Protein AF-0000000082982083 (afdb_homodimer)

Sequence (754 aa):
MWAALLRRGGRGAGGLRGLASGGPSWSQVVSEAEKIVGYPTSFMSLRCLLSDELSNIAMQVRKLVGTKHPLLDTARGFVYDSRNNLQMRGLVILLVSKAAGPSTAELSFQHNMVSGIYSSQRSLAEITELIHTAFLVHRGIVNIGELKSCDGPLKDMQFGNKMAVLSGDFLLANACTSLAQLQNTKVVELISSAIGDLVQGIYYENSKSSEENCLTDDISISRWKEQVFLSHSALLAKSCQAAMELAKHSAEIQDVAFQYGKHMSMSHKLHSDLQPFVKESSSDTMAFSLNSAPAVLHQEFLGREAWIKQIREAQGKGNIMDYKKLREAIKAGKGVTSAIDLCRCHGNRALAALERFPPSEARAALANIVCAMTRFSMWAALLRRGGRGAGGLRGLASGGPSWSQVVSEAEKIVGYPTSFMSLRCLLSDELSNIAMQVRKLVGTKHPLLDTARGFVYDSRNNLQMRGLVILLVSKAAGPSTAELSFQHNMVSGIYSSQRSLAEITELIHTAFLVHRGIVNIGELKSCDGPLKDMQFGNKMAVLSGDFLLANACTSLAQLQNTKVVELISSAIGDLVQGIYYENSKSSEENCLTDDISISRWKEQVFLSHSALLAKSCQAAMELAKHSAEIQDVAFQYGKHMSMSHKLHSDLQPFVKESSSDTMAFSLNSAPAVLHQEFLGREAWIKQIREAQGKGNIMDYKKLREAIKAGKGVTSAIDLCRCHGNRALAALERFPPSEARAALANIVCAMTRFS

Nearest PDB structures (foldseek):
  4gp1-assembly1_A  TM=7.587E-01  e=5.514E-09  Pyrobaculum calidifontis JCM 11548
  4gp2-assembly1_A  TM=7.473E-01  e=5.996E-09  Pyrobaculum calidifontis JCM 11548
  3n3d-assembly1_A  TM=7.830E-01  e=2.107E-08  Levilactobacillus brevis ATCC 367
  3rmg-assembly1_A  TM=7.532E-01  e=5.758E-08  Bacteroides thetaiotaomicron
  7mxz-assembly1_AAA  TM=6.792E-01  e=1.713E-06  Synechocystis sp. PCC 6803 substr. Kazusa

Structure (mmCIF, N/CA/C/O backbone):
data_AF-0000000082982083-model_v1
#
loop_
_entity.id
_entity.type
_entity.pdbx_description
1 polymer 'Decaprenyl diphosphate synthase subunit 2'
#
loop_
_atom_site.group_PDB
_atom_site.id
_atom_site.type_symbol
_atom_site.label_atom_id
_atom_site.label_alt_id
_atom_site.label_comp_id
_atom_site.label_asym_id
_atom_site.label_entity_id
_atom_site.label_seq_id
_atom_site.pdbx_PDB_ins_code
_atom_site.Cartn_x
_atom_site.Cartn_y
_atom_site.Cartn_z
_atom_site.occupancy
_atom_site.B_iso_or_equiv
_atom_site.auth_seq_id
_atom_site.auth_comp_id
_atom_site.auth_asym_id
_atom_site.auth_atom_id
_atom_site.pdbx_PDB_model_num
ATOM 1 N N . MET A 1 1 ? -3.598 -84.25 36.625 1 19.81 1 MET A N 1
ATOM 2 C CA . MET A 1 1 ? -4.305 -84.875 35.531 1 19.81 1 MET A CA 1
ATOM 3 C C . MET A 1 1 ? -4.617 -83.875 34.438 1 19.81 1 MET A C 1
ATOM 5 O O . MET A 1 1 ? -5.227 -84.25 33.406 1 19.81 1 MET A O 1
ATOM 9 N N . TRP A 1 2 ? -4.848 -82.625 34.656 1 19.78 2 TRP A N 1
ATOM 10 C CA . TRP A 1 2 ? -5.859 -81.812 33.969 1 19.78 2 TRP A CA 1
ATOM 11 C C . TRP A 1 2 ? -5.5 -81.625 32.5 1 19.78 2 TRP A C 1
ATOM 13 O O . TRP A 1 2 ? -4.363 -81.25 32.156 1 19.78 2 TRP A O 1
ATOM 23 N N . ALA A 1 3 ? -6.445 -81.688 31.562 1 18.84 3 ALA A N 1
ATOM 24 C CA . ALA A 1 3 ? -6.766 -82.188 30.219 1 18.84 3 ALA A CA 1
ATOM 25 C C . ALA A 1 3 ? -6.312 -81.188 29.172 1 18.84 3 ALA A C 1
ATOM 27 O O . ALA A 1 3 ? -5.52 -81.5 28.281 1 18.84 3 ALA A O 1
ATOM 28 N N . ALA A 1 4 ? -7.328 -80.562 28.359 1 18.53 4 ALA A N 1
ATOM 29 C CA . ALA A 1 4 ? -7.863 -80.75 27.016 1 18.53 4 ALA A CA 1
ATOM 30 C C . ALA A 1 4 ? -7.496 -79.625 26.094 1 18.53 4 ALA A C 1
ATOM 32 O O . ALA A 1 4 ? -7.598 -79.688 24.875 1 18.53 4 ALA A O 1
ATOM 33 N N . LEU A 1 5 ? -7.629 -78.375 26.516 1 20.02 5 LEU A N 1
ATOM 34 C CA . LEU A 1 5 ? -8.352 -77.438 25.656 1 20.02 5 LEU A CA 1
ATOM 35 C C . LEU A 1 5 ? -7.551 -77.125 24.406 1 20.02 5 LEU A C 1
ATOM 37 O O . LEU A 1 5 ? -6.48 -76.5 24.484 1 20.02 5 LEU A O 1
ATOM 41 N N . LEU A 1 6 ? -7.719 -77.688 23.25 1 18.92 6 LEU A N 1
ATOM 42 C CA . LEU A 1 6 ? -7.043 -78.062 22 1 18.92 6 LEU A CA 1
ATOM 43 C C . LEU A 1 6 ? -7.023 -76.875 21.047 1 18.92 6 LEU A C 1
ATOM 45 O O . LEU A 1 6 ? -6.098 -76.75 20.234 1 18.92 6 LEU A O 1
ATOM 49 N N . ARG A 1 7 ? -8.102 -76 20.859 1 20.84 7 ARG A N 1
ATOM 50 C CA . ARG A 1 7 ? -8.594 -75.938 19.484 1 20.84 7 ARG A CA 1
ATOM 51 C C . ARG A 1 7 ? -7.621 -75.125 18.609 1 20.84 7 ARG A C 1
ATOM 53 O O . ARG A 1 7 ? -6.898 -74.25 19.109 1 20.84 7 ARG A O 1
ATOM 60 N N . ARG A 1 8 ? -7.684 -75.125 17.109 1 19.69 8 ARG A N 1
ATOM 61 C CA . ARG A 1 8 ? -7.012 -75.25 15.828 1 19.69 8 ARG A CA 1
ATOM 62 C C . ARG A 1 8 ? -6.902 -73.875 15.141 1 19.69 8 ARG A C 1
ATOM 64 O O . ARG A 1 8 ? -6.027 -73.625 14.305 1 19.69 8 ARG A O 1
ATOM 71 N N . GLY A 1 9 ? -7.891 -72.875 15.281 1 21.94 9 GLY A N 1
ATOM 72 C CA . GLY A 1 9 ? -8.438 -72.438 14 1 21.94 9 GLY A CA 1
ATOM 73 C C . GLY A 1 9 ? -7.406 -71.75 13.109 1 21.94 9 GLY A C 1
ATOM 74 O O . GLY A 1 9 ? -6.301 -71.438 13.555 1 21.94 9 GLY A O 1
ATOM 75 N N . GLY A 1 10 ? -7.922 -71.062 11.859 1 22.81 10 GLY A N 1
ATOM 76 C CA . GLY A 1 10 ? -7.68 -70.812 10.445 1 22.81 10 GLY A CA 1
ATOM 77 C C . GLY A 1 10 ? -6.707 -69.688 10.195 1 22.81 10 GLY A C 1
ATOM 78 O O . GLY A 1 10 ? -6.48 -68.812 11.07 1 22.81 10 GLY A O 1
ATOM 79 N N . ARG A 1 11 ? -5.855 -69.75 9.148 1 26.2 11 ARG A N 1
ATOM 80 C CA . ARG A 1 11 ? -4.703 -69.188 8.453 1 26.2 11 ARG A CA 1
ATOM 81 C C . ARG A 1 11 ? -5.043 -67.875 7.816 1 26.2 11 ARG A C 1
ATOM 83 O O . ARG A 1 11 ? -5.609 -67.812 6.723 1 26.2 11 ARG A O 1
ATOM 90 N N . GLY A 1 12 ? -5.809 -66.938 8.438 1 24.05 12 GLY A N 1
ATOM 91 C CA . GLY A 1 12 ? -6.238 -65.812 7.668 1 24.05 12 GLY A CA 1
ATOM 92 C C . GLY A 1 12 ? -5.094 -65.062 6.961 1 24.05 12 GLY A C 1
ATOM 93 O O . GLY A 1 12 ? -4.02 -64.875 7.539 1 24.05 12 GLY A O 1
ATOM 94 N N . ALA A 1 13 ? -5.109 -65.062 5.613 1 24.8 13 ALA A N 1
ATOM 95 C CA . ALA A 1 13 ? -4.23 -64.562 4.555 1 24.8 13 ALA A CA 1
ATOM 96 C C . ALA A 1 13 ? -3.953 -63.062 4.738 1 24.8 13 ALA A C 1
ATOM 98 O O . ALA A 1 13 ? -4.879 -62.281 4.895 1 24.8 13 ALA A O 1
ATOM 99 N N . GLY A 1 14 ? -2.936 -62.656 5.344 1 26.06 14 GLY A N 1
ATOM 100 C CA . GLY A 1 14 ? -2.373 -61.344 5.516 1 26.06 14 GLY A CA 1
ATOM 101 C C . GLY A 1 14 ? -2.301 -60.562 4.219 1 26.06 14 GLY A C 1
ATOM 102 O O . GLY A 1 14 ? -1.597 -60.938 3.287 1 26.06 14 GLY A O 1
ATOM 103 N N . GLY A 1 15 ? -3.477 -60.094 3.666 1 27.38 15 GLY A N 1
ATOM 104 C CA . GLY A 1 15 ? -3.551 -59.312 2.443 1 27.38 15 GLY A CA 1
ATOM 105 C C . GLY A 1 15 ? -2.434 -58.281 2.318 1 27.38 15 GLY A C 1
ATOM 106 O O . GLY A 1 15 ? -1.931 -57.781 3.324 1 27.38 15 GLY A O 1
ATOM 107 N N . LEU A 1 16 ? -1.677 -58.375 1.208 1 27.53 16 LEU A N 1
ATOM 108 C CA . LEU A 1 16 ? -0.619 -57.531 0.654 1 27.53 16 LEU A CA 1
ATOM 109 C C . LEU A 1 16 ? -1.046 -56.062 0.615 1 27.53 16 LEU A C 1
ATOM 111 O O . LEU A 1 16 ? -2.025 -55.719 -0.049 1 27.53 16 LEU A O 1
ATOM 115 N N . ARG A 1 17 ? -1.062 -55.406 1.733 1 32.12 17 ARG A N 1
ATOM 116 C CA . ARG A 1 17 ? -1.176 -53.938 1.676 1 32.12 17 ARG A CA 1
ATOM 117 C C . ARG A 1 17 ? -0.291 -53.375 0.574 1 32.12 17 ARG A C 1
ATOM 119 O O . ARG A 1 17 ? 0.917 -53.625 0.549 1 32.12 17 ARG A O 1
ATOM 126 N N . GLY A 1 18 ? -0.774 -53.281 -0.661 1 31.47 18 GLY A N 1
ATOM 127 C CA . GLY A 1 18 ? -0.156 -52.594 -1.774 1 31.47 18 GLY A CA 1
ATOM 128 C C . GLY A 1 18 ? 0.67 -51.375 -1.343 1 31.47 18 GLY A C 1
ATOM 129 O O . GLY A 1 18 ? 0.323 -50.688 -0.377 1 31.47 18 GLY A O 1
ATOM 130 N N . LEU A 1 19 ? 2.01 -51.469 -1.483 1 31.28 19 LEU A N 1
ATOM 131 C CA . LEU A 1 19 ? 3.004 -50.375 -1.391 1 31.28 19 LEU A CA 1
ATOM 132 C C . LEU A 1 19 ? 2.467 -49.094 -1.986 1 31.28 19 LEU A C 1
ATOM 134 O O . LEU A 1 19 ? 2.26 -49 -3.199 1 31.28 19 LEU A O 1
ATOM 138 N N . ALA A 1 20 ? 1.507 -48.469 -1.464 1 39.41 20 ALA A N 1
ATOM 139 C CA . ALA A 1 20 ? 1.202 -47.125 -1.979 1 39.41 20 ALA A CA 1
ATOM 140 C C . ALA A 1 20 ? 2.475 -46.406 -2.391 1 39.41 20 ALA A C 1
ATOM 142 O O . ALA A 1 20 ? 3.316 -46.094 -1.548 1 39.41 20 ALA A O 1
ATOM 143 N N . SER A 1 21 ? 3.332 -46.656 -3.434 1 43.44 21 SER A N 1
ATOM 144 C CA . SER A 1 21 ? 4.492 -46.062 -4.09 1 43.44 21 SER A CA 1
ATOM 145 C C . SER A 1 21 ? 4.547 -44.562 -3.852 1 43.44 21 SER A C 1
ATOM 147 O O . SER A 1 21 ? 4.973 -43.812 -4.727 1 43.44 21 SER A O 1
ATOM 149 N N . GLY A 1 22 ? 3.787 -43.781 -3.182 1 52.31 22 GLY A N 1
ATOM 150 C CA . GLY A 1 22 ? 3.354 -42.375 -3.125 1 52.31 22 GLY A CA 1
ATOM 151 C C . GLY A 1 22 ? 4.449 -41.438 -2.684 1 52.31 22 GLY A C 1
ATOM 152 O O . GLY A 1 22 ? 5.172 -41.719 -1.726 1 52.31 22 GLY A O 1
ATOM 153 N N . GLY A 1 23 ? 5.176 -40.656 -3.615 1 64.62 23 GLY A N 1
ATOM 154 C CA . GLY A 1 23 ? 6.129 -39.594 -3.254 1 64.62 23 GLY A CA 1
ATOM 155 C C . GLY A 1 23 ? 5.719 -38.812 -2.025 1 64.62 23 GLY A C 1
ATOM 156 O O . GLY A 1 23 ? 4.605 -38.969 -1.521 1 64.62 23 GLY A O 1
ATOM 157 N N . PRO A 1 24 ? 6.691 -38.25 -1.365 1 74.75 24 PRO A N 1
ATOM 158 C CA . PRO A 1 24 ? 6.41 -37.438 -0.168 1 74.75 24 PRO A CA 1
ATOM 159 C C . PRO A 1 24 ? 5.305 -36.438 -0.388 1 74.75 24 PRO A C 1
ATOM 161 O O . PRO A 1 24 ? 5.133 -35.938 -1.503 1 74.75 24 PRO A O 1
ATOM 164 N N . SER A 1 25 ? 4.523 -36.344 0.607 1 79.38 25 SER A N 1
ATOM 165 C CA . SER A 1 25 ? 3.457 -35.344 0.595 1 79.38 25 SER A CA 1
ATOM 166 C C . SER A 1 25 ? 4.023 -33.938 0.523 1 79.38 25 SER A C 1
ATOM 168 O O . SER A 1 25 ? 5.203 -33.719 0.802 1 79.38 25 SER A O 1
ATOM 170 N N . TRP A 1 26 ? 3.164 -33 0.099 1 78.62 26 TRP A N 1
ATOM 171 C CA . TRP A 1 26 ? 3.535 -31.578 0.033 1 78.62 26 TRP A CA 1
ATOM 172 C C . TRP A 1 26 ? 4.07 -31.094 1.377 1 78.62 26 TRP A C 1
ATOM 174 O O . TRP A 1 26 ? 5.117 -30.453 1.438 1 78.62 26 TRP A O 1
ATOM 184 N N . SER A 1 27 ? 3.379 -31.484 2.457 1 78.12 27 SER A N 1
ATOM 185 C CA . SER A 1 27 ? 3.775 -31.062 3.793 1 78.12 27 SER A CA 1
ATOM 186 C C . SER A 1 27 ? 5.156 -31.594 4.16 1 78.12 27 SER A C 1
ATOM 188 O O . SER A 1 27 ? 5.957 -30.891 4.773 1 78.12 27 SER A O 1
ATOM 190 N N . GLN A 1 28 ? 5.402 -32.844 3.754 1 82.75 28 GLN A N 1
ATOM 191 C CA . GLN A 1 28 ? 6.699 -33.438 4.043 1 82.75 28 GLN A CA 1
ATOM 192 C C . GLN A 1 28 ? 7.816 -32.781 3.258 1 82.75 28 GLN A C 1
ATOM 194 O O . GLN A 1 28 ? 8.883 -32.469 3.807 1 82.75 28 GLN A O 1
ATOM 199 N N . VAL A 1 29 ? 7.477 -32.5 2.043 1 86.19 29 VAL A N 1
ATOM 200 C CA . VAL A 1 29 ? 8.469 -31.891 1.165 1 86.19 29 VAL A CA 1
ATOM 201 C C . VAL A 1 29 ? 8.82 -30.484 1.665 1 86.19 29 VAL A C 1
ATOM 203 O O . VAL A 1 29 ? 9.992 -30.094 1.699 1 86.19 29 VAL A O 1
ATOM 206 N N . VAL A 1 30 ? 7.895 -29.734 2.131 1 83.81 30 VAL A N 1
ATOM 207 C CA . VAL A 1 30 ? 8.102 -28.375 2.607 1 83.81 30 VAL A CA 1
ATOM 208 C C . VAL A 1 30 ? 8.852 -28.406 3.936 1 83.81 30 VAL A C 1
ATOM 210 O O . VAL A 1 30 ? 9.781 -27.609 4.148 1 83.81 30 VAL A O 1
ATOM 213 N N . SER A 1 31 ? 8.469 -29.297 4.781 1 82.38 31 SER A N 1
ATOM 214 C CA . SER A 1 31 ? 9.133 -29.422 6.074 1 82.38 31 SER A CA 1
ATOM 215 C C . SER A 1 31 ? 10.609 -29.75 5.906 1 82.38 31 SER A C 1
ATOM 217 O O . SER A 1 31 ? 11.461 -29.172 6.586 1 82.38 31 SER A O 1
ATOM 219 N N . GLU A 1 32 ? 10.883 -30.688 5.008 1 85.62 32 GLU A N 1
ATOM 220 C CA . GLU A 1 32 ? 12.266 -31.047 4.734 1 85.62 32 GLU A CA 1
ATOM 221 C C . GLU A 1 32 ? 13.047 -29.875 4.152 1 85.62 32 GLU A C 1
ATOM 223 O O . GLU A 1 32 ? 14.211 -29.656 4.5 1 85.62 32 GLU A O 1
ATOM 228 N N . ALA A 1 33 ? 12.422 -29.172 3.26 1 87.94 33 ALA A N 1
ATOM 229 C CA . ALA A 1 33 ? 13.047 -28.016 2.645 1 87.94 33 ALA A CA 1
ATOM 230 C C . ALA A 1 33 ? 13.383 -26.953 3.693 1 87.94 33 ALA A C 1
ATOM 232 O O . ALA A 1 33 ? 14.445 -26.328 3.641 1 87.94 33 ALA A O 1
ATOM 233 N N . GLU A 1 34 ? 12.523 -26.766 4.633 1 85.06 34 GLU A N 1
ATOM 234 C CA . GLU A 1 34 ? 12.727 -25.781 5.699 1 85.06 34 GLU A CA 1
ATOM 235 C C . GLU A 1 34 ? 13.953 -26.141 6.543 1 85.06 34 GLU A C 1
ATOM 237 O O . GLU A 1 34 ? 14.695 -25.25 6.957 1 85.06 34 GLU A O 1
ATOM 242 N N . LYS A 1 35 ? 14.188 -27.359 6.793 1 84.81 35 LYS A N 1
ATOM 243 C CA . LYS A 1 35 ? 15.336 -27.812 7.574 1 84.81 35 LYS A CA 1
ATOM 244 C C . LYS A 1 35 ? 16.641 -27.5 6.859 1 84.81 35 LYS A C 1
ATOM 246 O O . LYS A 1 35 ? 17.641 -27.172 7.5 1 84.81 35 LYS A O 1
ATOM 251 N N . ILE A 1 36 ? 16.578 -27.594 5.645 1 89.5 36 ILE A N 1
ATOM 252 C CA . ILE A 1 36 ? 17.781 -27.422 4.836 1 89.5 36 ILE A CA 1
ATOM 253 C C . ILE A 1 36 ? 18.266 -25.984 4.945 1 89.5 36 ILE A C 1
ATOM 255 O O . ILE A 1 36 ? 19.484 -25.719 4.961 1 89.5 36 ILE A O 1
ATOM 259 N N . VAL A 1 37 ? 17.406 -24.984 5.066 1 89.31 37 VAL A N 1
ATOM 260 C CA . VAL A 1 37 ? 17.797 -23.578 5.016 1 89.31 37 VAL A CA 1
ATOM 261 C C . VAL A 1 37 ? 17.703 -22.969 6.414 1 89.31 37 VAL A C 1
ATOM 263 O O . VAL A 1 37 ? 18.078 -21.812 6.617 1 89.31 37 VAL A O 1
ATOM 266 N N . GLY A 1 38 ? 17.359 -23.672 7.449 1 76.06 38 GLY A N 1
ATOM 267 C CA . GLY A 1 38 ? 17.172 -23.141 8.789 1 76.06 38 GLY A CA 1
ATOM 268 C C . GLY A 1 38 ? 16.078 -22.109 8.883 1 76.06 38 GLY A C 1
ATOM 269 O O . GLY A 1 38 ? 16.188 -21.141 9.648 1 76.06 38 GLY A O 1
ATOM 270 N N . TYR A 1 39 ? 15.25 -22.109 8.008 1 61.38 39 TYR A N 1
ATOM 271 C CA . TYR A 1 39 ? 14.164 -21.141 7.895 1 61.38 39 TYR A CA 1
ATOM 272 C C . TYR A 1 39 ? 13 -21.516 8.805 1 61.38 39 TYR A C 1
ATOM 274 O O . TYR A 1 39 ? 12.352 -22.547 8.594 1 61.38 39 TYR A O 1
ATOM 282 N N . PRO A 1 40 ? 13.109 -21.109 10.117 1 53.16 40 PRO A N 1
ATOM 283 C CA . PRO A 1 40 ? 11.852 -21.406 10.789 1 53.16 40 PRO A CA 1
ATOM 284 C C . PRO A 1 40 ? 10.648 -20.766 10.109 1 53.16 40 PRO A C 1
ATOM 286 O O . PRO A 1 40 ? 10.688 -19.562 9.797 1 53.16 40 PRO A O 1
ATOM 289 N N . THR A 1 41 ? 10.016 -21.484 9.281 1 48.62 41 THR A N 1
ATOM 290 C CA . THR A 1 41 ? 8.875 -20.906 8.594 1 48.62 41 THR A CA 1
ATOM 291 C C . THR A 1 41 ? 8.078 -20 9.531 1 48.62 41 THR A C 1
ATOM 293 O O . THR A 1 41 ? 7.141 -19.328 9.102 1 48.62 41 THR A O 1
ATOM 296 N N . SER A 1 42 ? 8.156 -20.344 10.891 1 40.62 42 SER A N 1
ATOM 297 C CA . SER A 1 42 ? 7.219 -19.594 11.711 1 40.62 42 SER A CA 1
ATOM 298 C C . SER A 1 42 ? 7.414 -18.078 11.539 1 40.62 42 SER A C 1
ATOM 300 O O . SER A 1 42 ? 8.5 -17.625 11.188 1 40.62 42 SER A O 1
ATOM 302 N N . PHE A 1 43 ? 6.375 -17.422 11.266 1 42.81 43 PHE A N 1
ATOM 303 C CA . PHE A 1 43 ? 6.137 -15.992 11.266 1 42.81 43 PHE A CA 1
ATOM 304 C C . PHE A 1 43 ? 7.148 -15.273 12.156 1 42.81 43 PHE A C 1
ATOM 306 O O . PHE A 1 43 ? 7.082 -14.055 12.32 1 42.81 43 PHE A O 1
ATOM 313 N N . MET A 1 44 ? 7.934 -16.062 12.898 1 40.62 44 MET A N 1
ATOM 314 C CA . MET A 1 44 ? 8.766 -15.32 13.836 1 40.62 44 MET A CA 1
ATOM 315 C C . MET A 1 44 ? 9.508 -14.195 13.133 1 40.62 44 MET A C 1
ATOM 317 O O . MET A 1 44 ? 9.75 -13.141 13.719 1 40.62 44 MET A O 1
ATOM 321 N N . SER A 1 45 ? 10.016 -14.516 12.031 1 43.12 45 SER A N 1
ATOM 322 C CA . SER A 1 45 ? 10.867 -13.445 11.523 1 43.12 45 SER A CA 1
ATOM 323 C C . SER A 1 45 ? 10.039 -12.219 11.125 1 43.12 45 SER A C 1
ATOM 325 O O . SER A 1 45 ? 10.578 -11.117 11.008 1 43.12 45 SER A O 1
ATOM 327 N N . LEU A 1 46 ? 8.805 -12.508 10.648 1 46.06 46 LEU A N 1
ATOM 328 C CA . LEU A 1 46 ? 8.023 -11.305 10.391 1 46.06 46 LEU A CA 1
ATOM 329 C C . LEU A 1 46 ? 7.621 -10.633 11.703 1 46.06 46 LEU A C 1
ATOM 331 O O . LEU A 1 46 ? 6.922 -9.617 11.688 1 46.06 46 LEU A O 1
ATOM 335 N N . ARG A 1 47 ? 7.711 -11.43 12.828 1 45.47 47 ARG A N 1
ATOM 336 C CA . ARG A 1 47 ? 7.391 -10.891 14.148 1 45.47 47 ARG A CA 1
ATOM 337 C C . ARG A 1 47 ? 8.086 -9.555 14.383 1 45.47 47 ARG A C 1
ATOM 339 O O . ARG A 1 47 ? 7.527 -8.664 15.023 1 45.47 47 ARG A O 1
ATOM 346 N N . CYS A 1 48 ? 9.312 -9.625 14.047 1 41.22 48 CYS A N 1
ATOM 347 C CA . CYS A 1 48 ? 10.109 -8.43 14.312 1 41.22 48 CYS A CA 1
ATOM 348 C C . CYS A 1 48 ? 9.461 -7.199 13.695 1 41.22 48 CYS A C 1
ATOM 350 O O . CYS A 1 48 ? 9.633 -6.086 14.195 1 41.22 48 CYS A O 1
ATOM 352 N N . LEU A 1 49 ? 9.023 -7.445 12.516 1 43.91 49 LEU A N 1
ATOM 353 C CA . LEU A 1 49 ? 8.484 -6.289 11.812 1 43.91 49 LEU A CA 1
ATOM 354 C C . LEU A 1 49 ? 7.223 -5.773 12.5 1 43.91 49 LEU A C 1
ATOM 356 O O . LEU A 1 49 ? 6.785 -4.652 12.242 1 43.91 49 LEU A O 1
ATOM 360 N N . LEU A 1 50 ? 6.457 -6.715 13.203 1 46.78 50 LEU A N 1
ATOM 361 C CA . LEU A 1 50 ? 5.23 -6.367 13.906 1 46.78 50 LEU A CA 1
ATOM 362 C C . LEU A 1 50 ? 5.539 -5.848 15.305 1 46.78 50 LEU A C 1
ATOM 364 O O . LEU A 1 50 ? 4.695 -5.93 16.203 1 46.78 50 LEU A O 1
ATOM 368 N N . SER A 1 51 ? 6.559 -5.312 15.453 1 46.81 51 SER A N 1
ATOM 369 C CA . SER A 1 51 ? 6.863 -4.688 16.734 1 46.81 51 SER A CA 1
ATOM 370 C C . SER A 1 51 ? 5.613 -4.082 17.359 1 46.81 51 SER A C 1
ATOM 372 O O . SER A 1 51 ? 4.508 -4.25 16.844 1 46.81 51 SER A O 1
ATOM 374 N N . ASP A 1 52 ? 5.703 -3.105 18.203 1 52.78 52 ASP A N 1
ATOM 375 C CA . ASP A 1 52 ? 4.672 -2.434 18.984 1 52.78 52 ASP A CA 1
ATOM 376 C C . ASP A 1 52 ? 3.494 -2.025 18.094 1 52.78 52 ASP A C 1
ATOM 378 O O . ASP A 1 52 ? 2.342 -2.061 18.531 1 52.78 52 ASP A O 1
ATOM 382 N N . GLU A 1 53 ? 3.789 -1.851 16.984 1 52.75 53 GLU A N 1
ATOM 383 C CA . GLU A 1 53 ? 2.744 -1.392 16.078 1 52.75 53 GLU A CA 1
ATOM 384 C C . GLU A 1 53 ? 1.825 -2.539 15.664 1 52.75 53 GLU A C 1
ATOM 386 O O . GLU A 1 53 ? 0.612 -2.357 15.547 1 52.75 53 GLU A O 1
ATOM 391 N N . LEU A 1 54 ? 2.307 -3.699 15.555 1 53.19 54 LEU A N 1
ATOM 392 C CA . LEU A 1 54 ? 1.498 -4.867 15.219 1 53.19 54 LEU A CA 1
ATOM 393 C C . LEU A 1 54 ? 0.612 -5.266 16.406 1 53.19 54 LEU A C 1
ATOM 395 O O . LEU A 1 54 ? -0.494 -5.773 16.203 1 53.19 54 LEU A O 1
ATOM 399 N N . SER A 1 55 ? 1.274 -4.945 17.484 1 57.12 55 SER A N 1
ATOM 400 C CA . SER A 1 55 ? 0.423 -5.234 18.625 1 57.12 55 SER A CA 1
ATOM 401 C C . SER A 1 55 ? -0.904 -4.488 18.531 1 57.12 55 SER A C 1
ATOM 403 O O . SER A 1 55 ? -1.953 -5.035 18.891 1 57.12 55 SER A O 1
ATOM 405 N N . ASN A 1 56 ? -0.759 -3.402 18.047 1 62.19 56 ASN A N 1
ATOM 406 C CA . ASN A 1 56 ? -1.979 -2.613 17.906 1 62.19 56 ASN A CA 1
ATOM 407 C C . ASN A 1 56 ? -2.893 -3.188 16.828 1 62.19 56 ASN A C 1
ATOM 409 O O . ASN A 1 56 ? -4.109 -3.266 17.016 1 62.19 56 ASN A O 1
ATOM 413 N N . ILE A 1 57 ? -2.316 -3.701 15.805 1 62.78 57 ILE A N 1
ATOM 414 C CA . ILE A 1 57 ? -3.117 -4.305 14.742 1 62.78 57 ILE A CA 1
ATOM 415 C C . ILE A 1 57 ? -3.732 -5.609 15.242 1 62.78 57 ILE A C 1
ATOM 417 O O . ILE A 1 57 ? -4.91 -5.883 15 1 62.78 57 ILE A O 1
ATOM 421 N N . ALA A 1 58 ? -2.871 -6.289 16.031 1 62.19 58 ALA A N 1
ATOM 422 C CA . ALA A 1 58 ? -3.373 -7.547 16.578 1 62.19 58 ALA A CA 1
ATOM 423 C C . ALA A 1 58 ? -4.586 -7.309 17.469 1 62.19 58 ALA A C 1
ATOM 425 O O . ALA A 1 58 ? -5.559 -8.062 17.422 1 62.19 58 ALA A O 1
ATOM 426 N N . MET A 1 59 ? -4.496 -6.242 18.188 1 66.12 59 MET A N 1
ATOM 427 C CA . MET A 1 59 ? -5.598 -5.914 19.078 1 66.12 59 MET A CA 1
ATOM 428 C C . MET A 1 59 ? -6.859 -5.57 18.297 1 66.12 59 MET A C 1
ATOM 430 O O . MET A 1 59 ? -7.961 -5.965 18.688 1 66.12 59 MET A O 1
ATOM 434 N N . GLN A 1 60 ? -6.684 -5.004 17.266 1 69 60 GLN A N 1
ATOM 435 C CA . GLN A 1 60 ? -7.84 -4.598 16.469 1 69 60 GLN A CA 1
ATOM 436 C C . GLN A 1 60 ? -8.422 -5.781 15.703 1 69 60 GLN A C 1
ATOM 438 O O . GLN A 1 60 ? -9.633 -5.859 15.492 1 69 60 GLN A O 1
ATOM 443 N N . VAL A 1 61 ? -7.535 -6.645 15.328 1 73.06 61 VAL A N 1
ATOM 444 C CA . VAL A 1 61 ? -7.996 -7.824 14.602 1 73.06 61 VAL A CA 1
ATOM 445 C C . VAL A 1 61 ? -8.852 -8.695 15.523 1 73.06 61 VAL A C 1
ATOM 447 O O . VAL A 1 61 ? -9.719 -9.438 15.055 1 73.06 61 VAL A O 1
ATOM 450 N N . ARG A 1 62 ? -8.703 -8.5 16.797 1 72.31 62 ARG A N 1
ATOM 451 C CA . ARG A 1 62 ? -9.492 -9.25 17.766 1 72.31 62 ARG A CA 1
ATOM 452 C C . ARG A 1 62 ? -10.977 -8.906 17.641 1 72.31 62 ARG A C 1
ATOM 454 O O . ARG A 1 62 ? -11.836 -9.75 17.906 1 72.31 62 ARG A O 1
ATOM 461 N N . LYS A 1 63 ? -11.219 -7.754 17.234 1 73.75 63 LYS A N 1
ATOM 462 C CA . LYS A 1 63 ? -12.602 -7.312 17.078 1 73.75 63 LYS A CA 1
ATOM 463 C C . LYS A 1 63 ? -13.312 -8.086 15.969 1 73.75 63 LYS A C 1
ATOM 465 O O . LYS A 1 63 ? -14.539 -8.094 15.898 1 73.75 63 LYS A O 1
ATOM 470 N N . LEU A 1 64 ? -12.508 -8.711 15.172 1 76.12 64 LEU A N 1
ATOM 471 C CA . LEU A 1 64 ? -13.078 -9.43 14.039 1 76.12 64 LEU A CA 1
ATOM 472 C C . LEU A 1 64 ? -13.328 -10.891 14.391 1 76.12 64 LEU A C 1
ATOM 474 O O . LEU A 1 64 ? -13.883 -11.641 13.586 1 76.12 64 LEU A O 1
ATOM 478 N N . VAL A 1 65 ? -12.93 -11.18 15.633 1 77.94 65 VAL A N 1
ATOM 479 C CA . VAL A 1 65 ? -13.172 -12.555 16.062 1 77.94 65 VAL A CA 1
ATOM 480 C C . VAL A 1 65 ? -14.664 -12.852 16.031 1 77.94 65 VAL A C 1
ATOM 482 O O . VAL A 1 65 ? -15.477 -12.062 16.516 1 77.94 65 VAL A O 1
ATOM 485 N N . GLY A 1 66 ? -15.094 -13.977 15.398 1 75.94 66 GLY A N 1
ATOM 486 C CA . GLY A 1 66 ? -16.5 -14.336 15.25 1 75.94 66 GLY A CA 1
ATOM 487 C C . GLY A 1 66 ? -17.047 -14 13.875 1 75.94 66 GLY A C 1
ATOM 488 O O . GLY A 1 66 ? -18.188 -14.359 13.562 1 75.94 66 GLY A O 1
ATOM 489 N N . THR A 1 67 ? -16.203 -13.156 13.18 1 83.88 67 THR A N 1
ATOM 490 C CA . THR A 1 67 ? -16.609 -12.883 11.812 1 83.88 67 THR A CA 1
ATOM 491 C C . THR A 1 67 ? -15.844 -13.766 10.828 1 83.88 67 THR A C 1
ATOM 493 O O . THR A 1 67 ? -14.906 -14.461 11.211 1 83.88 67 THR A O 1
ATOM 496 N N . LYS A 1 68 ? -16.25 -13.742 9.602 1 82.19 68 LYS A N 1
ATOM 497 C CA . LYS A 1 68 ? -15.57 -14.492 8.555 1 82.19 68 LYS A CA 1
ATOM 498 C C . LYS A 1 68 ? -14.734 -13.57 7.668 1 82.19 68 LYS A C 1
ATOM 500 O O . LYS A 1 68 ? -14.531 -13.852 6.484 1 82.19 68 LYS A O 1
ATOM 505 N N . HIS A 1 69 ? -14.414 -12.414 8.281 1 84.88 69 HIS A N 1
ATOM 506 C CA . HIS A 1 69 ? -13.602 -11.5 7.48 1 84.88 69 HIS A CA 1
ATOM 507 C C . HIS A 1 69 ? -12.258 -12.133 7.125 1 84.88 69 HIS A C 1
ATOM 509 O O . HIS A 1 69 ? -11.57 -12.672 8 1 84.88 69 HIS A O 1
ATOM 515 N N . PRO A 1 70 ? -11.742 -12.008 5.949 1 81.19 70 PRO A N 1
ATOM 516 C CA . PRO A 1 70 ? -10.531 -12.68 5.477 1 81.19 70 PRO A CA 1
ATOM 517 C C . PRO A 1 70 ? -9.281 -12.234 6.234 1 81.19 70 PRO A C 1
ATOM 519 O O . PRO A 1 70 ? -8.312 -12.992 6.328 1 81.19 70 PRO A O 1
ATOM 522 N N . LEU A 1 71 ? -9.281 -10.992 6.723 1 82.38 71 LEU A N 1
ATOM 523 C CA . LEU A 1 71 ? -8.141 -10.5 7.492 1 82.38 71 LEU A CA 1
ATOM 524 C C . LEU A 1 71 ? -7.84 -11.422 8.664 1 82.38 71 LEU A C 1
ATOM 526 O O . LEU A 1 71 ? -6.676 -11.625 9.023 1 82.38 71 LEU A O 1
ATOM 530 N N . LEU A 1 72 ? -8.859 -11.984 9.242 1 77.31 72 LEU A N 1
ATOM 531 C CA . LEU A 1 72 ? -8.68 -12.875 10.375 1 77.31 72 LEU A CA 1
ATOM 532 C C . LEU A 1 72 ? -7.938 -14.141 9.961 1 77.31 72 LEU A C 1
ATOM 534 O O . LEU A 1 72 ? -7.055 -14.609 10.68 1 77.31 72 LEU A O 1
ATOM 538 N N . ASP A 1 73 ? -8.305 -14.641 8.828 1 77.38 73 ASP A N 1
ATOM 539 C CA . ASP A 1 73 ? -7.637 -15.844 8.328 1 77.38 73 ASP A CA 1
ATOM 540 C C . ASP A 1 73 ? -6.16 -15.578 8.047 1 77.38 73 ASP A C 1
ATOM 542 O O . ASP A 1 73 ? -5.305 -16.406 8.367 1 77.38 73 ASP A O 1
ATOM 546 N N . THR A 1 74 ? -5.945 -14.469 7.48 1 76.5 74 THR A N 1
ATOM 547 C CA . THR A 1 74 ? -4.562 -14.102 7.207 1 76.5 74 THR A CA 1
ATOM 548 C C . THR A 1 74 ? -3.777 -13.93 8.508 1 76.5 74 THR A C 1
ATOM 550 O O . THR A 1 74 ? -2.646 -14.406 8.617 1 76.5 74 THR A O 1
ATOM 553 N N . ALA A 1 75 ? -4.363 -13.273 9.484 1 74.44 75 ALA A N 1
ATOM 554 C CA . ALA A 1 75 ? -3.715 -13.055 10.773 1 74.44 75 ALA A CA 1
ATOM 555 C C . ALA A 1 75 ? -3.451 -14.375 11.492 1 74.44 75 ALA A C 1
ATOM 557 O O . ALA A 1 75 ? -2.391 -14.562 12.094 1 74.44 75 ALA A O 1
ATOM 558 N N . ARG A 1 76 ? -4.461 -15.234 11.445 1 69.88 76 ARG A N 1
ATOM 559 C CA . ARG A 1 76 ? -4.312 -16.562 12.055 1 69.88 76 ARG A CA 1
ATOM 560 C C . ARG A 1 76 ? -3.154 -17.312 11.422 1 69.88 76 ARG A C 1
ATOM 562 O O . ARG A 1 76 ? -2.402 -18 12.117 1 69.88 76 ARG A O 1
ATOM 569 N N . GLY A 1 77 ? -3.061 -17.25 10.141 1 67.12 77 GLY A N 1
ATOM 570 C CA . GLY A 1 77 ? -1.947 -17.875 9.453 1 67.12 77 GLY A CA 1
ATOM 571 C C . GLY A 1 77 ? -0.594 -17.375 9.922 1 67.12 77 GLY A C 1
ATOM 572 O O . GLY A 1 77 ? 0.379 -18.141 9.945 1 67.12 77 GLY A O 1
ATOM 573 N N . PHE A 1 78 ? -0.613 -16.141 10.367 1 63.38 78 PHE A N 1
ATOM 574 C CA . PHE A 1 78 ? 0.628 -15.539 10.844 1 63.38 78 PHE A CA 1
ATOM 575 C C . PHE A 1 78 ? 0.928 -15.992 12.273 1 63.38 78 PHE A C 1
ATOM 577 O O . PHE A 1 78 ? 2.09 -16.172 12.641 1 63.38 78 PHE A O 1
ATOM 584 N N . VAL A 1 79 ? -0.115 -15.93 13.141 1 58.78 79 VAL A N 1
ATOM 585 C CA . VAL A 1 79 ? 0.076 -16.219 14.562 1 58.78 79 VAL A CA 1
ATOM 586 C C . VAL A 1 79 ? 0.198 -17.719 14.766 1 58.78 79 VAL A C 1
ATOM 588 O O . VAL A 1 79 ? 0.989 -18.188 15.594 1 58.78 79 VAL A O 1
ATOM 591 N N . TYR A 1 80 ? -0.76 -18.328 14.297 1 49.56 80 TYR A N 1
ATOM 592 C CA . TYR A 1 80 ? -0.729 -19.766 14.578 1 49.56 80 TYR A CA 1
ATOM 593 C C . TYR A 1 80 ? 0.277 -20.469 13.68 1 49.56 80 TYR A C 1
ATOM 595 O O . TYR A 1 80 ? 0.736 -19.906 12.688 1 49.56 80 TYR A O 1
ATOM 603 N N . ASP A 1 81 ? 0.22 -21.812 13.531 1 44.44 81 ASP A N 1
ATOM 604 C CA . ASP A 1 81 ? 1.056 -22.938 13.125 1 44.44 81 ASP A CA 1
ATOM 605 C C . ASP A 1 81 ? 1.626 -22.719 11.727 1 44.44 81 ASP A C 1
ATOM 607 O O . ASP A 1 81 ? 1.012 -22.047 10.898 1 44.44 81 ASP A O 1
ATOM 611 N N . SER A 1 82 ? 3.039 -22.859 11.5 1 44.34 82 SER A N 1
ATOM 612 C CA . SER A 1 82 ? 4.129 -23.172 10.578 1 44.34 82 SER A CA 1
ATOM 613 C C . SER A 1 82 ? 3.605 -23.766 9.281 1 44.34 82 SER A C 1
ATOM 615 O O . SER A 1 82 ? 4.34 -23.875 8.297 1 44.34 82 SER A O 1
ATOM 617 N N . ARG A 1 83 ? 2.621 -24.438 9.445 1 44.94 83 ARG A N 1
ATOM 618 C CA . ARG A 1 83 ? 2.615 -25.438 8.391 1 44.94 83 ARG A CA 1
ATOM 619 C C . ARG A 1 83 ? 2.176 -24.844 7.062 1 44.94 83 ARG A C 1
ATOM 621 O O . ARG A 1 83 ? 2.209 -25.5 6.027 1 44.94 83 ARG A O 1
ATOM 628 N N . ASN A 1 84 ? 1.33 -23.781 7.215 1 49.97 84 ASN A N 1
ATOM 629 C CA . ASN A 1 84 ? 0.624 -23.641 5.945 1 49.97 84 ASN A CA 1
ATOM 630 C C . ASN A 1 84 ? 1.419 -22.781 4.957 1 49.97 84 ASN A C 1
ATOM 632 O O . ASN A 1 84 ? 2.49 -22.281 5.293 1 49.97 84 ASN A O 1
ATOM 636 N N . ASN A 1 85 ? 0.827 -22.469 3.768 1 54.66 85 ASN A N 1
ATOM 637 C CA . ASN A 1 85 ? 1.033 -22.016 2.396 1 54.66 85 ASN A CA 1
ATOM 638 C C . ASN A 1 85 ? 1.575 -20.594 2.354 1 54.66 85 ASN A C 1
ATOM 640 O O . ASN A 1 85 ? 2.238 -20.203 1.389 1 54.66 85 ASN A O 1
ATOM 644 N N . LEU A 1 86 ? 1.668 -19.875 3.619 1 56.78 86 LEU A N 1
ATOM 645 C CA . LEU A 1 86 ? 1.851 -18.438 3.48 1 56.78 86 LEU A CA 1
ATOM 646 C C . LEU A 1 86 ? 3.332 -18.078 3.385 1 56.78 86 LEU A C 1
ATOM 648 O O . LEU A 1 86 ? 3.688 -17.016 2.893 1 56.78 86 LEU A O 1
ATOM 652 N N . GLN A 1 87 ? 4.195 -19.047 3.568 1 73.56 87 GLN A N 1
ATOM 653 C CA . GLN A 1 87 ? 5.582 -18.609 3.549 1 73.56 87 GLN A CA 1
ATOM 654 C C . GLN A 1 87 ? 6.406 -19.406 2.543 1 73.56 87 GLN A C 1
ATOM 656 O O . GLN A 1 87 ? 7.621 -19.547 2.693 1 73.56 87 GLN A O 1
ATOM 661 N N . MET A 1 88 ? 5.844 -19.859 1.624 1 83.56 88 MET A N 1
ATOM 662 C CA . MET A 1 88 ? 6.48 -20.703 0.616 1 83.56 88 MET A CA 1
ATOM 663 C C . MET A 1 88 ? 7.441 -19.875 -0.244 1 83.56 88 MET A C 1
ATOM 665 O O . MET A 1 88 ? 8.5 -20.375 -0.633 1 83.56 88 MET A O 1
ATOM 669 N N . ARG A 1 89 ? 7.129 -18.688 -0.497 1 91.88 89 ARG A N 1
ATOM 670 C CA . ARG A 1 89 ? 7.953 -17.859 -1.374 1 91.88 89 ARG A CA 1
ATOM 671 C C . ARG A 1 89 ? 9.328 -17.625 -0.76 1 91.88 89 ARG A C 1
ATOM 673 O O . ARG A 1 89 ? 10.352 -17.766 -1.434 1 91.88 89 ARG A O 1
ATOM 680 N N . GLY A 1 90 ? 9.297 -17.281 0.549 1 90.94 90 GLY A N 1
ATOM 681 C CA . GLY A 1 90 ? 10.57 -17.109 1.233 1 90.94 90 GLY A CA 1
ATOM 682 C C . GLY A 1 90 ? 11.414 -18.359 1.229 1 90.94 90 GLY A C 1
ATOM 683 O O . GLY A 1 90 ? 12.633 -18.297 1.027 1 90.94 90 GLY A O 1
ATOM 684 N N . LEU A 1 91 ? 10.789 -19.453 1.434 1 91.19 91 LEU A N 1
ATOM 685 C CA . LEU A 1 91 ? 11.492 -20.734 1.433 1 91.19 91 LEU A CA 1
ATOM 686 C C . LEU A 1 91 ? 12.141 -20.984 0.08 1 91.19 91 LEU A C 1
ATOM 688 O O . LEU A 1 91 ? 13.305 -21.391 0.016 1 91.19 91 LEU A O 1
ATOM 692 N N . VAL A 1 92 ? 11.438 -20.719 -0.96 1 95.25 92 VAL A N 1
ATOM 693 C CA . VAL A 1 92 ? 11.945 -20.953 -2.307 1 95.25 92 VAL A CA 1
ATOM 694 C C . VAL A 1 92 ? 13.148 -20.047 -2.564 1 95.25 92 VAL A C 1
ATOM 696 O O . VAL A 1 92 ? 14.164 -20.5 -3.104 1 95.25 92 VAL A O 1
ATOM 699 N N . ILE A 1 93 ? 13.062 -18.812 -2.143 1 96.38 93 ILE A N 1
ATOM 700 C CA . ILE A 1 93 ? 14.148 -17.859 -2.33 1 96.38 93 ILE A CA 1
ATOM 701 C C . ILE A 1 93 ? 15.398 -18.344 -1.599 1 96.38 93 ILE A C 1
ATOM 703 O O . ILE A 1 93 ? 16.5 -18.312 -2.148 1 96.38 93 ILE A O 1
ATOM 707 N N . LEU A 1 94 ? 15.195 -18.859 -0.399 1 95.31 94 LEU A N 1
ATOM 708 C CA . LEU A 1 94 ? 16.328 -19.344 0.38 1 95.31 94 LEU A CA 1
ATOM 709 C C . LEU A 1 94 ? 16.922 -20.594 -0.261 1 95.31 94 LEU A C 1
ATOM 711 O O . LEU A 1 94 ? 18.156 -20.734 -0.332 1 95.31 94 LEU A O 1
ATOM 715 N N . LEU A 1 95 ? 16.125 -21.469 -0.716 1 96.56 95 LEU A N 1
ATOM 716 C CA . LEU A 1 95 ? 16.594 -22.703 -1.333 1 96.56 95 LEU A CA 1
ATOM 717 C C . LEU A 1 95 ? 17.359 -22.406 -2.619 1 96.56 95 LEU A C 1
ATOM 719 O O . LEU A 1 95 ? 18.422 -23 -2.873 1 96.56 95 LEU A O 1
ATOM 723 N N . VAL A 1 96 ? 16.828 -21.484 -3.422 1 98.12 96 VAL A N 1
ATOM 724 C CA . VAL A 1 96 ? 17.5 -21.109 -4.66 1 98.12 96 VAL A CA 1
ATOM 725 C C . VAL A 1 96 ? 18.844 -20.469 -4.336 1 98.12 96 VAL A C 1
ATOM 727 O O . VAL A 1 96 ? 19.844 -20.703 -5.023 1 98.12 96 VAL A O 1
ATOM 730 N N . SER A 1 97 ? 18.859 -19.609 -3.309 1 96.81 97 SER A N 1
ATOM 731 C CA . SER A 1 97 ? 20.109 -18.984 -2.859 1 96.81 97 SER A CA 1
ATOM 732 C C . SER A 1 97 ? 21.125 -20.031 -2.443 1 96.81 97 SER A C 1
ATOM 734 O O . SER A 1 97 ? 22.297 -19.953 -2.836 1 96.81 97 SER A O 1
ATOM 736 N N . LYS A 1 98 ? 20.703 -20.984 -1.675 1 96.19 98 LYS A N 1
ATOM 737 C CA . LYS A 1 98 ? 21.594 -22.031 -1.197 1 96.19 98 LYS A CA 1
ATOM 738 C C . LYS A 1 98 ? 22.062 -22.922 -2.348 1 96.19 98 LYS A C 1
ATOM 740 O O . LYS A 1 98 ? 23.234 -23.312 -2.4 1 96.19 98 LYS A O 1
ATOM 745 N N . ALA A 1 99 ? 21.203 -23.234 -3.27 1 97.81 99 ALA A N 1
ATOM 746 C CA . ALA A 1 99 ? 21.531 -24.078 -4.414 1 97.81 99 ALA A CA 1
ATOM 747 C C . ALA A 1 99 ? 22.578 -23.391 -5.305 1 97.81 99 ALA A C 1
ATOM 749 O O . ALA A 1 99 ? 23.469 -24.047 -5.84 1 97.81 99 ALA A O 1
ATOM 750 N N . ALA A 1 100 ? 22.422 -22.094 -5.48 1 96.75 100 ALA A N 1
ATOM 751 C CA . ALA A 1 100 ? 23.359 -21.344 -6.32 1 96.75 100 ALA A CA 1
ATOM 752 C C . ALA A 1 100 ? 24.703 -21.188 -5.645 1 96.75 100 ALA A C 1
ATOM 754 O O . ALA A 1 100 ? 25.75 -21.125 -6.312 1 96.75 100 ALA A O 1
ATOM 755 N N . GLY A 1 101 ? 24.688 -21.109 -4.32 1 93.12 101 GLY A N 1
ATOM 756 C CA . GLY A 1 101 ? 25.938 -20.891 -3.602 1 93.12 101 GLY A CA 1
ATOM 757 C C . GLY A 1 101 ? 26.562 -19.547 -3.889 1 93.12 101 GLY A C 1
ATOM 758 O O . GLY A 1 101 ? 25.938 -18.672 -4.512 1 93.12 101 GLY A O 1
ATOM 759 N N . PRO A 1 102 ? 27.766 -19.328 -3.309 1 90.19 102 PRO A N 1
ATOM 760 C CA . PRO A 1 102 ? 28.453 -18.062 -3.568 1 90.19 102 PRO A CA 1
ATOM 761 C C . PRO A 1 102 ? 28.906 -17.938 -5.02 1 90.19 102 PRO A C 1
ATOM 763 O O . PRO A 1 102 ? 29.125 -18.938 -5.699 1 90.19 102 PRO A O 1
ATOM 766 N N . SER A 1 103 ? 28.906 -16.688 -5.379 1 85.69 103 SER A N 1
ATOM 767 C CA . SER A 1 103 ? 29.406 -16.438 -6.727 1 85.69 103 SER A CA 1
ATOM 768 C C . SER A 1 103 ? 30.922 -16.562 -6.785 1 85.69 103 SER A C 1
ATOM 770 O O . SER A 1 103 ? 31.609 -16.406 -5.773 1 85.69 103 SER A O 1
ATOM 772 N N . THR A 1 104 ? 31.453 -17.016 -7.914 1 74.12 104 THR A N 1
ATOM 773 C CA . THR A 1 104 ? 32.906 -17.125 -8.109 1 74.12 104 THR A CA 1
ATOM 774 C C . THR A 1 104 ? 33.562 -15.75 -8.094 1 74.12 104 THR A C 1
ATOM 776 O O . THR A 1 104 ? 34.75 -15.633 -7.848 1 74.12 104 THR A O 1
ATOM 779 N N . ALA A 1 105 ? 32.781 -14.773 -8.414 1 60.41 105 ALA A N 1
ATOM 780 C CA . ALA A 1 105 ? 33.344 -13.438 -8.477 1 60.41 105 ALA A CA 1
ATOM 781 C C . ALA A 1 105 ? 33.719 -12.93 -7.082 1 60.41 105 ALA A C 1
ATOM 783 O O . ALA A 1 105 ? 34.594 -12.086 -6.938 1 60.41 105 ALA A O 1
ATOM 784 N N . GLU A 1 106 ? 33.125 -13.219 -6.121 1 59.38 106 GLU A N 1
ATOM 785 C CA . GLU A 1 106 ? 33.344 -12.609 -4.812 1 59.38 106 GLU A CA 1
ATOM 786 C C . GLU A 1 106 ? 33.875 -13.625 -3.803 1 59.38 106 GLU A C 1
ATOM 788 O O . GLU A 1 106 ? 33.094 -14.148 -2.986 1 59.38 106 GLU A O 1
ATOM 793 N N . LEU A 1 107 ? 34.906 -14.203 -4.047 1 53.19 107 LEU A N 1
ATOM 794 C CA . LEU A 1 107 ? 35.531 -15.078 -3.049 1 53.19 107 LEU A CA 1
ATOM 795 C C . LEU A 1 107 ? 35.594 -14.383 -1.695 1 53.19 107 LEU A C 1
ATOM 797 O O . LEU A 1 107 ? 35.625 -15.039 -0.653 1 53.19 107 LEU A O 1
ATOM 801 N N . SER A 1 108 ? 35.812 -13.148 -1.639 1 48.22 108 SER A N 1
ATOM 802 C CA . SER A 1 108 ? 36.219 -12.453 -0.418 1 48.22 108 SER A CA 1
ATOM 803 C C . SER A 1 108 ? 35.031 -12.273 0.526 1 48.22 108 SER A C 1
ATOM 805 O O . SER A 1 108 ? 35.188 -11.93 1.695 1 48.22 108 SER A O 1
ATOM 807 N N . PHE A 1 109 ? 33.812 -12.32 0.059 1 51.28 109 PHE A N 1
ATOM 808 C CA . PHE A 1 109 ? 32.75 -11.797 0.915 1 51.28 109 PHE A CA 1
ATOM 809 C C . PHE A 1 109 ? 32.031 -12.93 1.615 1 51.28 109 PHE A C 1
ATOM 811 O O . PHE A 1 109 ? 30.828 -12.805 1.915 1 51.28 109 PHE A O 1
ATOM 818 N N . GLN A 1 110 ? 32.688 -14.117 1.807 1 56.34 110 GLN A N 1
ATOM 819 C CA . GLN A 1 110 ? 32.094 -15.297 2.426 1 56.34 110 GLN A CA 1
ATOM 820 C C . GLN A 1 110 ? 31.672 -15.008 3.867 1 56.34 110 GLN A C 1
ATOM 822 O O . GLN A 1 110 ? 30.922 -15.773 4.469 1 56.34 110 GLN A O 1
ATOM 827 N N . HIS A 1 111 ? 32.094 -13.875 4.461 1 59.09 111 HIS A N 1
ATOM 828 C CA . HIS A 1 111 ? 31.953 -13.688 5.902 1 59.09 111 HIS A CA 1
ATOM 829 C C . HIS A 1 111 ? 30.516 -13.414 6.301 1 59.09 111 HIS A C 1
ATOM 831 O O . HIS A 1 111 ? 30.141 -13.555 7.469 1 59.09 111 HIS A O 1
ATOM 837 N N . ASN A 1 112 ? 29.547 -13.328 5.332 1 75.5 112 ASN A N 1
ATOM 838 C CA . ASN A 1 112 ? 28.234 -12.938 5.844 1 75.5 112 ASN A CA 1
ATOM 839 C C . ASN A 1 112 ? 27.156 -13.945 5.445 1 75.5 112 ASN A C 1
ATOM 841 O O . ASN A 1 112 ? 26.016 -13.555 5.176 1 75.5 112 ASN A O 1
ATOM 845 N N . MET A 1 113 ? 27.719 -15.367 5.492 1 84.25 113 MET A N 1
ATOM 846 C CA . MET A 1 113 ? 26.734 -16.375 5.109 1 84.25 113 MET A CA 1
ATOM 847 C C . MET A 1 113 ? 26.406 -17.281 6.285 1 84.25 113 MET A C 1
ATOM 849 O O . MET A 1 113 ? 27.281 -17.641 7.066 1 84.25 113 MET A O 1
ATOM 853 N N . VAL A 1 114 ? 25.172 -17.562 6.52 1 83.44 114 VAL A N 1
ATOM 854 C CA . VAL A 1 114 ? 24.672 -18.578 7.449 1 83.44 114 VAL A CA 1
ATOM 855 C C . VAL A 1 114 ? 24.016 -19.719 6.676 1 83.44 114 VAL A C 1
ATOM 857 O O . VAL A 1 114 ? 23.094 -19.5 5.902 1 83.44 114 VAL A O 1
ATOM 860 N N . SER A 1 115 ? 24.562 -20.906 6.801 1 85.94 115 SER A N 1
ATOM 861 C CA . SER A 1 115 ? 24.062 -22.094 6.121 1 85.94 115 SER A CA 1
ATOM 862 C C . SER A 1 115 ? 24.078 -21.922 4.609 1 85.94 115 SER A C 1
ATOM 864 O O . SER A 1 115 ? 23.125 -22.297 3.924 1 85.94 115 SER A O 1
ATOM 866 N N . GLY A 1 116 ? 25.047 -21.188 4.137 1 90.5 116 GLY A N 1
ATOM 867 C CA . GLY A 1 116 ? 25.25 -21.062 2.705 1 90.5 116 GLY A CA 1
ATOM 868 C C . GLY A 1 116 ? 24.391 -19.984 2.068 1 90.5 116 GLY A C 1
ATOM 869 O O . GLY A 1 116 ? 24.281 -19.906 0.842 1 90.5 116 GLY A O 1
ATOM 870 N N . ILE A 1 117 ? 23.766 -19.141 2.877 1 93.88 117 ILE A N 1
ATOM 871 C CA . ILE A 1 117 ? 22.875 -18.094 2.383 1 93.88 117 ILE A CA 1
ATOM 872 C C . ILE A 1 117 ? 23.297 -16.734 2.955 1 93.88 117 ILE A C 1
ATOM 874 O O . ILE A 1 117 ? 23.531 -16.609 4.16 1 93.88 117 ILE A O 1
ATOM 878 N N . TYR A 1 118 ? 23.391 -15.773 2.113 1 92.81 118 TYR A N 1
ATOM 879 C CA . TYR A 1 118 ? 23.766 -14.438 2.561 1 92.81 118 TYR A CA 1
ATOM 880 C C . TYR A 1 118 ? 22.656 -13.797 3.379 1 92.81 118 TYR A C 1
ATOM 882 O O . TYR A 1 118 ? 21.469 -14.062 3.139 1 92.81 118 TYR A O 1
ATOM 890 N N . SER A 1 119 ? 23.062 -12.953 4.309 1 91.56 119 SER A N 1
ATOM 891 C CA . SER A 1 119 ? 22.078 -12.25 5.125 1 91.56 119 SER A CA 1
ATOM 892 C C . SER A 1 119 ? 21.141 -11.406 4.262 1 91.56 119 SER A C 1
ATOM 894 O O . SER A 1 119 ? 19.953 -11.289 4.555 1 91.56 119 SER A O 1
ATOM 896 N N . SER A 1 120 ? 21.672 -10.805 3.203 1 93.25 120 SER A N 1
ATOM 897 C CA . SER A 1 120 ? 20.859 -9.992 2.305 1 93.25 120 SER A CA 1
ATOM 898 C C . SER A 1 120 ? 19.828 -10.844 1.581 1 93.25 120 SER A C 1
ATOM 900 O O . SER A 1 120 ? 18.703 -10.383 1.32 1 93.25 120 SER A O 1
ATOM 902 N N . GLN A 1 121 ? 20.188 -12.047 1.295 1 94.56 121 GLN A N 1
ATOM 903 C CA . GLN A 1 121 ? 19.234 -12.961 0.666 1 94.56 121 GLN A CA 1
ATOM 904 C C . GLN A 1 121 ? 18.141 -13.367 1.642 1 94.56 121 GLN A C 1
ATOM 906 O O . GLN A 1 121 ? 16.984 -13.5 1.256 1 94.56 121 GLN A O 1
ATOM 911 N N . ARG A 1 122 ? 18.469 -13.578 2.854 1 91.75 122 ARG A N 1
ATOM 912 C CA . ARG A 1 122 ? 17.484 -13.867 3.883 1 91.75 122 ARG A CA 1
ATOM 913 C C . ARG A 1 122 ? 16.516 -12.695 4.07 1 91.75 122 ARG A C 1
ATOM 915 O O . ARG A 1 122 ? 15.312 -12.891 4.188 1 91.75 122 ARG A O 1
ATOM 922 N N . SER A 1 123 ? 17.078 -11.516 4.098 1 90.25 123 SER A N 1
ATOM 923 C CA . SER A 1 123 ? 16.25 -10.32 4.188 1 90.25 123 SER A CA 1
ATOM 924 C C . SER A 1 123 ? 15.281 -10.227 3.012 1 90.25 123 SER A C 1
ATOM 926 O O . SER A 1 123 ? 14.109 -9.875 3.186 1 90.25 123 SER A O 1
ATOM 928 N N . LEU A 1 124 ? 15.773 -10.57 1.865 1 93.88 124 LEU A N 1
ATOM 929 C CA . LEU A 1 124 ? 14.938 -10.523 0.674 1 93.88 124 LEU A CA 1
ATOM 930 C C . LEU A 1 124 ? 13.781 -11.516 0.786 1 93.88 124 LEU A C 1
ATOM 932 O O . LEU A 1 124 ? 12.656 -11.219 0.387 1 93.88 124 LEU A O 1
ATOM 936 N N . ALA A 1 125 ? 14.078 -12.672 1.302 1 92.5 125 ALA A N 1
ATOM 937 C CA . ALA A 1 125 ? 13.031 -13.672 1.512 1 92.5 125 ALA A CA 1
ATOM 938 C C . ALA A 1 125 ? 11.922 -13.117 2.404 1 92.5 125 ALA A C 1
ATOM 940 O O . ALA A 1 125 ? 10.734 -13.273 2.098 1 92.5 125 ALA A O 1
ATOM 941 N N . GLU A 1 126 ? 12.312 -12.453 3.418 1 88.25 126 GLU A N 1
ATOM 942 C CA . GLU A 1 126 ? 11.352 -11.836 4.332 1 88.25 126 GLU A CA 1
ATOM 943 C C . GLU A 1 126 ? 10.57 -10.727 3.641 1 88.25 126 GLU A C 1
ATOM 945 O O . GLU A 1 126 ? 9.352 -10.617 3.805 1 88.25 126 GLU A O 1
ATOM 950 N N . ILE A 1 127 ? 11.273 -9.914 2.949 1 90.06 127 ILE A N 1
ATOM 951 C CA . ILE A 1 127 ? 10.664 -8.805 2.221 1 90.06 127 ILE A CA 1
ATOM 952 C C . ILE A 1 127 ? 9.602 -9.344 1.262 1 90.06 127 ILE A C 1
ATOM 954 O O . ILE A 1 127 ? 8.5 -8.805 1.189 1 90.06 127 ILE A O 1
ATOM 958 N N . THR A 1 128 ? 9.914 -10.383 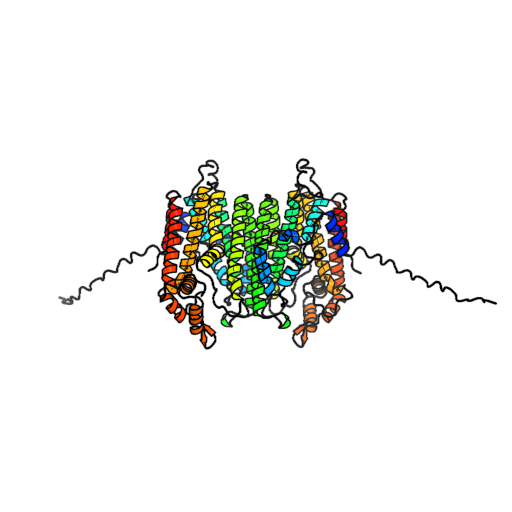0.571 1 93 128 THR A N 1
ATOM 959 C CA . THR A 1 128 ? 9 -10.977 -0.397 1 93 128 THR A CA 1
ATOM 960 C C . THR A 1 128 ? 7.734 -11.477 0.292 1 93 128 THR A C 1
ATOM 962 O O . THR A 1 128 ? 6.625 -11.25 -0.201 1 93 128 THR A O 1
ATOM 965 N N . GLU A 1 129 ? 7.871 -12.094 1.402 1 89.56 129 GLU A N 1
ATOM 966 C CA . GLU A 1 129 ? 6.711 -12.562 2.154 1 89.56 129 GLU A CA 1
ATOM 967 C C . GLU A 1 129 ? 5.863 -11.391 2.641 1 89.56 129 GLU A C 1
ATOM 969 O O . GLU A 1 129 ? 4.633 -11.461 2.643 1 89.56 129 GLU A O 1
ATOM 974 N N . LEU A 1 130 ? 6.539 -10.352 3.09 1 87.06 130 LEU A N 1
ATOM 975 C CA . LEU A 1 130 ? 5.812 -9.164 3.537 1 87.06 130 LEU A CA 1
ATOM 976 C C . LEU A 1 130 ? 4.961 -8.594 2.41 1 87.06 130 LEU A C 1
ATOM 978 O O . LEU A 1 130 ? 3.785 -8.273 2.615 1 87.06 130 LEU A O 1
ATOM 982 N N . ILE A 1 131 ? 5.582 -8.461 1.261 1 90.44 131 ILE A N 1
ATOM 983 C CA . ILE A 1 131 ? 4.875 -7.906 0.109 1 90.44 131 ILE A CA 1
ATOM 984 C C . ILE A 1 131 ? 3.693 -8.805 -0.249 1 90.44 131 ILE A C 1
ATOM 986 O O . ILE A 1 131 ? 2.578 -8.32 -0.45 1 90.44 131 ILE A O 1
ATOM 990 N N . HIS A 1 132 ? 3.955 -10.062 -0.324 1 91.44 132 HIS A N 1
ATOM 991 C CA . HIS A 1 132 ? 2.891 -11.008 -0.644 1 91.44 132 HIS A CA 1
ATOM 992 C C . HIS A 1 132 ? 1.733 -10.883 0.343 1 91.44 132 HIS A C 1
ATOM 994 O O . HIS A 1 132 ? 0.569 -10.844 -0.062 1 91.44 132 HIS A O 1
ATOM 1000 N N . THR A 1 133 ? 2.057 -10.883 1.591 1 87.56 133 THR A N 1
ATOM 1001 C CA . THR A 1 133 ? 1.04 -10.805 2.635 1 87.56 133 THR A CA 1
ATOM 1002 C C . THR A 1 133 ? 0.265 -9.492 2.543 1 87.56 133 THR A C 1
ATOM 1004 O O . THR A 1 133 ? -0.949 -9.469 2.758 1 87.56 133 THR A O 1
ATOM 1007 N N . ALA A 1 134 ? 1.013 -8.422 2.312 1 89.12 134 ALA A N 1
ATOM 1008 C CA . ALA A 1 134 ? 0.351 -7.133 2.164 1 89.12 134 ALA A CA 1
ATOM 1009 C C . ALA A 1 134 ? -0.734 -7.191 1.093 1 89.12 134 ALA A C 1
ATOM 1011 O O . ALA A 1 134 ? -1.854 -6.719 1.308 1 89.12 134 ALA A O 1
ATOM 1012 N N . PHE A 1 135 ? -0.432 -7.797 -0.011 1 91.31 135 PHE A N 1
ATOM 1013 C CA . PHE A 1 135 ? -1.376 -7.84 -1.12 1 91.31 135 PHE A CA 1
ATOM 1014 C C . PHE A 1 135 ? -2.479 -8.859 -0.855 1 91.31 135 PHE A C 1
ATOM 1016 O O . PHE A 1 135 ? -3.602 -8.703 -1.336 1 91.31 135 PHE A O 1
ATOM 1023 N N . LEU A 1 136 ? -2.156 -9.922 -0.055 1 87.81 136 LEU A N 1
ATOM 1024 C CA . LEU A 1 136 ? -3.203 -10.844 0.382 1 87.81 136 LEU A CA 1
ATOM 1025 C C . LEU A 1 136 ? -4.25 -10.109 1.218 1 87.81 136 LEU A C 1
ATOM 1027 O O . LEU A 1 136 ? -5.453 -10.305 1.02 1 87.81 136 LEU A O 1
ATOM 1031 N N . VAL A 1 137 ? -3.787 -9.297 2.102 1 87.81 137 VAL A N 1
ATOM 1032 C CA . VAL A 1 137 ? -4.676 -8.555 2.992 1 87.81 137 VAL A CA 1
ATOM 1033 C C . VAL A 1 137 ? -5.484 -7.539 2.188 1 87.81 137 VAL A C 1
ATOM 1035 O O . VAL A 1 137 ? -6.691 -7.398 2.389 1 87.81 137 VAL A O 1
ATOM 1038 N N . HIS A 1 138 ? -4.859 -6.855 1.296 1 90 138 HIS A N 1
ATOM 1039 C CA . HIS A 1 138 ? -5.52 -5.859 0.457 1 90 138 HIS A CA 1
ATOM 1040 C C . HIS A 1 138 ? -6.551 -6.508 -0.461 1 90 138 HIS A C 1
ATOM 1042 O O . HIS A 1 138 ? -7.625 -5.945 -0.687 1 90 138 HIS A O 1
ATOM 1048 N N . ARG A 1 139 ? -6.273 -7.637 -0.941 1 86.62 139 ARG A N 1
ATOM 1049 C CA . ARG A 1 139 ? -7.207 -8.367 -1.793 1 86.62 139 ARG A CA 1
ATOM 1050 C C . ARG A 1 139 ? -8.375 -8.906 -0.982 1 86.62 139 ARG A C 1
ATOM 1052 O O . ARG A 1 139 ? -9.438 -9.219 -1.538 1 86.62 139 ARG A O 1
ATOM 1059 N N . GLY A 1 140 ? -8.227 -9.031 0.258 1 84.31 140 GLY A N 1
ATOM 1060 C CA . GLY A 1 140 ? -9.219 -9.641 1.126 1 84.31 140 GLY A CA 1
ATOM 1061 C C . GLY A 1 140 ? -10.312 -8.68 1.547 1 84.31 140 GLY A C 1
ATOM 1062 O O . GLY A 1 140 ? -11.156 -9.016 2.387 1 84.31 140 GLY A O 1
ATOM 1063 N N . ILE A 1 141 ? -10.305 -7.508 0.973 1 83 141 ILE A N 1
ATOM 1064 C CA . ILE A 1 141 ? -11.391 -6.586 1.263 1 83 141 ILE A CA 1
ATOM 1065 C C . ILE A 1 141 ? -12.703 -7.148 0.718 1 83 141 ILE A C 1
ATOM 1067 O O . ILE A 1 141 ? -12.773 -7.562 -0.441 1 83 141 ILE A O 1
ATOM 1071 N N . VAL A 1 142 ? -13.789 -7.176 1.56 1 75.94 142 VAL A N 1
ATOM 1072 C CA . VAL A 1 142 ? -15.023 -7.879 1.229 1 75.94 142 VAL A CA 1
ATOM 1073 C C . VAL A 1 142 ? -16.016 -6.906 0.602 1 75.94 142 VAL A C 1
ATOM 1075 O O . VAL A 1 142 ? -16.016 -5.715 0.917 1 75.94 142 VAL A O 1
ATOM 1078 N N . ASN A 1 143 ? -16.797 -7.523 -0.316 1 75.12 143 ASN A N 1
ATOM 1079 C CA . ASN A 1 143 ? -17.938 -6.793 -0.849 1 75.12 143 ASN A CA 1
ATOM 1080 C C . ASN A 1 143 ? -19.109 -6.785 0.133 1 75.12 143 ASN A C 1
ATOM 1082 O O . ASN A 1 143 ? -19.844 -7.77 0.237 1 75.12 143 ASN A O 1
ATOM 1086 N N . ILE A 1 144 ? -19.344 -5.727 0.704 1 74.31 144 ILE A N 1
ATOM 1087 C CA . ILE A 1 144 ? -20.297 -5.609 1.808 1 74.31 144 ILE A CA 1
ATOM 1088 C C . ILE A 1 144 ? -21.719 -5.852 1.3 1 74.31 144 ILE A C 1
ATOM 1090 O O . ILE A 1 144 ? -22.562 -6.383 2.027 1 74.31 144 ILE A O 1
ATOM 1094 N N . GLY A 1 145 ? -21.953 -5.469 0.061 1 73.69 145 GLY A N 1
ATOM 1095 C CA . GLY A 1 145 ? -23.281 -5.656 -0.515 1 73.69 145 GLY A CA 1
ATOM 1096 C C . GLY A 1 145 ? -23.641 -7.113 -0.706 1 73.69 145 GLY A C 1
ATOM 1097 O O . GLY A 1 145 ? -24.812 -7.445 -0.896 1 73.69 145 GLY A O 1
ATOM 1098 N N . GLU A 1 146 ? -22.672 -8.031 -0.604 1 73.06 146 GLU A N 1
ATOM 1099 C CA . GLU A 1 146 ? -22.922 -9.453 -0.862 1 73.06 146 GLU A CA 1
ATOM 1100 C C . GLU A 1 146 ? -22.812 -10.273 0.421 1 73.06 146 GLU A C 1
ATOM 1102 O O . GLU A 1 146 ? -22.828 -11.5 0.381 1 73.06 146 GLU A O 1
ATOM 1107 N N . LEU A 1 147 ? -22.781 -9.508 1.519 1 76.62 147 LEU A N 1
ATOM 1108 C CA . LEU A 1 147 ? -22.594 -10.195 2.787 1 76.62 147 LEU A CA 1
ATOM 1109 C C . LEU A 1 147 ? -23.859 -10.945 3.199 1 76.62 147 LEU A C 1
ATOM 1111 O O . LEU A 1 147 ? -24.969 -10.445 3 1 76.62 147 LEU A O 1
ATOM 1115 N N . LYS A 1 148 ? -23.578 -12.125 3.715 1 77.81 148 LYS A N 1
ATOM 1116 C CA . LYS A 1 148 ? -24.625 -12.906 4.371 1 77.81 148 LYS A CA 1
ATOM 1117 C C . LYS A 1 148 ? -24.562 -12.75 5.887 1 77.81 148 LYS A C 1
ATOM 1119 O O . LYS A 1 148 ? -23.531 -12.359 6.434 1 77.81 148 LYS A O 1
ATOM 1124 N N . SER A 1 149 ? -25.672 -13.039 6.477 1 79.88 149 SER A N 1
ATOM 1125 C CA . SER A 1 149 ? -25.75 -12.891 7.926 1 79.88 149 SER A CA 1
ATOM 1126 C C . SER A 1 149 ? -24.703 -13.742 8.633 1 79.88 149 SER A C 1
ATOM 1128 O O . SER A 1 149 ? -24.172 -13.344 9.672 1 79.88 149 SER A O 1
ATOM 1130 N N . CYS A 1 150 ? -24.312 -14.836 8.016 1 81.62 150 CYS A N 1
ATOM 1131 C CA . CYS A 1 150 ? -23.375 -15.758 8.641 1 81.62 150 CYS A CA 1
ATOM 1132 C C . CYS A 1 150 ? -21.953 -15.227 8.562 1 81.62 150 CYS A C 1
ATOM 1134 O O . CYS A 1 150 ? -21.062 -15.742 9.227 1 81.62 150 CYS A O 1
ATOM 1136 N N . ASP A 1 151 ? -21.812 -14.242 7.828 1 85.06 151 ASP A N 1
ATOM 1137 C CA . ASP A 1 151 ? -20.484 -13.672 7.672 1 85.06 151 ASP A CA 1
ATOM 1138 C C . ASP A 1 151 ? -20.094 -12.82 8.875 1 85.06 151 ASP A C 1
ATOM 1140 O O . ASP A 1 151 ? -18.938 -12.805 9.305 1 85.06 151 ASP A O 1
ATOM 1144 N N . GLY A 1 152 ? -21.078 -12.062 9.445 1 84.69 152 GLY A N 1
ATOM 1145 C CA . GLY A 1 152 ? -20.844 -11.211 10.594 1 84.69 152 GLY A CA 1
ATOM 1146 C C . GLY A 1 152 ? -21.578 -9.883 10.508 1 84.69 152 GLY A C 1
ATOM 1147 O O . GLY A 1 152 ? -22.141 -9.539 9.461 1 84.69 152 GLY A O 1
ATOM 1148 N N . PRO A 1 153 ? -21.594 -9.25 11.625 1 84.69 153 PRO A N 1
ATOM 1149 C CA . PRO A 1 153 ? -22.25 -7.941 11.625 1 84.69 153 PRO A CA 1
ATOM 1150 C C . PRO A 1 153 ? -21.625 -6.961 10.641 1 84.69 153 PRO A C 1
ATOM 1152 O O . PRO A 1 153 ? -20.406 -6.934 10.477 1 84.69 153 PRO A O 1
ATOM 1155 N N . LEU A 1 154 ? -22.547 -6.25 9.992 1 83.75 154 LEU A N 1
ATOM 1156 C CA . LEU A 1 154 ? -22.141 -5.309 8.953 1 83.75 154 LEU A CA 1
ATOM 1157 C C . LEU A 1 154 ? -21.062 -4.355 9.461 1 83.75 154 LEU A C 1
ATOM 1159 O O . LEU A 1 154 ? -20.078 -4.109 8.773 1 83.75 154 LEU A O 1
ATOM 1163 N N . LYS A 1 155 ? -21.281 -3.855 10.648 1 81.44 155 LYS A N 1
ATOM 1164 C CA . LYS A 1 155 ? -20.344 -2.896 11.227 1 81.44 155 LYS A CA 1
ATOM 1165 C C . LYS A 1 155 ? -18.953 -3.512 11.375 1 81.44 155 LYS A C 1
ATOM 1167 O O . LYS A 1 155 ? -17.938 -2.861 11.094 1 81.44 155 LYS A O 1
ATOM 1172 N N . ASP A 1 156 ? -18.891 -4.738 11.805 1 81.81 156 ASP A N 1
ATOM 1173 C CA . ASP A 1 156 ? -17.625 -5.426 12.008 1 81.81 156 ASP A CA 1
ATOM 1174 C C . ASP A 1 156 ? -16.938 -5.73 10.672 1 81.81 156 ASP A C 1
ATOM 1176 O O . ASP A 1 156 ? -15.719 -5.609 10.547 1 81.81 156 ASP A O 1
ATOM 1180 N N . MET A 1 157 ? -17.719 -6.07 9.703 1 84.06 157 MET A N 1
ATOM 1181 C CA . MET A 1 157 ? -17.172 -6.391 8.391 1 84.06 157 MET A CA 1
ATOM 1182 C C . MET A 1 157 ? -16.594 -5.148 7.719 1 84.06 157 MET A C 1
ATOM 1184 O O . MET A 1 157 ? -15.547 -5.215 7.074 1 84.06 157 MET A O 1
ATOM 1188 N N . GLN A 1 158 ? -17.266 -4.055 7.941 1 83.56 158 GLN A N 1
ATOM 1189 C CA . GLN A 1 158 ? -16.766 -2.787 7.414 1 83.56 158 GLN A CA 1
ATOM 1190 C C . GLN A 1 158 ? -15.469 -2.375 8.109 1 83.56 158 GLN A C 1
ATOM 1192 O O . GLN A 1 158 ? -14.539 -1.899 7.457 1 83.56 158 GLN A O 1
ATOM 1197 N N . PHE A 1 159 ? -15.477 -2.51 9.383 1 81.62 159 PHE A N 1
ATOM 1198 C CA . PHE A 1 159 ? -14.266 -2.236 10.156 1 81.62 159 PHE A CA 1
ATOM 1199 C C . PHE A 1 159 ? -13.117 -3.119 9.688 1 81.62 159 PHE A C 1
ATOM 1201 O O . PHE A 1 159 ? -11.984 -2.65 9.555 1 81.62 159 PHE A O 1
ATOM 1208 N N . GLY A 1 160 ? -13.414 -4.348 9.461 1 83.88 160 GLY A N 1
ATOM 1209 C CA . GLY A 1 160 ? -12.414 -5.27 8.953 1 83.88 160 GLY A CA 1
ATOM 1210 C C . GLY A 1 160 ? -11.789 -4.805 7.648 1 83.88 160 GLY A C 1
ATOM 1211 O O . GLY A 1 160 ? -10.586 -4.945 7.449 1 83.88 160 GLY A O 1
ATOM 1212 N N . ASN A 1 161 ? -12.602 -4.273 6.727 1 86.38 161 ASN A N 1
ATOM 1213 C CA . ASN A 1 161 ? -12.086 -3.744 5.469 1 86.38 161 ASN A CA 1
ATOM 1214 C C . ASN A 1 161 ? -11.094 -2.611 5.703 1 86.38 161 ASN A C 1
ATOM 1216 O O . ASN A 1 161 ? -10.023 -2.578 5.09 1 86.38 161 ASN A O 1
ATOM 1220 N N . LYS A 1 162 ? -11.406 -1.704 6.57 1 83.81 162 LYS A N 1
ATOM 1221 C CA . LYS A 1 162 ? -10.516 -0.594 6.879 1 83.81 162 LYS A CA 1
ATOM 1222 C C . LYS A 1 162 ? -9.211 -1.096 7.492 1 83.81 162 LYS A C 1
ATOM 1224 O O . LYS A 1 162 ? -8.125 -0.633 7.129 1 83.81 162 LYS A O 1
ATOM 1229 N N . MET A 1 163 ? -9.344 -2.051 8.375 1 82.25 163 MET A N 1
ATOM 1230 C CA . MET A 1 163 ? -8.156 -2.607 9.016 1 82.25 163 MET A CA 1
ATOM 1231 C C . MET A 1 163 ? -7.297 -3.367 8.016 1 82.25 163 MET A C 1
ATOM 1233 O O . MET A 1 163 ? -6.07 -3.369 8.117 1 82.25 163 MET A O 1
ATOM 1237 N N . ALA A 1 164 ? -7.941 -4.043 7.094 1 87.56 164 ALA A N 1
ATOM 1238 C CA . ALA A 1 164 ? -7.188 -4.746 6.059 1 87.56 164 ALA A CA 1
ATOM 1239 C C . ALA A 1 164 ? -6.332 -3.777 5.25 1 87.56 164 ALA A C 1
ATOM 1241 O O . ALA A 1 164 ? -5.152 -4.039 5.004 1 87.56 164 ALA A O 1
ATOM 1242 N N . VAL A 1 165 ? -6.914 -2.691 4.867 1 88.5 165 VAL A N 1
ATOM 1243 C CA . VAL A 1 165 ? -6.191 -1.691 4.086 1 88.5 165 VAL A CA 1
ATOM 1244 C C . VAL A 1 165 ? -5.02 -1.152 4.898 1 88.5 165 VAL A C 1
ATOM 1246 O O . VAL A 1 165 ? -3.887 -1.111 4.414 1 88.5 165 VAL A O 1
ATOM 1249 N N . LEU A 1 166 ? -5.203 -0.821 6.172 1 83.56 166 LEU A N 1
ATOM 1250 C CA . LEU A 1 166 ? -4.164 -0.266 7.031 1 83.56 166 LEU A CA 1
ATOM 1251 C C . LEU A 1 166 ? -3.053 -1.284 7.266 1 83.56 166 LEU A C 1
ATOM 1253 O O . LEU A 1 166 ? -1.869 -0.938 7.227 1 83.56 166 LEU A O 1
ATOM 1257 N N . SER A 1 167 ? -3.457 -2.441 7.504 1 83.69 167 SER A N 1
ATOM 1258 C CA . SER A 1 167 ? -2.48 -3.5 7.738 1 83.69 167 SER A CA 1
ATOM 1259 C C . SER A 1 167 ? -1.611 -3.732 6.508 1 83.69 167 SER A C 1
ATOM 1261 O O . SER A 1 167 ? -0.394 -3.887 6.621 1 83.69 167 SER A O 1
ATOM 1263 N N . GLY A 1 168 ? -2.207 -3.832 5.383 1 88.62 168 GLY A N 1
ATOM 1264 C CA . GLY A 1 168 ? -1.447 -3.973 4.152 1 88.62 168 GLY A CA 1
ATOM 1265 C C . GLY A 1 168 ? -0.469 -2.836 3.922 1 88.62 168 GLY A C 1
ATOM 1266 O O . GLY A 1 168 ? 0.682 -3.066 3.547 1 88.62 168 GLY A O 1
ATOM 1267 N N . ASP A 1 169 ? -0.903 -1.648 4.141 1 85.62 169 ASP A N 1
ATOM 1268 C CA . ASP A 1 169 ? -0.04 -0.477 4.016 1 85.62 169 ASP A CA 1
ATOM 1269 C C . ASP A 1 169 ? 1.175 -0.591 4.934 1 85.62 169 ASP A C 1
ATOM 1271 O O . ASP A 1 169 ? 2.293 -0.251 4.539 1 85.62 169 ASP A O 1
ATOM 1275 N N . PHE A 1 170 ? 0.939 -0.976 6.082 1 81.06 170 PHE A N 1
ATOM 1276 C CA . PHE A 1 170 ? 2.01 -1.133 7.059 1 81.06 170 PHE A CA 1
ATOM 1277 C C . PHE A 1 170 ? 3.029 -2.162 6.586 1 81.06 170 PHE A C 1
ATOM 1279 O O . PHE A 1 170 ? 4.238 -1.928 6.656 1 81.06 170 PHE A O 1
ATOM 1286 N N . LEU A 1 171 ? 2.518 -3.244 6.207 1 85.31 171 LEU A N 1
ATOM 1287 C CA . LEU A 1 171 ? 3.395 -4.301 5.715 1 85.31 171 LEU A CA 1
ATOM 1288 C C . LEU A 1 171 ? 4.199 -3.828 4.512 1 85.31 171 LEU A C 1
ATOM 1290 O O . LEU A 1 171 ? 5.402 -4.086 4.426 1 85.31 171 LEU A O 1
ATOM 1294 N N . LEU A 1 172 ? 3.57 -3.166 3.604 1 87.25 172 LEU A N 1
ATOM 1295 C CA . LEU A 1 172 ? 4.246 -2.674 2.408 1 87.25 172 LEU A CA 1
ATOM 1296 C C . LEU A 1 172 ? 5.301 -1.633 2.768 1 87.25 172 LEU A C 1
ATOM 1298 O O . LEU A 1 172 ? 6.395 -1.629 2.201 1 87.25 172 LEU A O 1
ATOM 1302 N N . ALA A 1 173 ? 4.996 -0.737 3.68 1 81.56 173 ALA A N 1
ATOM 1303 C CA . ALA A 1 173 ? 5.957 0.266 4.129 1 81.56 173 ALA A CA 1
ATOM 1304 C C . ALA A 1 173 ? 7.203 -0.391 4.719 1 81.56 173 ALA A C 1
ATOM 1306 O O . ALA A 1 173 ? 8.328 0.037 4.445 1 81.56 173 ALA A O 1
ATOM 1307 N N . ASN A 1 174 ? 6.965 -1.393 5.477 1 83.44 174 ASN A N 1
ATOM 1308 C CA . ASN A 1 174 ? 8.086 -2.113 6.074 1 83.44 174 ASN A CA 1
ATOM 1309 C C . ASN A 1 174 ? 8.914 -2.836 5.016 1 83.44 174 ASN A C 1
ATOM 1311 O O . ASN A 1 174 ? 10.141 -2.883 5.109 1 83.44 174 ASN A O 1
ATOM 1315 N N . ALA A 1 175 ? 8.219 -3.443 4.113 1 87.75 175 ALA A N 1
ATOM 1316 C CA . ALA A 1 175 ? 8.93 -4.094 3.018 1 87.75 175 ALA A CA 1
ATOM 1317 C C . ALA A 1 175 ? 9.812 -3.098 2.271 1 87.75 175 ALA A C 1
ATOM 1319 O O . ALA A 1 175 ? 10.969 -3.396 1.959 1 87.75 175 ALA A O 1
ATOM 1320 N N . CYS A 1 176 ? 9.328 -1.958 2.02 1 83.06 176 CYS A N 1
ATOM 1321 C CA . CYS A 1 176 ? 10.07 -0.929 1.303 1 83.06 176 CYS A CA 1
ATOM 1322 C C . CYS A 1 176 ? 11.281 -0.465 2.111 1 83.06 176 CYS A C 1
ATOM 1324 O O . CYS A 1 176 ? 12.359 -0.263 1.559 1 83.06 176 CYS A O 1
ATOM 1326 N N . THR A 1 177 ? 11.078 -0.292 3.404 1 81.56 177 THR A N 1
ATOM 1327 C CA . THR A 1 177 ? 12.18 0.085 4.281 1 81.56 177 THR A CA 1
ATOM 1328 C C . THR A 1 177 ? 13.281 -0.971 4.254 1 81.56 177 THR A C 1
ATOM 1330 O O . THR A 1 177 ? 14.461 -0.643 4.102 1 81.56 177 THR A O 1
ATOM 1333 N N . SER A 1 178 ? 12.867 -2.16 4.375 1 87.31 178 SER A N 1
ATOM 1334 C CA . SER A 1 178 ? 13.82 -3.26 4.367 1 87.31 178 SER A CA 1
ATOM 1335 C C . SER A 1 178 ? 14.516 -3.381 3.012 1 87.31 178 SER A C 1
ATOM 1337 O O . SER A 1 178 ? 15.695 -3.713 2.939 1 87.31 178 SER A O 1
ATOM 1339 N N . LEU A 1 179 ? 13.789 -3.166 1.986 1 88.81 179 LEU A N 1
ATOM 1340 C CA . LEU A 1 179 ? 14.352 -3.211 0.64 1 88.81 179 LEU A CA 1
ATOM 1341 C C . LEU A 1 179 ? 15.445 -2.162 0.471 1 88.81 179 LEU A C 1
ATOM 1343 O O . LEU A 1 179 ? 16.5 -2.449 -0.087 1 88.81 179 LEU A O 1
ATOM 1347 N N . ALA A 1 180 ? 15.211 -1.07 0.939 1 81.88 180 ALA A N 1
ATOM 1348 C CA . ALA A 1 180 ? 16.203 0.001 0.87 1 81.88 180 ALA A CA 1
ATOM 1349 C C . ALA A 1 180 ? 17.469 -0.368 1.642 1 81.88 180 ALA A C 1
ATOM 1351 O O . ALA A 1 180 ? 18.578 -0.016 1.233 1 81.88 180 ALA A O 1
ATOM 1352 N N . GLN A 1 181 ? 17.312 -1.044 2.703 1 84 181 GLN A N 1
ATOM 1353 C CA . GLN A 1 181 ? 18.422 -1.409 3.568 1 84 181 GLN A CA 1
ATOM 1354 C C . GLN A 1 181 ? 19.344 -2.422 2.887 1 84 181 GLN A C 1
ATOM 1356 O O . GLN A 1 181 ? 20.469 -2.641 3.326 1 84 181 GLN A O 1
ATOM 1361 N N . LEU A 1 182 ? 18.828 -3.014 1.874 1 88.56 182 LEU A N 1
ATOM 1362 C CA . LEU A 1 182 ? 19.688 -3.926 1.119 1 88.56 182 LEU A CA 1
ATOM 1363 C C . LEU A 1 182 ? 20.75 -3.158 0.341 1 88.56 182 LEU A C 1
ATOM 1365 O O . LEU A 1 182 ? 21.734 -3.744 -0.114 1 88.56 182 LEU A O 1
ATOM 1369 N N . GLN A 1 183 ? 20.547 -1.941 0.114 1 87.12 183 GLN A N 1
ATOM 1370 C CA . GLN A 1 183 ? 21.484 -1.051 -0.545 1 87.12 183 GLN A CA 1
ATOM 1371 C C . GLN A 1 183 ? 21.922 -1.61 -1.898 1 87.12 183 GLN A C 1
ATOM 1373 O O . GLN A 1 183 ? 23.109 -1.644 -2.211 1 87.12 183 GLN A O 1
ATOM 1378 N N . ASN A 1 184 ? 21.031 -2.115 -2.625 1 89.44 184 ASN A N 1
ATOM 1379 C CA . ASN A 1 184 ? 21.203 -2.6 -3.992 1 89.44 184 ASN A CA 1
ATOM 1380 C C . ASN A 1 184 ? 20.109 -2.068 -4.914 1 89.44 184 ASN A C 1
ATOM 1382 O O . ASN A 1 184 ? 18.969 -2.547 -4.883 1 89.44 184 ASN A O 1
ATOM 1386 N N . THR A 1 185 ? 20.406 -1.133 -5.711 1 84.38 185 THR A N 1
ATOM 1387 C CA . THR A 1 185 ? 19.422 -0.408 -6.52 1 84.38 185 THR A CA 1
ATOM 1388 C C . THR A 1 185 ? 18.781 -1.33 -7.551 1 84.38 185 THR A C 1
ATOM 1390 O O . THR A 1 185 ? 17.609 -1.177 -7.883 1 84.38 185 THR A O 1
ATOM 1393 N N . LYS A 1 186 ? 19.578 -2.197 -8.031 1 90.62 186 LYS A N 1
ATOM 1394 C CA . LYS A 1 186 ? 19.016 -3.131 -9.008 1 90.62 186 LYS A CA 1
ATOM 1395 C C . LYS A 1 186 ? 17.953 -4.023 -8.375 1 90.62 186 LYS A C 1
ATOM 1397 O O . LYS A 1 186 ? 16.906 -4.262 -8.969 1 90.62 186 LYS A O 1
ATOM 1402 N N . VAL A 1 187 ? 18.219 -4.477 -7.172 1 94.38 187 VAL A N 1
ATOM 1403 C CA . VAL A 1 187 ? 17.266 -5.312 -6.453 1 94.38 187 VAL A CA 1
ATOM 1404 C C . VAL A 1 187 ? 16.016 -4.508 -6.137 1 94.38 187 VAL A C 1
ATOM 1406 O O . VAL A 1 187 ? 14.891 -5.004 -6.301 1 94.38 187 VAL A O 1
ATOM 1409 N N . VAL A 1 188 ? 16.156 -3.332 -5.746 1 88.62 188 VAL A N 1
ATOM 1410 C CA . VAL A 1 188 ? 15.008 -2.471 -5.453 1 88.62 188 VAL A CA 1
ATOM 1411 C C . VAL A 1 188 ? 14.172 -2.281 -6.715 1 88.62 188 VAL A C 1
ATOM 1413 O O . VAL A 1 188 ? 12.945 -2.359 -6.668 1 88.62 188 VAL A O 1
ATOM 1416 N N . GLU A 1 189 ? 14.797 -2.105 -7.789 1 86.88 189 GLU A N 1
ATOM 1417 C CA . GLU A 1 189 ? 14.094 -1.934 -9.062 1 86.88 189 GLU A CA 1
ATOM 1418 C C . GLU A 1 189 ? 13.336 -3.197 -9.445 1 86.88 189 GLU A C 1
ATOM 1420 O O . GLU A 1 189 ? 12.172 -3.129 -9.852 1 86.88 189 GLU A O 1
ATOM 1425 N N . LEU A 1 190 ? 13.969 -4.266 -9.281 1 93.69 190 LEU A N 1
ATOM 1426 C CA . LEU A 1 190 ? 13.352 -5.543 -9.617 1 93.69 190 LEU A CA 1
ATOM 1427 C C . LEU A 1 190 ? 12.102 -5.785 -8.773 1 93.69 190 LEU A C 1
ATOM 1429 O O . LEU A 1 190 ? 11.039 -6.113 -9.312 1 93.69 190 LEU A O 1
ATOM 1433 N N . ILE A 1 191 ? 12.25 -5.543 -7.512 1 94.25 191 ILE A N 1
ATOM 1434 C CA . ILE A 1 191 ? 11.148 -5.84 -6.602 1 94.25 191 ILE A CA 1
ATOM 1435 C C . ILE A 1 191 ? 10.039 -4.801 -6.773 1 94.25 191 ILE A C 1
ATOM 1437 O O . ILE A 1 191 ? 8.852 -5.137 -6.723 1 94.25 191 ILE A O 1
ATOM 1441 N N . SER A 1 192 ? 10.398 -3.594 -6.969 1 86.12 192 SER A N 1
ATOM 1442 C CA . SER A 1 192 ? 9.391 -2.572 -7.238 1 86.12 192 SER A CA 1
ATOM 1443 C C . SER A 1 192 ? 8.617 -2.887 -8.516 1 86.12 192 SER A C 1
ATOM 1445 O O . SER A 1 192 ? 7.398 -2.697 -8.57 1 86.12 192 SER A O 1
ATOM 1447 N N . SER A 1 193 ? 9.32 -3.34 -9.492 1 88.62 193 SER A N 1
ATOM 1448 C CA . SER A 1 193 ? 8.664 -3.75 -10.727 1 88.62 193 SER A CA 1
ATOM 1449 C C . SER A 1 193 ? 7.723 -4.926 -10.484 1 88.62 193 SER A C 1
ATOM 1451 O O . SER A 1 193 ? 6.641 -5 -11.078 1 88.62 193 SER A O 1
ATOM 1453 N N . ALA A 1 194 ? 8.148 -5.805 -9.672 1 94.19 194 ALA A N 1
ATOM 1454 C CA . ALA A 1 194 ? 7.297 -6.934 -9.32 1 94.19 194 ALA A CA 1
ATOM 1455 C C . ALA A 1 194 ? 6.008 -6.461 -8.656 1 94.19 194 ALA A C 1
ATOM 1457 O O . ALA A 1 194 ? 4.934 -7.012 -8.906 1 94.19 194 ALA A O 1
ATOM 1458 N N . ILE A 1 195 ? 6.117 -5.508 -7.77 1 89.06 195 ILE A N 1
ATOM 1459 C CA . ILE A 1 195 ? 4.938 -4.938 -7.121 1 89.06 195 ILE A CA 1
ATOM 1460 C C . ILE A 1 195 ? 4.023 -4.316 -8.172 1 89.06 195 ILE A C 1
ATOM 1462 O O . ILE A 1 195 ? 2.805 -4.496 -8.133 1 89.06 195 ILE A O 1
ATOM 1466 N N . GLY A 1 196 ? 4.586 -3.604 -9.141 1 85.62 196 GLY A N 1
ATOM 1467 C CA . GLY A 1 196 ? 3.811 -3.076 -10.25 1 85.62 196 GLY A CA 1
ATOM 1468 C C . GLY A 1 196 ? 3.074 -4.152 -11.031 1 85.62 196 GLY A C 1
ATOM 1469 O O . GLY A 1 196 ? 1.899 -3.988 -11.367 1 85.62 196 GLY A O 1
ATOM 1470 N N . ASP A 1 197 ? 3.721 -5.199 -11.297 1 90.88 197 ASP A N 1
ATOM 1471 C CA . ASP A 1 197 ? 3.105 -6.34 -11.969 1 90.88 197 ASP A CA 1
ATOM 1472 C C . ASP A 1 197 ? 1.938 -6.891 -11.156 1 90.88 197 ASP A C 1
ATOM 1474 O O . ASP A 1 197 ? 0.864 -7.156 -11.703 1 90.88 197 ASP A O 1
ATOM 1478 N N . LEU A 1 198 ? 2.178 -7.047 -9.859 1 92.06 198 LEU A N 1
ATOM 1479 C CA . LEU A 1 198 ? 1.151 -7.566 -8.961 1 92.06 198 LEU A CA 1
ATOM 1480 C C . LEU A 1 198 ? -0.096 -6.691 -9 1 92.06 198 LEU A C 1
ATOM 1482 O O . LEU A 1 198 ? -1.213 -7.195 -9.117 1 92.06 198 LEU A O 1
ATOM 1486 N N . VAL A 1 199 ? 0.072 -5.469 -8.922 1 85.88 199 VAL A N 1
ATOM 1487 C CA . VAL A 1 199 ? -1.045 -4.531 -8.922 1 85.88 199 VAL A CA 1
ATOM 1488 C C . VAL A 1 199 ? -1.811 -4.641 -10.242 1 85.88 199 VAL A C 1
ATOM 1490 O O . VAL A 1 199 ? -3.043 -4.691 -10.25 1 85.88 199 VAL A O 1
ATOM 1493 N N . GLN A 1 200 ? -1.081 -4.727 -11.32 1 84.75 200 GLN A N 1
ATOM 1494 C CA . GLN A 1 200 ? -1.706 -4.859 -12.633 1 84.75 200 GLN A CA 1
ATOM 1495 C C . GLN A 1 200 ? -2.477 -6.172 -12.75 1 84.75 200 GLN A C 1
ATOM 1497 O O . GLN A 1 200 ? -3.58 -6.203 -13.297 1 84.75 200 GLN A O 1
ATOM 1502 N N . GLY A 1 201 ? -1.866 -7.203 -12.297 1 89 201 GLY A N 1
ATOM 1503 C CA . GLY A 1 201 ? -2.539 -8.492 -12.312 1 89 201 GLY A CA 1
ATOM 1504 C C . GLY A 1 201 ? -3.828 -8.5 -11.508 1 89 201 GLY A C 1
ATOM 1505 O O . GLY A 1 201 ? -4.848 -9.016 -11.969 1 89 201 GLY A O 1
ATOM 1506 N N . ILE A 1 202 ? -3.801 -7.902 -10.367 1 86.25 202 ILE A N 1
ATOM 1507 C CA . ILE A 1 202 ? -4.973 -7.824 -9.508 1 86.25 202 ILE A CA 1
ATOM 1508 C C . ILE A 1 202 ? -6.047 -6.965 -10.164 1 86.25 202 ILE A C 1
ATOM 1510 O O . ILE A 1 202 ? -7.238 -7.254 -10.062 1 86.25 202 ILE A O 1
ATOM 1514 N N . TYR A 1 203 ? -5.625 -5.965 -10.781 1 78.44 203 TYR A N 1
ATOM 1515 C CA . TYR A 1 203 ? -6.559 -5.129 -11.523 1 78.44 203 TYR A CA 1
ATOM 1516 C C . TYR A 1 203 ? -7.305 -5.945 -12.57 1 78.44 203 TYR A C 1
ATOM 1518 O O . TYR A 1 203 ? -8.523 -5.832 -12.703 1 78.44 203 TYR A O 1
ATOM 1526 N N . TYR A 1 204 ? -6.617 -6.723 -13.273 1 80.88 204 TYR A N 1
ATOM 1527 C CA . TYR A 1 204 ? -7.234 -7.555 -14.305 1 80.88 204 TYR A CA 1
ATOM 1528 C C . TYR A 1 204 ? -8.227 -8.539 -13.688 1 80.88 204 TYR A C 1
ATOM 1530 O O . TYR A 1 204 ? -9.266 -8.828 -14.281 1 80.88 204 TYR A O 1
ATOM 1538 N N . GLU A 1 205 ? -7.93 -8.953 -12.562 1 80.75 205 GLU A N 1
ATOM 1539 C CA . GLU A 1 205 ? -8.812 -9.891 -11.875 1 80.75 205 GLU A CA 1
ATOM 1540 C C . GLU A 1 205 ? -10.117 -9.219 -11.453 1 80.75 205 GLU A C 1
ATOM 1542 O O . GLU A 1 205 ? -11.156 -9.867 -11.375 1 80.75 205 GLU A O 1
ATOM 1547 N N . ASN A 1 206 ? -10.086 -7.875 -11.211 1 73.81 206 ASN A N 1
ATOM 1548 C CA . ASN A 1 206 ? -11.242 -7.172 -10.664 1 73.81 206 ASN A CA 1
ATOM 1549 C C . ASN A 1 206 ? -12.023 -6.434 -11.75 1 73.81 206 ASN A C 1
ATOM 1551 O O . ASN A 1 206 ? -13.18 -6.07 -11.547 1 73.81 206 ASN A O 1
ATOM 1555 N N . SER A 1 207 ? -11.461 -5.965 -12.734 1 63.38 207 SER A N 1
ATOM 1556 C CA . SER A 1 207 ? -12.094 -5.172 -13.781 1 63.38 207 SER A CA 1
ATOM 1557 C C . SER A 1 207 ? -13.195 -5.961 -14.484 1 63.38 207 SER A C 1
ATOM 1559 O O . SER A 1 207 ? -14.164 -5.383 -14.969 1 63.38 207 SER A O 1
ATOM 1561 N N . LYS A 1 208 ? -13.109 -7.102 -14.523 1 58.31 208 LYS A N 1
ATOM 1562 C CA . LYS A 1 208 ? -14.047 -7.848 -15.352 1 58.31 208 LYS A CA 1
ATOM 1563 C C . LYS A 1 208 ? -15.297 -8.234 -14.57 1 58.31 208 LYS A C 1
ATOM 1565 O O . LYS A 1 208 ? -16.359 -8.477 -15.148 1 58.31 208 LYS A O 1
ATOM 1570 N N . SER A 1 209 ? -15.211 -8.188 -13.242 1 55.53 209 SER A N 1
ATOM 1571 C CA . SER A 1 209 ? -16.359 -8.547 -12.422 1 55.53 209 SER A CA 1
ATOM 1572 C C . SER A 1 209 ? -17.453 -7.484 -12.492 1 55.53 209 SER A C 1
ATOM 1574 O O . SER A 1 209 ? -18.625 -7.77 -12.234 1 55.53 209 SER A O 1
ATOM 1576 N N . SER A 1 210 ? -17.203 -6.191 -12.875 1 50.41 210 SER A N 1
ATOM 1577 C CA . SER A 1 210 ? -18.188 -5.117 -12.805 1 50.41 210 SER A CA 1
ATOM 1578 C C . SER A 1 210 ? -19.172 -5.203 -13.961 1 50.41 210 SER A C 1
ATOM 1580 O O . SER A 1 210 ? -20.188 -4.508 -13.969 1 50.41 210 SER A O 1
ATOM 1582 N N . GLU A 1 211 ? -18.797 -5.871 -14.969 1 48.5 211 GLU A N 1
ATOM 1583 C CA . GLU A 1 211 ? -19.781 -5.906 -16.047 1 48.5 211 GLU A CA 1
ATOM 1584 C C . GLU A 1 211 ? -20.938 -6.84 -15.711 1 48.5 211 GLU A C 1
ATOM 1586 O O . GLU A 1 211 ? -20.734 -7.926 -15.164 1 48.5 211 GLU A O 1
ATOM 1591 N N . GLU A 1 212 ? -22.109 -6.273 -15.188 1 51.19 212 GLU A N 1
ATOM 1592 C CA . GLU A 1 212 ? -23.375 -6.781 -14.664 1 51.19 212 GLU A CA 1
ATOM 1593 C C . GLU A 1 212 ? -23.484 -8.289 -14.859 1 51.19 212 GLU A C 1
ATOM 1595 O O . GLU A 1 212 ? -23.969 -9 -13.969 1 51.19 212 GLU A O 1
ATOM 1600 N N . ASN A 1 213 ? -23.328 -8.773 -16.156 1 52.56 213 ASN A N 1
ATOM 1601 C CA . ASN A 1 213 ? -23.906 -10.07 -16.5 1 52.56 213 ASN A CA 1
ATOM 1602 C C . ASN A 1 213 ? -22.812 -11.125 -16.703 1 52.56 213 ASN A C 1
ATOM 1604 O O . ASN A 1 213 ? -23.094 -12.234 -17.172 1 52.56 213 ASN A O 1
ATOM 1608 N N . CYS A 1 214 ? -21.578 -10.797 -16.266 1 62.22 214 CYS A N 1
ATOM 1609 C CA . CYS A 1 214 ? -20.719 -11.867 -16.75 1 62.22 214 CYS A CA 1
ATOM 1610 C C . CYS A 1 214 ? -20.047 -12.594 -15.586 1 62.22 214 CYS A C 1
A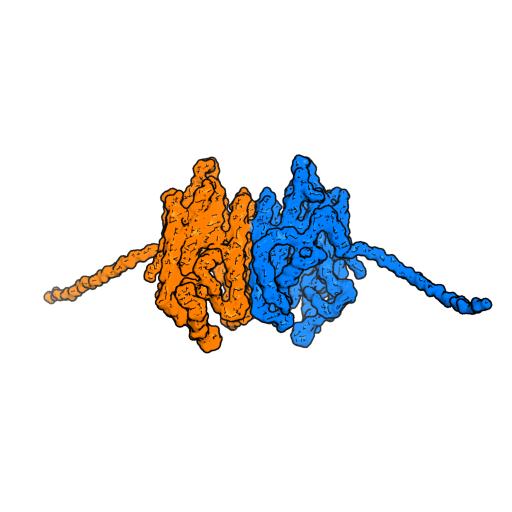TOM 1612 O O . CYS A 1 214 ? -19.281 -11.977 -14.828 1 62.22 214 CYS A O 1
ATOM 1614 N N . LEU A 1 215 ? -20.531 -13.766 -15.109 1 70.81 215 LEU A N 1
ATOM 1615 C CA . LEU A 1 215 ? -20.078 -14.656 -14.047 1 70.81 215 LEU A CA 1
ATOM 1616 C C . LEU A 1 215 ? -18.656 -15.141 -14.32 1 70.81 215 LEU A C 1
ATOM 1618 O O . LEU A 1 215 ? -17.969 -15.609 -13.406 1 70.81 215 LEU A O 1
ATOM 1622 N N . THR A 1 216 ? -18.25 -14.969 -15.57 1 81.88 216 THR A N 1
ATOM 1623 C CA . THR A 1 216 ? -16.922 -15.453 -15.93 1 81.88 216 THR A CA 1
ATOM 1624 C C . THR A 1 216 ? -16.281 -14.539 -16.984 1 81.88 216 THR A C 1
ATOM 1626 O O . THR A 1 216 ? -16.984 -13.852 -17.719 1 81.88 216 THR A O 1
ATOM 1629 N N . ASP A 1 217 ? -15.023 -14.516 -17.016 1 83.31 217 ASP A N 1
ATOM 1630 C CA . ASP A 1 217 ? -14.289 -13.703 -17.969 1 83.31 217 ASP A CA 1
ATOM 1631 C C . ASP A 1 217 ? -14.219 -14.383 -19.344 1 83.31 217 ASP A C 1
ATOM 1633 O O . ASP A 1 217 ? -14.078 -15.609 -19.422 1 83.31 217 ASP A O 1
ATOM 1637 N N . ASP A 1 218 ? -14.391 -13.555 -20.297 1 86.19 218 ASP A N 1
ATOM 1638 C CA . ASP A 1 218 ? -14.164 -14.023 -21.656 1 86.19 218 ASP A CA 1
ATOM 1639 C C . ASP A 1 218 ? -12.688 -13.906 -22.047 1 86.19 218 ASP A C 1
ATOM 1641 O O . ASP A 1 218 ? -12.305 -12.969 -22.75 1 86.19 218 ASP A O 1
ATOM 1645 N N . ILE A 1 219 ? -11.938 -14.883 -21.547 1 89.44 219 ILE A N 1
ATOM 1646 C CA . ILE A 1 219 ? -10.5 -14.789 -21.766 1 89.44 219 ILE A CA 1
ATOM 1647 C C . ILE A 1 219 ? -9.961 -16.141 -22.266 1 89.44 219 ILE A C 1
ATOM 1649 O O . ILE A 1 219 ? -10.508 -17.188 -21.922 1 89.44 219 ILE A O 1
ATOM 1653 N N . SER A 1 220 ? -8.938 -16.047 -23.125 1 94.19 220 SER A N 1
ATOM 1654 C CA . SER A 1 220 ? -8.227 -17.234 -23.578 1 94.19 220 SER A CA 1
ATOM 1655 C C . SER A 1 220 ? -7.219 -17.703 -22.531 1 94.19 220 SER A C 1
ATOM 1657 O O . SER A 1 220 ? -6.898 -16.984 -21.594 1 94.19 220 SER A O 1
ATOM 1659 N N . ILE A 1 221 ? -6.742 -18.906 -22.719 1 96.69 221 ILE A N 1
ATOM 1660 C CA . ILE A 1 221 ? -5.754 -19.469 -21.797 1 96.69 221 ILE A CA 1
ATOM 1661 C C . ILE A 1 221 ? -4.449 -18.672 -21.906 1 96.69 221 ILE A C 1
ATOM 1663 O O . ILE A 1 221 ? -3.738 -18.5 -20.922 1 96.69 221 ILE A O 1
ATOM 1667 N N . SER A 1 222 ? -4.145 -18.156 -23.047 1 96.56 222 SER A N 1
ATOM 1668 C CA . SER A 1 222 ? -2.955 -17.344 -23.219 1 96.56 222 SER A CA 1
ATOM 1669 C C . SER A 1 222 ? -3.037 -16.062 -22.375 1 96.56 222 SER A C 1
ATOM 1671 O O . SER A 1 222 ? -2.082 -15.719 -21.688 1 96.56 222 SER A O 1
ATOM 1673 N N . ARG A 1 223 ? -4.141 -15.445 -22.438 1 94.31 223 ARG A N 1
ATOM 1674 C CA . ARG A 1 223 ? -4.344 -14.25 -21.625 1 94.31 223 ARG A CA 1
ATOM 1675 C C . ARG A 1 223 ? -4.391 -14.594 -20.141 1 94.31 223 ARG A C 1
ATOM 1677 O O . ARG A 1 223 ? -3.895 -13.836 -19.297 1 94.31 223 ARG A O 1
ATOM 1684 N N . TRP A 1 224 ? -5.051 -15.688 -19.859 1 96.31 224 TRP A N 1
ATOM 1685 C CA . TRP A 1 224 ? -5.074 -16.172 -18.484 1 96.31 224 TRP A CA 1
ATOM 1686 C C . TRP A 1 224 ? -3.658 -16.328 -17.938 1 96.31 224 TRP A C 1
ATOM 1688 O O . TRP A 1 224 ? -3.363 -15.867 -16.828 1 96.31 224 TRP A O 1
ATOM 1698 N N . LYS A 1 225 ? -2.783 -16.891 -18.703 1 97.62 225 LYS A N 1
ATOM 1699 C CA . LYS A 1 225 ? -1.399 -17.094 -18.297 1 97.62 225 LYS A CA 1
ATOM 1700 C C . LYS A 1 225 ? -0.701 -15.773 -18.016 1 97.62 225 LYS A C 1
ATOM 1702 O O . LYS A 1 225 ? 0.032 -15.641 -17.031 1 97.62 225 LYS A O 1
ATOM 1707 N N . GLU A 1 226 ? -0.92 -14.836 -18.844 1 96 226 GLU A N 1
ATOM 1708 C CA . GLU A 1 226 ? -0.317 -13.516 -18.688 1 96 226 GLU A CA 1
ATOM 1709 C C . GLU A 1 226 ? -0.78 -12.859 -17.391 1 96 226 GLU A C 1
ATOM 1711 O O . GLU A 1 226 ? 0.032 -12.312 -16.641 1 96 226 GLU A O 1
ATOM 1716 N N . GLN A 1 227 ? -2.051 -12.961 -17.172 1 94.06 227 GLN A N 1
ATOM 1717 C CA . GLN A 1 227 ? -2.623 -12.328 -15.984 1 94.06 227 GLN A CA 1
ATOM 1718 C C . GLN A 1 227 ? -2.168 -13.031 -14.711 1 94.06 227 GLN A C 1
ATOM 1720 O O . GLN A 1 227 ? -1.842 -12.375 -13.719 1 94.06 227 GLN A O 1
ATOM 1725 N N . VAL A 1 228 ? -2.117 -14.328 -14.805 1 96.31 228 VAL A N 1
ATOM 1726 C CA . VAL A 1 228 ? -1.694 -15.109 -13.648 1 96.31 228 VAL A CA 1
ATOM 1727 C C . VAL A 1 228 ? -0.212 -14.867 -13.375 1 96.31 228 VAL A C 1
ATOM 1729 O O . VAL A 1 228 ? 0.212 -14.828 -12.211 1 96.31 228 VAL A O 1
ATOM 1732 N N . PHE A 1 229 ? 0.567 -14.727 -14.438 1 97.62 229 PHE A N 1
ATOM 1733 C CA . PHE A 1 229 ? 1.966 -14.391 -14.203 1 97.62 229 PHE A CA 1
ATOM 1734 C C . PHE A 1 229 ? 2.086 -13.102 -13.406 1 97.62 229 PHE A C 1
ATOM 1736 O O . PHE A 1 229 ? 2.844 -13.031 -12.438 1 97.62 229 PHE A O 1
ATOM 1743 N N . LEU A 1 230 ? 1.391 -12.102 -13.75 1 95.19 230 LEU A N 1
ATOM 1744 C CA . LEU A 1 230 ? 1.467 -10.805 -13.094 1 95.19 230 LEU A CA 1
ATOM 1745 C C . LEU A 1 230 ? 0.996 -10.898 -11.648 1 95.19 230 LEU A C 1
ATOM 1747 O O . LEU A 1 230 ? 1.698 -10.461 -10.734 1 95.19 230 LEU A O 1
ATOM 1751 N N . SER A 1 231 ? -0.095 -11.578 -11.375 1 93.75 231 SER A N 1
ATOM 1752 C CA . SER A 1 231 ? -0.737 -11.539 -10.062 1 93.75 231 SER A CA 1
ATOM 1753 C C . SER A 1 231 ? -0.153 -12.594 -9.133 1 93.75 231 SER A C 1
ATOM 1755 O O . SER A 1 231 ? -0.199 -12.438 -7.906 1 93.75 231 SER A O 1
ATOM 1757 N N . HIS A 1 232 ? 0.448 -13.617 -9.711 1 94.56 232 HIS A N 1
ATOM 1758 C CA . HIS A 1 232 ? 0.794 -14.734 -8.844 1 94.56 232 HIS A CA 1
ATOM 1759 C C . HIS A 1 232 ? 2.275 -15.078 -8.953 1 94.56 232 HIS A C 1
ATOM 1761 O O . HIS A 1 232 ? 2.875 -15.57 -7.988 1 94.56 232 HIS A O 1
ATOM 1767 N N . SER A 1 233 ? 2.871 -14.812 -10.07 1 97.44 233 SER A N 1
ATOM 1768 C CA . SER A 1 233 ? 4.172 -15.43 -10.305 1 97.44 233 SER A CA 1
ATOM 1769 C C . SER A 1 233 ? 5.285 -14.391 -10.32 1 97.44 233 SER A C 1
ATOM 1771 O O . SER A 1 233 ? 6.43 -14.688 -9.969 1 97.44 233 SER A O 1
ATOM 1773 N N . ALA A 1 234 ? 4.992 -13.203 -10.711 1 97.69 234 ALA A N 1
ATOM 1774 C CA . ALA A 1 234 ? 6.008 -12.188 -10.969 1 97.69 234 ALA A CA 1
ATOM 1775 C C . ALA A 1 234 ? 6.836 -11.914 -9.711 1 97.69 234 ALA A C 1
ATOM 1777 O O . ALA A 1 234 ? 8.062 -11.781 -9.789 1 97.69 234 ALA A O 1
ATOM 1778 N N . LEU A 1 235 ? 6.176 -11.828 -8.586 1 97.5 235 LEU A N 1
ATOM 1779 C CA . LEU A 1 235 ? 6.871 -11.5 -7.344 1 97.5 235 LEU A CA 1
ATOM 1780 C C . LEU A 1 235 ? 7.934 -12.547 -7.027 1 97.5 235 LEU A C 1
ATOM 1782 O O . LEU A 1 235 ? 9.094 -12.211 -6.781 1 97.5 235 LEU A O 1
ATOM 1786 N N . LEU A 1 236 ? 7.57 -13.812 -7.105 1 98 236 LEU A N 1
ATOM 1787 C CA . LEU A 1 236 ? 8.516 -14.875 -6.785 1 98 236 LEU A CA 1
ATOM 1788 C C . LEU A 1 236 ? 9.633 -14.945 -7.824 1 98 236 LEU A C 1
ATOM 1790 O O . LEU A 1 236 ? 10.805 -15.07 -7.477 1 98 236 LEU A O 1
ATOM 1794 N N . ALA A 1 237 ? 9.281 -14.852 -9.102 1 98.75 237 ALA A N 1
ATOM 1795 C CA . ALA A 1 237 ? 10.258 -14.922 -10.188 1 98.75 237 ALA A CA 1
ATOM 1796 C C . ALA A 1 237 ? 11.328 -13.844 -10.039 1 98.75 237 ALA A C 1
ATOM 1798 O O . ALA A 1 237 ? 12.523 -14.133 -10.039 1 98.75 237 ALA A O 1
ATOM 1799 N N . LYS A 1 238 ? 10.891 -12.672 -9.852 1 98.5 238 LYS A N 1
ATOM 1800 C CA . LYS A 1 238 ? 11.812 -11.539 -9.758 1 98.5 238 LYS A CA 1
ATOM 1801 C C . LYS A 1 238 ? 12.578 -11.562 -8.438 1 98.5 238 LYS A C 1
ATOM 1803 O O . LYS A 1 238 ? 13.734 -11.133 -8.375 1 98.5 238 LYS A O 1
ATOM 1808 N N . SER A 1 239 ? 11.938 -12.102 -7.375 1 98.38 239 SER A N 1
ATOM 1809 C CA . SER A 1 239 ? 12.648 -12.25 -6.113 1 98.38 239 SER A CA 1
ATOM 1810 C C . SER A 1 239 ? 13.773 -13.273 -6.23 1 98.38 239 SER A C 1
ATOM 1812 O O . SER A 1 239 ? 14.859 -13.078 -5.676 1 98.38 239 SER A O 1
ATOM 1814 N N . CYS A 1 240 ? 13.516 -14.352 -6.949 1 98.69 240 CYS A N 1
ATOM 1815 C CA . CYS A 1 240 ? 14.57 -15.328 -7.191 1 98.69 240 CYS A CA 1
ATOM 1816 C C . CYS A 1 240 ? 15.719 -14.711 -7.988 1 98.69 240 CYS A C 1
ATOM 1818 O O . CYS A 1 240 ? 16.891 -14.922 -7.668 1 98.69 240 CYS A O 1
ATOM 1820 N N . GLN A 1 241 ? 15.383 -13.961 -8.969 1 98.81 241 GLN A N 1
ATOM 1821 C CA . GLN A 1 241 ? 16.375 -13.234 -9.742 1 98.81 241 GLN A CA 1
ATOM 1822 C C . GLN A 1 241 ? 17.172 -12.273 -8.859 1 98.81 241 GLN A C 1
ATOM 1824 O O . GLN A 1 241 ? 18.406 -12.227 -8.938 1 98.81 241 GLN A O 1
ATOM 1829 N N . ALA A 1 242 ? 16.469 -11.555 -8.039 1 98.44 242 ALA A N 1
ATOM 1830 C CA . ALA A 1 242 ? 17.078 -10.57 -7.152 1 98.44 242 ALA A CA 1
ATOM 1831 C C . ALA A 1 242 ? 18.031 -11.242 -6.16 1 98.44 242 ALA A C 1
ATOM 1833 O O . ALA A 1 242 ? 19.062 -10.68 -5.801 1 98.44 242 ALA A O 1
ATOM 1834 N N . ALA A 1 243 ? 17.656 -12.414 -5.691 1 98.06 243 ALA A N 1
ATOM 1835 C CA . ALA A 1 243 ? 18.531 -13.148 -4.773 1 98.06 243 ALA A CA 1
ATOM 1836 C C . ALA A 1 243 ? 19.891 -13.438 -5.406 1 98.06 243 ALA A C 1
ATOM 1838 O O . ALA A 1 243 ? 20.922 -13.375 -4.73 1 98.06 243 ALA A O 1
ATOM 1839 N N . MET A 1 244 ? 19.938 -13.703 -6.684 1 98.12 244 MET A N 1
ATOM 1840 C CA . MET A 1 244 ? 21.188 -13.953 -7.406 1 98.12 244 MET A CA 1
ATOM 1841 C C . MET A 1 244 ? 21.984 -12.664 -7.57 1 98.12 244 MET A C 1
ATOM 1843 O O . MET A 1 244 ? 23.203 -12.672 -7.484 1 98.12 244 MET A O 1
ATOM 1847 N N . GLU A 1 245 ? 21.219 -11.609 -7.781 1 97 245 GLU A N 1
ATOM 1848 C CA . GLU A 1 245 ? 21.859 -10.305 -7.867 1 97 245 GLU A CA 1
ATOM 1849 C C . GLU A 1 245 ? 22.578 -9.953 -6.562 1 97 245 GLU A C 1
ATOM 1851 O O . GLU A 1 245 ? 23.703 -9.453 -6.574 1 97 245 GLU A O 1
ATOM 1856 N N . LEU A 1 246 ? 21.953 -10.227 -5.492 1 95.94 246 LEU A N 1
ATOM 1857 C CA . LEU A 1 246 ? 22.531 -9.93 -4.18 1 95.94 246 LEU A CA 1
ATOM 1858 C C . LEU A 1 246 ? 23.812 -10.711 -3.953 1 95.94 246 LEU A C 1
ATOM 1860 O O . LEU A 1 246 ? 24.703 -10.25 -3.24 1 95.94 246 LEU A O 1
ATOM 1864 N N . ALA A 1 247 ? 23.922 -11.875 -4.555 1 95.31 247 ALA A N 1
ATOM 1865 C CA . ALA A 1 247 ? 25.109 -12.711 -4.441 1 95.31 247 ALA A CA 1
ATOM 1866 C C . ALA A 1 247 ? 26.062 -12.461 -5.605 1 95.31 247 ALA A C 1
ATOM 1868 O O . ALA A 1 247 ? 27.062 -13.172 -5.77 1 95.31 247 ALA A O 1
ATOM 1869 N N . LYS A 1 248 ? 25.734 -11.547 -6.496 1 95.06 248 LYS A N 1
ATOM 1870 C CA . LYS A 1 248 ? 26.547 -11.094 -7.613 1 95.06 248 LYS A CA 1
ATOM 1871 C C . LYS A 1 248 ? 26.75 -12.203 -8.633 1 95.06 248 LYS A C 1
ATOM 1873 O O . LYS A 1 248 ? 27.828 -12.328 -9.227 1 95.06 248 LYS A O 1
ATOM 1878 N N . HIS A 1 249 ? 25.844 -12.992 -8.727 1 96.12 249 HIS A N 1
ATOM 1879 C CA . HIS A 1 249 ? 25.875 -14 -9.781 1 96.12 249 HIS A CA 1
ATOM 1880 C C . HIS A 1 249 ? 25.719 -13.352 -11.156 1 96.12 249 HIS A C 1
ATOM 1882 O O . HIS A 1 249 ? 25.281 -12.211 -11.266 1 96.12 249 HIS A O 1
ATOM 1888 N N . SER A 1 250 ? 26.141 -14.07 -12.211 1 95.81 250 SER A N 1
ATOM 1889 C CA . SER A 1 250 ? 26.062 -13.586 -13.586 1 95.81 250 SER A CA 1
ATOM 1890 C C . SER A 1 250 ? 24.609 -13.414 -14.023 1 95.81 250 SER A C 1
ATOM 1892 O O . SER A 1 250 ? 23.703 -13.969 -13.406 1 95.81 250 SER A O 1
ATOM 1894 N N . ALA A 1 251 ? 24.359 -12.68 -15.102 1 96.56 251 ALA A N 1
ATOM 1895 C CA . ALA A 1 251 ? 23.016 -12.477 -15.664 1 96.56 251 ALA A CA 1
ATOM 1896 C C . ALA A 1 251 ? 22.375 -13.805 -16.062 1 96.56 251 ALA A C 1
ATOM 1898 O O . ALA A 1 251 ? 21.172 -13.969 -15.953 1 96.56 251 ALA A O 1
ATOM 1899 N N . GLU A 1 252 ? 23.234 -14.664 -16.469 1 96.88 252 GLU A N 1
ATOM 1900 C CA . GLU A 1 252 ? 22.734 -15.977 -16.875 1 96.88 252 GLU A CA 1
ATOM 1901 C C . GLU A 1 252 ? 22.125 -16.719 -15.703 1 96.88 252 GLU A C 1
ATOM 1903 O O . GLU A 1 252 ? 21.016 -17.25 -15.805 1 96.88 252 GLU A O 1
ATOM 1908 N N . ILE A 1 253 ? 22.812 -16.719 -14.617 1 97.5 253 ILE A N 1
ATOM 1909 C CA . ILE A 1 253 ? 22.328 -17.422 -13.438 1 97.5 253 ILE A CA 1
ATOM 1910 C C . ILE A 1 253 ? 21.109 -16.703 -12.875 1 97.5 253 ILE A C 1
ATOM 1912 O O . ILE A 1 253 ? 20.188 -17.328 -12.367 1 97.5 253 ILE A O 1
ATOM 1916 N N . GLN A 1 254 ? 21.109 -15.406 -12.93 1 98.25 254 GLN A N 1
ATOM 1917 C CA . GLN A 1 254 ? 19.938 -14.633 -12.531 1 98.25 254 GLN A CA 1
ATOM 1918 C C . GLN A 1 254 ? 18.719 -15.031 -13.344 1 98.25 254 GLN A C 1
ATOM 1920 O O . GLN A 1 254 ? 17.625 -15.195 -12.797 1 98.25 254 GLN A O 1
ATOM 1925 N N . ASP A 1 255 ? 18.906 -15.219 -14.602 1 98.56 255 ASP A N 1
ATOM 1926 C CA . ASP A 1 255 ? 17.797 -15.625 -15.469 1 98.56 255 ASP A CA 1
ATOM 1927 C C . ASP A 1 255 ? 17.328 -17.047 -15.141 1 98.56 255 ASP A C 1
ATOM 1929 O O . ASP A 1 255 ? 16.141 -17.328 -15.203 1 98.56 255 ASP A O 1
ATOM 1933 N N . VAL A 1 256 ? 18.25 -17.891 -14.891 1 98.5 256 VAL A N 1
ATOM 1934 C CA . VAL A 1 256 ? 17.922 -19.25 -14.5 1 98.5 256 VAL A CA 1
ATOM 1935 C C . VAL A 1 256 ? 17.031 -19.234 -13.273 1 98.5 256 VAL A C 1
ATOM 1937 O O . VAL A 1 256 ? 16 -19.922 -13.234 1 98.5 256 VAL A O 1
ATOM 1940 N N . ALA A 1 257 ? 17.422 -18.453 -12.281 1 98.81 257 ALA A N 1
ATOM 1941 C CA . ALA A 1 257 ? 16.625 -18.344 -11.055 1 98.81 257 ALA A CA 1
ATOM 1942 C C . ALA A 1 257 ? 15.25 -17.766 -11.344 1 98.81 257 ALA A C 1
ATOM 1944 O O . ALA A 1 257 ? 14.25 -18.219 -10.789 1 98.81 257 ALA A O 1
ATOM 1945 N N . PHE A 1 258 ? 15.195 -16.766 -12.203 1 98.81 258 PHE A N 1
ATOM 1946 C CA . PHE A 1 258 ? 13.93 -16.188 -12.633 1 98.81 258 PHE A CA 1
ATOM 1947 C C . PHE A 1 258 ? 13.016 -17.234 -13.234 1 98.81 258 PHE A C 1
ATOM 1949 O O . PHE A 1 258 ? 11.836 -17.312 -12.898 1 98.81 258 PHE A O 1
ATOM 1956 N N . GLN A 1 259 ? 13.609 -18.047 -14.086 1 98.81 259 GLN A N 1
ATOM 1957 C CA . GLN A 1 259 ? 12.836 -19.078 -14.781 1 98.81 259 GLN A CA 1
ATOM 1958 C C . GLN A 1 259 ? 12.305 -20.125 -13.812 1 98.81 259 GLN A C 1
ATOM 1960 O O . GLN A 1 259 ? 11.148 -20.531 -13.906 1 98.81 259 GLN A O 1
ATOM 1965 N N . TYR A 1 260 ? 13.141 -20.547 -12.922 1 98.75 260 TYR A N 1
ATOM 1966 C CA . TYR A 1 260 ? 12.641 -21.484 -11.93 1 98.75 260 TYR A CA 1
ATOM 1967 C C . TYR A 1 260 ? 11.469 -20.891 -11.156 1 98.75 260 TYR A C 1
ATOM 1969 O O . TYR A 1 260 ? 10.414 -21.531 -11.031 1 98.75 260 TYR A O 1
ATOM 1977 N N . GLY A 1 261 ? 11.664 -19.688 -10.625 1 98.56 261 GLY A N 1
ATOM 1978 C CA . GLY A 1 261 ? 10.602 -19.047 -9.867 1 98.56 261 GLY A CA 1
ATOM 1979 C C . GLY A 1 261 ? 9.312 -18.891 -10.656 1 98.56 261 GLY A C 1
ATOM 1980 O O . GLY A 1 261 ? 8.227 -19.172 -10.148 1 98.56 261 GLY A O 1
ATOM 1981 N N . LYS A 1 262 ? 9.422 -18.453 -11.867 1 98.62 262 LYS A N 1
ATOM 1982 C CA . LYS A 1 262 ? 8.273 -18.234 -12.75 1 98.62 262 LYS A CA 1
ATOM 1983 C C . LYS A 1 262 ? 7.492 -19.531 -12.953 1 98.62 262 LYS A C 1
ATOM 1985 O O . LYS A 1 262 ? 6.289 -19.578 -12.703 1 98.62 262 LYS A O 1
ATOM 1990 N N . HIS A 1 263 ? 8.156 -20.531 -13.328 1 98.56 263 HIS A N 1
ATOM 1991 C CA . HIS A 1 263 ? 7.484 -21.75 -13.734 1 98.56 263 HIS A CA 1
ATOM 1992 C C . HIS A 1 263 ? 7.016 -22.547 -12.523 1 98.56 263 HIS A C 1
ATOM 1994 O O . HIS A 1 263 ? 5.969 -23.203 -12.562 1 98.56 263 HIS A O 1
ATOM 2000 N N . MET A 1 264 ? 7.797 -22.531 -11.477 1 97.5 264 MET A N 1
ATOM 2001 C CA . MET A 1 264 ? 7.344 -23.172 -10.25 1 97.5 264 MET A CA 1
ATOM 2002 C C . MET A 1 264 ? 6.062 -22.531 -9.734 1 97.5 264 MET A C 1
ATOM 2004 O O . MET A 1 264 ? 5.121 -23.234 -9.359 1 97.5 264 MET A O 1
ATOM 2008 N N . SER A 1 265 ? 6.027 -21.219 -9.742 1 97.44 265 SER A N 1
ATOM 2009 C CA . SER A 1 265 ? 4.848 -20.5 -9.266 1 97.44 265 SER A CA 1
ATOM 2010 C C . SER A 1 265 ? 3.646 -20.766 -10.172 1 97.44 265 SER A C 1
ATOM 2012 O O . SER A 1 265 ? 2.521 -20.906 -9.688 1 97.44 265 SER A O 1
ATOM 2014 N N . MET A 1 266 ? 3.873 -20.781 -11.453 1 97.69 266 MET A N 1
ATOM 2015 C CA . MET A 1 266 ? 2.795 -21.078 -12.391 1 97.69 266 MET A CA 1
ATOM 2016 C C . MET A 1 266 ? 2.24 -22.469 -12.156 1 97.69 266 MET A C 1
ATOM 2018 O O . MET A 1 266 ? 1.022 -22.672 -12.133 1 97.69 266 MET A O 1
ATOM 2022 N N . SER A 1 267 ? 3.123 -23.406 -12.008 1 97.44 267 SER A N 1
ATOM 2023 C CA . SER A 1 267 ? 2.705 -24.766 -11.711 1 97.44 267 SER A CA 1
ATOM 2024 C C . SER A 1 267 ? 1.917 -24.844 -10.414 1 97.44 267 SER A C 1
ATOM 2026 O O . SER A 1 267 ? 0.912 -25.547 -10.328 1 97.44 267 SER A O 1
ATOM 2028 N N . HIS A 1 268 ? 2.393 -24.109 -9.484 1 95.69 268 HIS A N 1
ATOM 2029 C CA . HIS A 1 268 ? 1.716 -24.078 -8.188 1 95.69 268 HIS A CA 1
ATOM 2030 C C . HIS A 1 268 ? 0.294 -23.531 -8.328 1 95.69 268 HIS A C 1
ATOM 2032 O O . HIS A 1 268 ? -0.639 -24.078 -7.734 1 95.69 268 HIS A O 1
ATOM 2038 N N . LYS A 1 269 ? 0.093 -22.484 -9.055 1 96.25 269 LYS A N 1
ATOM 2039 C CA . LYS A 1 269 ? -1.229 -21.906 -9.281 1 96.25 269 LYS A CA 1
ATOM 2040 C C . LYS A 1 269 ? -2.139 -22.906 -10.008 1 96.25 269 LYS A C 1
ATOM 2042 O O . LYS A 1 269 ? -3.303 -23.062 -9.633 1 96.25 269 LYS A O 1
ATOM 2047 N N . LEU A 1 270 ? -1.608 -23.516 -10.969 1 97.31 270 LEU A N 1
ATOM 2048 C CA . LEU A 1 270 ? -2.373 -24.5 -11.719 1 97.31 270 LEU A CA 1
ATOM 2049 C C . LEU A 1 270 ? -2.781 -25.656 -10.812 1 97.31 270 LEU A C 1
ATOM 2051 O O . LEU A 1 270 ? -3.926 -26.125 -10.867 1 97.31 270 LEU A O 1
ATOM 2055 N N . HIS A 1 271 ? -1.854 -26.078 -10.031 1 95.19 271 HIS A N 1
ATOM 2056 C CA . HIS A 1 271 ? -2.143 -27.141 -9.07 1 95.19 271 HIS A CA 1
ATOM 2057 C C . HIS A 1 271 ? -3.291 -26.75 -8.148 1 95.19 271 HIS A C 1
ATOM 2059 O O . HIS A 1 271 ? -4.199 -27.547 -7.906 1 95.19 271 HIS A O 1
ATOM 2065 N N . SER A 1 272 ? -3.217 -25.562 -7.676 1 93.5 272 SER A N 1
ATOM 2066 C CA . SER A 1 272 ? -4.27 -25.047 -6.805 1 93.5 272 SER A CA 1
ATOM 2067 C C . SER A 1 272 ? -5.613 -25.016 -7.523 1 93.5 272 SER A C 1
ATOM 2069 O O . SER A 1 272 ? -6.637 -25.406 -6.965 1 93.5 272 SER A O 1
ATOM 2071 N N . ASP A 1 273 ? -5.668 -24.547 -8.719 1 95.25 273 ASP A N 1
ATOM 2072 C CA . ASP A 1 273 ? -6.887 -24.453 -9.516 1 95.25 273 ASP A CA 1
ATOM 2073 C C . ASP A 1 273 ? -7.492 -25.844 -9.75 1 95.25 273 ASP A C 1
ATOM 2075 O O . ASP A 1 273 ? -8.703 -25.969 -9.93 1 95.25 273 ASP A O 1
ATOM 2079 N N . LEU A 1 274 ? -6.695 -26.859 -9.742 1 95.56 274 LEU A N 1
ATOM 2080 C CA . LEU A 1 274 ? -7.102 -28.203 -10.125 1 95.56 274 LEU A CA 1
ATOM 2081 C C . LEU A 1 274 ? -7.699 -28.953 -8.938 1 95.56 274 LEU A C 1
ATOM 2083 O O . LEU A 1 274 ? -8.375 -29.953 -9.109 1 95.56 274 LEU A O 1
ATOM 2087 N N . GLN A 1 275 ? -7.508 -28.438 -7.746 1 92.75 275 GLN A N 1
ATOM 2088 C CA . GLN A 1 275 ? -7.855 -29.172 -6.531 1 92.75 275 GLN A CA 1
ATOM 2089 C C . GLN A 1 275 ? -9.344 -29.516 -6.496 1 92.75 275 GLN A C 1
ATOM 2091 O O . GLN A 1 275 ? -9.727 -30.641 -6.195 1 92.75 275 GLN A O 1
ATOM 2096 N N . PRO A 1 276 ? -10.219 -28.578 -6.852 1 92.69 276 PRO A N 1
ATOM 2097 C CA . PRO A 1 276 ? -11.648 -28.906 -6.812 1 92.69 276 PRO A CA 1
ATOM 2098 C C . PRO A 1 276 ? -12.031 -30.016 -7.785 1 92.69 276 PRO A C 1
ATOM 2100 O O . PRO A 1 276 ? -13.102 -30.609 -7.656 1 92.69 276 PRO A O 1
ATOM 2103 N N . PHE A 1 277 ? -11.18 -30.359 -8.664 1 94.19 277 PHE A N 1
ATOM 2104 C CA . PHE A 1 277 ? -11.539 -31.281 -9.727 1 94.19 277 PHE A CA 1
ATOM 2105 C C . PHE A 1 277 ? -10.844 -32.625 -9.539 1 94.19 277 PHE A C 1
ATOM 2107 O O . PHE A 1 277 ? -11.242 -33.625 -10.133 1 94.19 277 PHE A O 1
ATOM 2114 N N . VAL A 1 278 ? -9.773 -32.688 -8.82 1 90.31 278 VAL A N 1
ATOM 2115 C CA . VAL A 1 278 ? -8.969 -33.906 -8.758 1 90.31 278 VAL A CA 1
ATOM 2116 C C . VAL A 1 278 ? -9.062 -34.5 -7.367 1 90.31 278 VAL A C 1
ATOM 2118 O O . VAL A 1 278 ? -8.742 -35.688 -7.176 1 90.31 278 VAL A O 1
ATOM 2121 N N . LYS A 1 279 ? -9.43 -33.688 -6.371 1 80.06 279 LYS A N 1
ATOM 2122 C CA . LYS A 1 279 ? -9.516 -34.219 -5.016 1 80.06 279 LYS A CA 1
ATOM 2123 C C . LYS A 1 279 ? -10.734 -35.125 -4.852 1 80.06 279 LYS A C 1
ATOM 2125 O O . LYS A 1 279 ? -11.844 -34.75 -5.234 1 80.06 279 LYS A O 1
ATOM 2130 N N . GLU A 1 280 ? -10.586 -36.344 -4.48 1 67.5 280 GLU A N 1
ATOM 2131 C CA . GLU A 1 280 ? -11.641 -37.312 -4.309 1 67.5 280 GLU A CA 1
ATOM 2132 C C . GLU A 1 280 ? -12.688 -36.844 -3.305 1 67.5 280 GLU A C 1
ATOM 2134 O O . GLU A 1 280 ? -13.883 -37.125 -3.475 1 67.5 280 GLU A O 1
ATOM 2139 N N . SER A 1 281 ? -12.219 -36.281 -2.164 1 62.34 281 SER A N 1
ATOM 2140 C CA . SER A 1 281 ? -13.117 -35.875 -1.088 1 62.34 281 SER A CA 1
ATOM 2141 C C . SER A 1 281 ? -13.766 -34.531 -1.368 1 62.34 281 SER A C 1
ATOM 2143 O O . SER A 1 281 ? -14.445 -33.969 -0.505 1 62.34 281 SER A O 1
ATOM 2145 N N . SER A 1 282 ? -13.555 -34.031 -2.527 1 59.47 282 SER A N 1
ATOM 2146 C CA . SER A 1 282 ? -14.172 -32.719 -2.738 1 59.47 282 SER A CA 1
ATOM 2147 C C . SER A 1 282 ? -15.688 -32.812 -2.646 1 59.47 282 SER A C 1
ATOM 2149 O O . SER A 1 282 ? -16.312 -33.656 -3.299 1 59.47 282 SER A O 1
ATOM 2151 N N . SER A 1 283 ? -16.188 -32.25 -1.533 1 62.06 283 SER A N 1
ATOM 2152 C CA . SER A 1 283 ? -17.641 -32.156 -1.376 1 62.06 283 SER A CA 1
ATOM 2153 C C . SER A 1 283 ? -18.297 -31.578 -2.623 1 62.06 283 SER A C 1
ATOM 2155 O O . SER A 1 283 ? -17.734 -30.672 -3.254 1 62.06 283 SER A O 1
ATOM 2157 N N . ASP A 1 284 ? -19.203 -32.25 -3.104 1 65.81 284 ASP A N 1
ATOM 2158 C CA . ASP A 1 284 ? -20.016 -31.812 -4.234 1 65.81 284 ASP A CA 1
ATOM 2159 C C . ASP A 1 284 ? -20.391 -30.344 -4.105 1 65.81 284 ASP A C 1
ATOM 2161 O O . ASP A 1 284 ? -20.719 -29.688 -5.098 1 65.81 284 ASP A O 1
ATOM 2165 N N . THR A 1 285 ? -20.047 -29.875 -2.98 1 70.88 285 THR A N 1
ATOM 2166 C CA . THR A 1 285 ? -20.547 -28.531 -2.758 1 70.88 285 THR A CA 1
ATOM 2167 C C . THR A 1 285 ? -19.391 -27.516 -2.76 1 70.88 285 THR A C 1
ATOM 2169 O O . THR A 1 285 ? -19.625 -26.312 -2.654 1 70.88 285 THR A O 1
ATOM 2172 N N . MET A 1 286 ? -18.266 -28.031 -3.068 1 79.06 286 MET A N 1
ATOM 2173 C CA . MET A 1 286 ? -17.141 -27.109 -2.984 1 79.06 286 MET A CA 1
ATOM 2174 C C . MET A 1 286 ? -17.188 -26.094 -4.133 1 79.06 286 MET A C 1
ATOM 2176 O O . MET A 1 286 ? -17.234 -26.484 -5.301 1 79.06 286 MET A O 1
ATOM 2180 N N . ALA A 1 287 ? -17.203 -24.906 -3.754 1 85.25 287 ALA A N 1
ATOM 2181 C CA . ALA A 1 287 ? -17.172 -23.844 -4.75 1 85.25 287 ALA A CA 1
ATOM 2182 C C . ALA A 1 287 ? -15.797 -23.703 -5.383 1 85.25 287 ALA A C 1
ATOM 2184 O O . ALA A 1 287 ? -14.797 -24.125 -4.797 1 85.25 287 ALA A O 1
ATOM 2185 N N . PHE A 1 288 ? -15.727 -23.391 -6.645 1 90 288 PHE A N 1
ATOM 2186 C CA . PHE A 1 288 ? -14.484 -23.078 -7.336 1 90 288 PHE A CA 1
ATOM 2187 C C . PHE A 1 288 ? -14.656 -21.859 -8.227 1 90 288 PHE A C 1
ATOM 2189 O O . PHE A 1 288 ? -15.781 -21.438 -8.508 1 90 288 PHE A O 1
ATOM 2196 N N . SER A 1 289 ? -13.57 -21.328 -8.609 1 90.38 289 SER A N 1
ATOM 2197 C CA . SER A 1 289 ? -13.617 -20.141 -9.461 1 90.38 289 SER A CA 1
ATOM 2198 C C . SER A 1 289 ? -13.938 -20.516 -10.906 1 90.38 289 SER A C 1
ATOM 2200 O O . SER A 1 289 ? -13.297 -21.406 -11.477 1 90.38 289 SER A O 1
ATOM 2202 N N . LEU A 1 290 ? -14.867 -19.812 -11.461 1 92.25 290 LEU A N 1
ATOM 2203 C CA . LEU A 1 290 ? -15.219 -20.031 -12.859 1 92.25 290 LEU A CA 1
ATOM 2204 C C . LEU A 1 290 ? -14.141 -19.469 -13.781 1 92.25 290 LEU A C 1
ATOM 2206 O O . LEU A 1 290 ? -14.195 -19.656 -15 1 92.25 290 LEU A O 1
ATOM 2210 N N . ASN A 1 291 ? -13.133 -18.844 -13.172 1 92.75 291 ASN A N 1
ATOM 2211 C CA . ASN A 1 291 ? -11.992 -18.344 -13.922 1 92.75 291 ASN A CA 1
ATOM 2212 C C . ASN A 1 291 ? -10.719 -19.125 -13.602 1 92.75 291 ASN A C 1
ATOM 2214 O O . ASN A 1 291 ? -9.609 -18.656 -13.859 1 92.75 291 ASN A O 1
ATOM 2218 N N . SER A 1 292 ? -10.945 -20.266 -13.008 1 95.5 292 SER A N 1
ATOM 2219 C CA . SER A 1 292 ? -9.812 -21.172 -12.805 1 95.5 292 SER A CA 1
ATOM 2220 C C . SER A 1 292 ? -9.328 -21.734 -14.133 1 95.5 292 SER A C 1
ATOM 2222 O O . SER A 1 292 ? -10.055 -21.734 -15.125 1 95.5 292 SER A O 1
ATOM 2224 N N . ALA A 1 293 ? -8.141 -22.25 -14.109 1 97.88 293 ALA A N 1
ATOM 2225 C CA . ALA A 1 293 ? -7.512 -22.719 -15.336 1 97.88 293 ALA A CA 1
ATOM 2226 C C . ALA A 1 293 ? -8.359 -23.797 -16.016 1 97.88 293 ALA A C 1
ATOM 2228 O O . ALA A 1 293 ? -8.633 -23.719 -17.219 1 97.88 293 ALA A O 1
ATOM 2229 N N . PRO A 1 294 ? -8.914 -24.797 -15.266 1 97.88 294 PRO A N 1
ATOM 2230 C CA . PRO A 1 294 ? -9.75 -25.781 -15.945 1 97.88 294 PRO A CA 1
ATOM 2231 C C . PRO A 1 294 ? -11 -25.172 -16.562 1 97.88 294 PRO A C 1
ATOM 2233 O O . PRO A 1 294 ? -11.406 -25.578 -17.672 1 97.88 294 PRO A O 1
ATOM 2236 N N . ALA A 1 295 ? -11.609 -24.234 -15.922 1 96.94 295 ALA A N 1
ATOM 2237 C CA . ALA A 1 295 ? -12.805 -23.578 -16.438 1 96.94 295 ALA A CA 1
ATOM 2238 C C . ALA A 1 295 ? -12.484 -22.734 -17.672 1 96.94 295 ALA A C 1
ATOM 2240 O O . ALA A 1 295 ? -13.234 -22.75 -18.656 1 96.94 295 ALA A O 1
ATOM 2241 N N . VAL A 1 296 ? -11.406 -22.016 -17.641 1 97.31 296 VAL A N 1
ATOM 2242 C CA . VAL A 1 296 ? -10.992 -21.172 -18.75 1 97.31 296 VAL A CA 1
ATOM 2243 C C . VAL A 1 296 ? -10.688 -22.062 -19.969 1 97.31 296 VAL A C 1
ATOM 2245 O O . VAL A 1 296 ? -11.07 -21.734 -21.094 1 97.31 296 VAL A O 1
ATOM 2248 N N . LEU A 1 297 ? -9.992 -23.156 -19.719 1 98.31 297 LEU A N 1
ATOM 2249 C CA . LEU A 1 297 ? -9.672 -24.094 -20.797 1 98.31 297 LEU A CA 1
ATOM 2250 C C . LEU A 1 297 ? -10.938 -24.734 -21.344 1 98.31 297 LEU A C 1
ATOM 2252 O O . LEU A 1 297 ? -11.078 -24.906 -22.547 1 98.31 297 LEU A O 1
ATOM 2256 N N . HIS A 1 298 ? -11.883 -25.109 -20.453 1 97.94 298 HIS A N 1
ATOM 2257 C CA . HIS A 1 298 ? -13.172 -25.641 -20.891 1 97.94 298 HIS A CA 1
ATOM 2258 C C . HIS A 1 298 ? -13.906 -24.656 -21.797 1 97.94 298 HIS A C 1
ATOM 2260 O O . HIS A 1 298 ? -14.43 -25.047 -22.844 1 97.94 298 HIS A O 1
ATOM 2266 N N . GLN A 1 299 ? -13.93 -23.438 -21.359 1 96.62 299 GLN A N 1
ATOM 2267 C CA . GLN A 1 299 ? -14.531 -22.391 -22.172 1 96.62 299 GLN A CA 1
ATOM 2268 C C . GLN A 1 299 ? -13.867 -22.312 -23.547 1 96.62 299 GLN A C 1
ATOM 2270 O O . GLN A 1 299 ? -14.555 -22.172 -24.562 1 96.62 299 GLN A O 1
ATOM 2275 N N . GLU A 1 300 ? -12.586 -22.375 -23.547 1 96.5 300 GLU A N 1
ATOM 2276 C CA . GLU A 1 300 ? -11.852 -22.234 -24.797 1 96.5 300 GLU A CA 1
ATOM 2277 C C . GLU A 1 300 ? -12.195 -23.375 -25.766 1 96.5 300 GLU A C 1
ATOM 2279 O O . GLU A 1 300 ? -12.359 -23.156 -26.969 1 96.5 300 GLU A O 1
ATOM 2284 N N . PHE A 1 301 ? -12.375 -24.594 -25.344 1 97.25 301 PHE A N 1
ATOM 2285 C CA . PHE A 1 301 ? -12.664 -25.75 -26.172 1 97.25 301 PHE A CA 1
ATOM 2286 C C . PHE A 1 301 ? -14.133 -25.781 -26.578 1 97.25 301 PHE A C 1
ATOM 2288 O O . PHE A 1 301 ? -14.461 -26.125 -27.719 1 97.25 301 PHE A O 1
ATOM 2295 N N . LEU A 1 302 ? -14.977 -25.438 -25.656 1 96.31 302 LEU A N 1
ATOM 2296 C CA . LEU A 1 302 ? -16.422 -25.531 -25.859 1 96.31 302 LEU A CA 1
ATOM 2297 C C . LEU A 1 302 ? -16.938 -24.328 -26.641 1 96.31 302 LEU A C 1
ATOM 2299 O O . LEU A 1 302 ? -17.859 -24.453 -27.438 1 96.31 302 LEU A O 1
ATOM 2303 N N . GLY A 1 303 ? -16.344 -23.203 -26.406 1 96 303 GLY A N 1
ATOM 2304 C CA . GLY A 1 303 ? -16.828 -21.922 -26.938 1 96 303 GLY A CA 1
ATOM 2305 C C . GLY A 1 303 ? -17.562 -21.094 -25.891 1 96 303 GLY A C 1
ATOM 2306 O O . GLY A 1 303 ? -18.25 -21.625 -25.031 1 96 303 GLY A O 1
ATOM 2307 N N . ARG A 1 304 ? -17.484 -19.812 -26 1 94.12 304 ARG A N 1
ATOM 2308 C CA . ARG A 1 304 ? -18 -18.844 -25.031 1 94.12 304 ARG A CA 1
ATOM 2309 C C . ARG A 1 304 ? -19.516 -18.984 -24.875 1 94.12 304 ARG A C 1
ATOM 2311 O O . ARG A 1 304 ? -20.016 -19.094 -23.75 1 94.12 304 ARG A O 1
ATOM 2318 N N . GLU A 1 305 ? -20.25 -19.016 -25.953 1 94 305 GLU A N 1
ATOM 2319 C CA . GLU A 1 305 ? -21.719 -19.062 -25.906 1 94 305 GLU A CA 1
ATOM 2320 C C . GLU A 1 305 ? -22.203 -20.328 -25.219 1 94 305 GLU A C 1
ATOM 2322 O O . GLU A 1 305 ? -23.109 -20.281 -24.375 1 94 305 GLU A O 1
ATOM 2327 N N . ALA A 1 306 ? -21.609 -21.422 -25.562 1 95.69 306 ALA A N 1
ATOM 2328 C CA . ALA A 1 306 ? -22 -22.703 -24.969 1 95.69 306 ALA A CA 1
ATOM 2329 C C . ALA A 1 306 ? -21.656 -22.734 -23.469 1 95.69 306 ALA A C 1
ATOM 2331 O O . ALA A 1 306 ? -22.422 -23.297 -22.672 1 95.69 306 ALA A O 1
ATOM 2332 N N . TRP A 1 307 ? -20.516 -22.188 -23.125 1 95.25 307 TRP A N 1
ATOM 2333 C CA . TRP A 1 307 ? -20.109 -22.156 -21.719 1 95.25 307 TRP A CA 1
ATOM 2334 C C . TRP A 1 307 ? -21.078 -21.297 -20.906 1 95.25 307 TRP A C 1
ATOM 2336 O O . TRP A 1 307 ? -21.5 -21.688 -19.812 1 95.25 307 TRP A O 1
ATOM 2346 N N . ILE A 1 308 ? -21.5 -20.156 -21.438 1 92.94 308 ILE A N 1
ATOM 2347 C CA . ILE A 1 308 ? -22.438 -19.281 -20.766 1 92.94 308 ILE A CA 1
ATOM 2348 C C . ILE A 1 308 ? -23.781 -19.984 -20.594 1 92.94 308 ILE A C 1
ATOM 2350 O O . ILE A 1 308 ? -24.438 -19.844 -19.547 1 92.94 308 ILE A O 1
ATOM 2354 N N . LYS A 1 309 ? -24.188 -20.688 -21.562 1 93.31 309 LYS A N 1
ATOM 2355 C CA . LYS A 1 309 ? -25.406 -21.469 -21.469 1 93.31 309 LYS A CA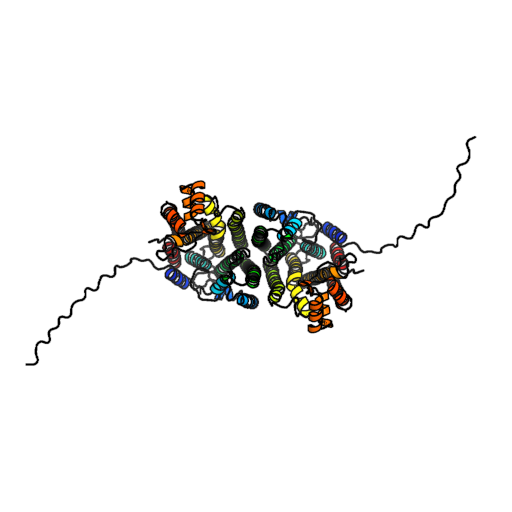 1
ATOM 2356 C C . LYS A 1 309 ? -25.328 -22.484 -20.328 1 93.31 309 LYS A C 1
ATOM 2358 O O . LYS A 1 309 ? -26.281 -22.641 -19.562 1 93.31 309 LYS A O 1
ATOM 2363 N N . GLN A 1 310 ? -24.125 -23.188 -20.219 1 94.75 310 GLN A N 1
ATOM 2364 C CA . GLN A 1 310 ? -23.922 -24.156 -19.156 1 94.75 310 GLN A CA 1
ATOM 2365 C C . GLN A 1 310 ? -24 -23.484 -17.781 1 94.75 310 GLN A C 1
ATOM 2367 O O . GLN A 1 310 ? -24.562 -24.047 -16.844 1 94.75 310 GLN A O 1
ATOM 2372 N N . ILE A 1 311 ? -23.453 -22.312 -17.703 1 93.38 311 ILE A N 1
ATOM 2373 C CA . ILE A 1 311 ? -23.453 -21.578 -16.438 1 93.38 311 ILE A CA 1
ATOM 2374 C C . ILE A 1 311 ? -24.875 -21.172 -16.078 1 93.38 311 ILE A C 1
ATOM 2376 O O . ILE A 1 311 ? -25.297 -21.328 -14.93 1 93.38 311 ILE A O 1
ATOM 2380 N N . ARG A 1 312 ? -25.594 -20.734 -17.016 1 91.12 312 ARG A N 1
ATOM 2381 C CA . ARG A 1 312 ? -26.969 -20.328 -16.766 1 91.12 312 ARG A CA 1
ATOM 2382 C C . ARG A 1 312 ? -27.828 -21.5 -16.328 1 91.12 312 ARG A C 1
ATOM 2384 O O . ARG A 1 312 ? -28.688 -21.375 -15.453 1 91.12 312 ARG A O 1
ATOM 2391 N N . GLU A 1 313 ? -27.594 -22.547 -16.938 1 92.19 313 GLU A N 1
ATOM 2392 C CA . GLU A 1 313 ? -28.344 -23.766 -16.594 1 92.19 313 GLU A CA 1
ATOM 2393 C C . GLU A 1 313 ? -28.016 -24.219 -15.172 1 92.19 313 GLU A C 1
ATOM 2395 O O . GLU A 1 313 ? -28.844 -24.828 -14.5 1 92.19 313 GLU A O 1
ATOM 2400 N N . ALA A 1 314 ? -26.797 -23.984 -14.828 1 92.19 314 ALA A N 1
ATOM 2401 C CA . ALA A 1 314 ? -26.359 -24.391 -13.492 1 92.19 314 ALA A CA 1
ATOM 2402 C C . ALA A 1 314 ? -26.828 -23.406 -12.43 1 92.19 314 ALA A C 1
ATOM 2404 O O . ALA A 1 314 ? -26.766 -23.688 -11.234 1 92.19 314 ALA A O 1
ATOM 2405 N N . GLN A 1 315 ? -27.188 -22.188 -12.922 1 87.5 315 GLN A N 1
ATOM 2406 C CA . GLN A 1 315 ? -27.719 -21.188 -11.992 1 87.5 315 GLN A CA 1
ATOM 2407 C C . GLN A 1 315 ? -29.172 -21.5 -11.641 1 87.5 315 GLN A C 1
ATOM 2409 O O . GLN A 1 315 ? -30.047 -21.453 -12.508 1 87.5 315 GLN A O 1
ATOM 2414 N N . GLY A 1 316 ? -29.406 -22.25 -10.695 1 72.62 316 GLY A N 1
ATOM 2415 C CA . GLY A 1 316 ? -30.734 -22.688 -10.32 1 72.62 316 GLY A CA 1
ATOM 2416 C C . GLY A 1 316 ? -31.594 -21.562 -9.789 1 72.62 316 GLY A C 1
ATOM 2417 O O . GLY A 1 316 ? -31.297 -20.391 -10.008 1 72.62 316 GLY A O 1
ATOM 2418 N N . LYS A 1 317 ? -32.656 -22.109 -9.062 1 69.56 317 LYS A N 1
ATOM 2419 C CA . LYS A 1 317 ? -33.594 -21.219 -8.422 1 69.56 317 LYS A CA 1
ATOM 2420 C C . LYS A 1 317 ? -32.938 -20.375 -7.352 1 69.56 317 LYS A C 1
ATOM 2422 O O . LYS A 1 317 ? -32.094 -20.875 -6.594 1 69.56 317 LYS A O 1
ATOM 2427 N N . GLY A 1 318 ? -33.156 -19.109 -7.305 1 69.94 318 GLY A N 1
ATOM 2428 C CA . GLY A 1 318 ? -32.625 -18.203 -6.305 1 69.94 318 GLY A CA 1
ATOM 2429 C C . GLY A 1 318 ? -31.234 -17.688 -6.621 1 69.94 318 GLY A C 1
ATOM 2430 O O . GLY A 1 318 ? -30.547 -17.156 -5.746 1 69.94 318 GLY A O 1
ATOM 2431 N N . ASN A 1 319 ? -30.75 -18.125 -7.77 1 73.81 319 ASN A N 1
ATOM 2432 C CA . ASN A 1 319 ? -29.453 -17.641 -8.25 1 73.81 319 ASN A CA 1
ATOM 2433 C C . ASN A 1 319 ? -28.297 -18.297 -7.508 1 73.81 319 ASN A C 1
ATOM 2435 O O . ASN A 1 319 ? -27.266 -17.672 -7.293 1 73.81 319 ASN A O 1
ATOM 2439 N N . ILE A 1 320 ? -28.672 -19.531 -6.98 1 80.56 320 ILE A N 1
ATOM 2440 C CA . ILE A 1 320 ? -27.625 -20.297 -6.336 1 80.56 320 ILE A CA 1
ATOM 2441 C C . ILE A 1 320 ? -26.906 -21.172 -7.375 1 80.56 320 ILE A C 1
ATOM 2443 O O . ILE A 1 320 ? -27.562 -21.906 -8.125 1 80.56 320 ILE A O 1
ATOM 2447 N N . MET A 1 321 ? -25.641 -21.109 -7.363 1 86.81 321 MET A N 1
ATOM 2448 C CA . MET A 1 321 ? -24.828 -21.797 -8.367 1 86.81 321 MET A CA 1
ATOM 2449 C C . MET A 1 321 ? -24.672 -23.266 -8.008 1 86.81 321 MET A C 1
ATOM 2451 O O . MET A 1 321 ? -24.328 -23.609 -6.871 1 86.81 321 MET A O 1
ATOM 2455 N N . ASP A 1 322 ? -25.016 -24.094 -8.852 1 90.19 322 ASP A N 1
ATOM 2456 C CA . ASP A 1 322 ? -24.766 -25.531 -8.719 1 90.19 322 ASP A CA 1
ATOM 2457 C C . ASP A 1 322 ? -23.375 -25.906 -9.195 1 90.19 322 ASP A C 1
ATOM 2459 O O . ASP A 1 322 ? -23.188 -26.328 -10.336 1 90.19 322 ASP A O 1
ATOM 2463 N N . TYR A 1 323 ? -22.453 -25.891 -8.367 1 91.75 323 TYR A N 1
ATOM 2464 C CA . TYR A 1 323 ? -21.047 -26.125 -8.711 1 91.75 323 TYR A CA 1
ATOM 2465 C C . TYR A 1 323 ? -20.812 -27.578 -9.062 1 91.75 323 TYR A C 1
ATOM 2467 O O . TYR A 1 323 ? -19.906 -27.906 -9.844 1 91.75 323 TYR A O 1
ATOM 2475 N N . LYS A 1 324 ? -21.594 -28.375 -8.469 1 91.5 324 LYS A N 1
ATOM 2476 C CA . LYS A 1 324 ? -21.469 -29.797 -8.812 1 91.5 324 LYS A CA 1
ATOM 2477 C C . LYS A 1 324 ? -21.75 -30.016 -10.297 1 91.5 324 LYS A C 1
ATOM 2479 O O . LYS A 1 324 ? -20.984 -30.719 -10.977 1 91.5 324 LYS A O 1
ATOM 2484 N N . LYS A 1 325 ? -22.797 -29.438 -10.75 1 92.94 325 LYS A N 1
ATOM 2485 C CA . LYS A 1 325 ? -23.172 -29.562 -12.156 1 92.94 325 LYS A CA 1
ATOM 2486 C C . LYS A 1 325 ? -22.094 -29 -13.062 1 92.94 325 LYS A C 1
ATOM 2488 O O . LYS A 1 325 ? -21.734 -29.625 -14.07 1 92.94 325 LYS A O 1
ATOM 2493 N N . LEU A 1 326 ? -21.578 -27.922 -12.727 1 94.38 326 LEU A N 1
ATOM 2494 C CA . LEU A 1 326 ? -20.531 -27.297 -13.523 1 94.38 326 LEU A CA 1
ATOM 2495 C C . LEU A 1 326 ? -19.25 -28.125 -13.484 1 94.38 326 LEU A C 1
ATOM 2497 O O . LEU A 1 326 ? -18.578 -28.266 -14.508 1 94.38 326 LEU A O 1
ATOM 2501 N N . ARG A 1 327 ? -18.938 -28.625 -12.352 1 95.12 327 ARG A N 1
ATOM 2502 C CA . ARG A 1 327 ? -17.75 -29.453 -12.188 1 95.12 327 ARG A CA 1
ATOM 2503 C C . ARG A 1 327 ? -17.812 -30.672 -13.094 1 95.12 327 ARG A C 1
ATOM 2505 O O . ARG A 1 327 ? -16.828 -31.016 -13.75 1 95.12 327 ARG A O 1
ATOM 2512 N N . GLU A 1 328 ? -18.969 -31.266 -13.133 1 94.38 328 GLU A N 1
ATOM 2513 C CA . GLU A 1 328 ? -19.156 -32.438 -13.977 1 94.38 328 GLU A CA 1
ATOM 2514 C C . GLU A 1 328 ? -19.031 -32.094 -15.453 1 94.38 328 GLU A C 1
ATOM 2516 O O . GLU A 1 328 ? -18.453 -32.844 -16.234 1 94.38 328 GLU A O 1
ATOM 2521 N N . ALA A 1 329 ? -19.562 -30.984 -15.773 1 95.62 329 ALA A N 1
ATOM 2522 C CA . ALA A 1 329 ? -19.469 -30.547 -17.172 1 95.62 329 ALA A CA 1
ATOM 2523 C C . ALA A 1 329 ? -18.016 -30.312 -17.562 1 95.62 329 ALA A C 1
ATOM 2525 O O . ALA A 1 329 ? -17.594 -30.703 -18.656 1 95.62 329 ALA A O 1
ATOM 2526 N N . ILE A 1 330 ? -17.266 -29.703 -16.734 1 96.88 330 ILE A N 1
ATOM 2527 C CA . ILE A 1 330 ? -15.867 -29.391 -17.016 1 96.88 330 ILE A CA 1
ATOM 2528 C C . ILE A 1 330 ? -15.039 -30.672 -17.062 1 96.88 330 ILE A C 1
ATOM 2530 O O . ILE A 1 330 ? -14.195 -30.844 -17.938 1 96.88 330 ILE A O 1
ATOM 2534 N N . LYS A 1 331 ? -15.32 -31.594 -16.188 1 95.56 331 LYS A N 1
ATOM 2535 C CA . LYS A 1 331 ? -14.609 -32.875 -16.125 1 95.56 331 LYS A CA 1
ATOM 2536 C C . LYS A 1 331 ? -14.883 -33.719 -17.359 1 95.56 331 LYS A C 1
ATOM 2538 O O . LYS A 1 331 ? -14.016 -34.469 -17.812 1 95.56 331 LYS A O 1
ATOM 2543 N N . ALA A 1 332 ? -16.109 -33.562 -17.844 1 96.31 332 ALA A N 1
ATOM 2544 C CA . ALA A 1 332 ? -16.5 -34.312 -19.016 1 96.31 332 ALA A CA 1
ATOM 2545 C C . ALA A 1 332 ? -15.758 -33.844 -20.266 1 96.31 332 ALA A C 1
ATOM 2547 O O . ALA A 1 332 ? -15.586 -34.594 -21.234 1 96.31 332 ALA A O 1
ATOM 2548 N N . GLY A 1 333 ? -15.32 -32.562 -20.25 1 96.44 333 GLY A N 1
ATOM 2549 C CA . GLY A 1 333 ? -14.555 -32 -21.359 1 96.44 333 GLY A CA 1
ATOM 2550 C C . GLY A 1 333 ? -13.055 -32.188 -21.203 1 96.44 333 GLY A C 1
ATOM 2551 O O . GLY A 1 333 ? -12.609 -33.125 -20.516 1 96.44 333 GLY A O 1
ATOM 2552 N N . LYS A 1 334 ? -12.289 -31.375 -21.891 1 97.5 334 LYS A N 1
ATOM 2553 C CA . LYS A 1 334 ? -10.828 -31.484 -21.875 1 97.5 334 LYS A CA 1
ATOM 2554 C C . LYS A 1 334 ? -10.203 -30.469 -20.938 1 97.5 334 LYS A C 1
ATOM 2556 O O . LYS A 1 334 ? -8.984 -30.328 -20.875 1 97.5 334 LYS A O 1
ATOM 2561 N N . GLY A 1 335 ? -11.023 -29.734 -20.266 1 97.94 335 GLY A N 1
ATOM 2562 C CA . GLY A 1 335 ? -10.531 -28.656 -19.422 1 97.94 335 GLY A CA 1
ATOM 2563 C C . GLY A 1 335 ? -9.586 -29.125 -18.328 1 97.94 335 GLY A C 1
ATOM 2564 O O . GLY A 1 335 ? -8.508 -28.562 -18.156 1 97.94 335 GLY A O 1
ATOM 2565 N N . VAL A 1 336 ? -9.93 -30.141 -17.609 1 97.56 336 VAL A N 1
ATOM 2566 C CA . VAL A 1 336 ? -9.164 -30.641 -16.484 1 97.56 336 VAL A CA 1
ATOM 2567 C C . VAL A 1 336 ? -7.863 -31.266 -16.984 1 97.56 336 VAL A C 1
ATOM 2569 O O . VAL A 1 336 ? -6.777 -30.938 -16.5 1 97.56 336 VAL A O 1
ATOM 2572 N N . THR A 1 337 ? -7.922 -32.094 -18 1 97.62 337 THR A N 1
ATOM 2573 C CA . THR A 1 337 ? -6.746 -32.781 -18.516 1 97.62 337 THR A CA 1
ATOM 2574 C C . THR A 1 337 ? -5.75 -31.781 -19.094 1 97.62 337 THR A C 1
ATOM 2576 O O . THR A 1 337 ? -4.539 -31.922 -18.906 1 97.62 337 THR A O 1
ATOM 2579 N N . SER A 1 338 ? -6.262 -30.828 -19.797 1 98.25 338 SER A N 1
ATOM 2580 C CA . SER A 1 338 ? -5.387 -29.812 -20.375 1 98.25 338 SER A CA 1
ATOM 2581 C C . SER A 1 338 ? -4.719 -28.984 -19.281 1 98.25 338 SER A C 1
ATOM 2583 O O . SER A 1 338 ? -3.566 -28.578 -19.422 1 98.25 338 SER A O 1
ATOM 2585 N N . ALA A 1 339 ? -5.453 -28.656 -18.234 1 98.44 339 ALA A N 1
ATOM 2586 C CA . ALA A 1 339 ? -4.871 -27.922 -17.109 1 98.44 339 ALA A CA 1
ATOM 2587 C C . ALA A 1 339 ? -3.781 -28.75 -16.422 1 98.44 339 ALA A C 1
ATOM 2589 O O . ALA A 1 339 ? -2.76 -28.203 -16 1 98.44 339 ALA A O 1
ATOM 2590 N N . ILE A 1 340 ? -3.99 -30.062 -16.312 1 98 340 ILE A N 1
ATOM 2591 C CA . ILE A 1 340 ? -2.986 -30.953 -15.742 1 98 340 ILE A CA 1
ATOM 2592 C C . ILE A 1 340 ? -1.729 -30.938 -16.609 1 98 340 ILE A C 1
ATOM 2594 O O . ILE A 1 340 ? -0.614 -30.812 -16.094 1 98 340 ILE A O 1
ATOM 2598 N N . ASP A 1 341 ? -1.938 -31.031 -17.875 1 98.19 341 ASP A N 1
ATOM 2599 C CA . ASP A 1 341 ? -0.807 -31 -18.797 1 98.19 341 ASP A CA 1
ATOM 2600 C C . ASP A 1 341 ? -0.036 -29.688 -18.672 1 98.19 341 ASP A C 1
ATOM 2602 O O . ASP A 1 341 ? 1.196 -29.672 -18.672 1 98.19 341 ASP A O 1
ATOM 2606 N N . LEU A 1 342 ? -0.791 -28.609 -18.609 1 98.44 342 LEU A N 1
ATOM 2607 C CA . LEU A 1 342 ? -0.165 -27.297 -18.469 1 98.44 342 LEU A CA 1
ATOM 2608 C C . LEU A 1 342 ? 0.618 -27.203 -17.156 1 98.44 342 LEU A C 1
ATOM 2610 O O . LEU A 1 342 ? 1.713 -26.641 -17.125 1 98.44 342 LEU A O 1
ATOM 2614 N N . CYS A 1 343 ? 0.056 -27.734 -16.078 1 98.38 343 CYS A N 1
ATOM 2615 C CA . CYS A 1 343 ? 0.731 -27.781 -14.789 1 98.38 343 CYS A CA 1
ATOM 2616 C C . CYS A 1 343 ? 2.049 -28.547 -14.898 1 98.38 343 CYS A C 1
ATOM 2618 O O . CYS A 1 343 ? 3.088 -28.047 -14.445 1 98.38 343 CYS A O 1
ATOM 2620 N N . ARG A 1 344 ? 2.029 -29.703 -15.555 1 98.12 344 ARG A N 1
ATOM 2621 C CA . ARG A 1 344 ? 3.211 -30.531 -15.742 1 98.12 344 ARG A CA 1
ATOM 2622 C C . ARG A 1 344 ? 4.234 -29.844 -16.641 1 98.12 344 ARG A C 1
ATOM 2624 O O . ARG A 1 344 ? 5.441 -29.938 -16.391 1 98.12 344 ARG A O 1
ATOM 2631 N N . CYS A 1 345 ? 3.756 -29.188 -17.625 1 98.5 345 CYS A N 1
ATOM 2632 C CA . CYS A 1 345 ? 4.648 -28.453 -18.531 1 98.5 345 CYS A CA 1
ATOM 2633 C C . CYS A 1 345 ? 5.453 -27.406 -17.766 1 98.5 345 CYS A C 1
ATOM 2635 O O . CYS A 1 345 ? 6.676 -27.344 -17.906 1 98.5 345 CYS A O 1
ATOM 2637 N N . HIS A 1 346 ? 4.777 -26.625 -16.984 1 98.62 346 HIS A N 1
ATOM 2638 C CA . HIS A 1 346 ? 5.48 -25.625 -16.188 1 98.62 346 HIS A CA 1
ATOM 2639 C C . HIS A 1 346 ? 6.387 -26.297 -15.156 1 98.62 346 HIS A C 1
ATOM 2641 O O . HIS A 1 346 ? 7.488 -25.812 -14.891 1 98.62 346 HIS A O 1
ATOM 2647 N N . GLY A 1 347 ? 5.91 -27.391 -14.57 1 98.31 347 GLY A N 1
ATOM 2648 C CA . GLY A 1 347 ? 6.773 -28.141 -13.672 1 98.31 347 GLY A CA 1
ATOM 2649 C C . GLY A 1 347 ? 8.062 -28.594 -14.32 1 98.31 347 GLY A C 1
ATOM 2650 O O . GLY A 1 347 ? 9.148 -28.422 -13.766 1 98.31 347 GLY A O 1
ATOM 2651 N N . ASN A 1 348 ? 7.977 -29.125 -15.5 1 98.38 348 ASN A N 1
ATOM 2652 C CA . ASN A 1 348 ? 9.141 -29.594 -16.25 1 98.38 348 ASN A CA 1
ATOM 2653 C C . ASN A 1 348 ? 10.094 -28.453 -16.578 1 98.38 348 ASN A C 1
ATOM 2655 O O . ASN A 1 348 ? 11.312 -28.625 -16.531 1 98.38 348 ASN A O 1
ATOM 2659 N N . ARG A 1 349 ? 9.547 -27.359 -16.922 1 98.56 349 ARG A N 1
ATOM 2660 C CA . ARG A 1 349 ? 10.383 -26.188 -17.219 1 98.56 349 ARG A CA 1
ATOM 2661 C C . ARG A 1 349 ? 11.117 -25.719 -15.961 1 98.56 349 ARG A C 1
ATOM 2663 O O . ARG A 1 349 ? 12.266 -25.281 -16.047 1 98.56 349 ARG A O 1
ATOM 2670 N N . ALA A 1 350 ? 10.398 -25.703 -14.836 1 98.69 350 ALA A N 1
ATOM 2671 C CA . ALA A 1 350 ? 11.062 -25.359 -13.586 1 98.69 350 ALA A CA 1
ATOM 2672 C C . ALA A 1 350 ? 12.219 -26.312 -13.289 1 98.69 350 ALA A C 1
ATOM 2674 O O . ALA A 1 350 ? 13.312 -25.891 -12.922 1 98.69 350 ALA A O 1
ATOM 2675 N N . LEU A 1 351 ? 12.031 -27.641 -13.516 1 98.44 351 LEU A N 1
ATOM 2676 C CA . LEU A 1 351 ? 13.062 -28.656 -13.281 1 98.44 351 LEU A CA 1
ATOM 2677 C C . LEU A 1 351 ? 14.234 -28.469 -14.234 1 98.44 351 LEU A C 1
ATOM 2679 O O . LEU A 1 351 ? 15.391 -28.641 -13.844 1 98.44 351 LEU A O 1
ATOM 2683 N N . ALA A 1 352 ? 13.961 -28.125 -15.453 1 98.44 352 ALA A N 1
ATOM 2684 C CA . ALA A 1 352 ? 15.016 -27.875 -16.438 1 98.44 352 ALA A CA 1
ATOM 2685 C C . ALA A 1 352 ? 15.898 -26.719 -16 1 98.44 352 ALA A C 1
ATOM 2687 O O . ALA A 1 352 ? 17.125 -26.766 -16.188 1 98.44 352 ALA A O 1
ATOM 2688 N N . ALA A 1 353 ? 15.297 -25.672 -15.492 1 98.31 353 ALA A N 1
ATOM 2689 C CA . ALA A 1 353 ? 16.078 -24.531 -15 1 98.31 353 ALA A CA 1
ATOM 2690 C C . ALA A 1 353 ? 17 -24.953 -13.859 1 98.31 353 ALA A C 1
ATOM 2692 O O . ALA A 1 353 ? 18.141 -24.5 -13.789 1 98.31 353 ALA A O 1
ATOM 2693 N N . LEU A 1 354 ? 16.609 -25.875 -13.008 1 97.81 354 LEU A N 1
ATOM 2694 C CA . LEU A 1 354 ? 17.375 -26.297 -11.844 1 97.81 354 LEU A CA 1
ATOM 2695 C C . LEU A 1 354 ? 18.656 -27.016 -12.258 1 97.81 354 LEU A C 1
ATOM 2697 O O . LEU A 1 354 ? 19.625 -27.047 -11.5 1 97.81 354 LEU A O 1
ATOM 2701 N N . GLU A 1 355 ? 18.703 -27.578 -13.445 1 97.12 355 GLU A N 1
ATOM 2702 C CA . GLU A 1 355 ? 19.844 -28.344 -13.914 1 97.12 355 GLU A CA 1
ATOM 2703 C C . GLU A 1 355 ? 21.078 -27.469 -14.055 1 97.12 355 GLU A C 1
ATOM 2705 O O . GLU A 1 355 ? 22.203 -27.969 -14.086 1 97.12 355 GLU A O 1
ATOM 2710 N N . ARG A 1 356 ? 20.828 -26.188 -14.102 1 96.06 356 ARG A N 1
ATOM 2711 C CA . ARG A 1 356 ? 21.938 -25.266 -14.289 1 96.06 356 ARG A CA 1
ATOM 2712 C C . ARG A 1 356 ? 22.594 -24.906 -12.953 1 96.06 356 ARG A C 1
ATOM 2714 O O . ARG A 1 356 ? 23.656 -24.297 -12.914 1 96.06 356 ARG A O 1
ATOM 2721 N N . PHE A 1 357 ? 21.969 -25.281 -11.828 1 96.81 357 PHE A N 1
ATOM 2722 C CA . PHE A 1 357 ? 22.578 -25.125 -10.508 1 96.81 357 PHE A CA 1
ATOM 2723 C C . PHE A 1 357 ? 23.406 -26.359 -10.148 1 96.81 357 PHE A C 1
ATOM 2725 O O . PHE A 1 357 ? 23.125 -27.453 -10.617 1 96.81 357 PHE A O 1
ATOM 2732 N N . PRO A 1 358 ? 24.422 -26.188 -9.32 1 95.38 358 PRO A N 1
ATOM 2733 C CA . PRO A 1 358 ? 25.172 -27.359 -8.867 1 95.38 358 PRO A CA 1
ATOM 2734 C C . PRO A 1 358 ? 24.328 -28.328 -8.047 1 95.38 358 PRO A C 1
ATOM 2736 O O . PRO A 1 358 ? 23.422 -27.891 -7.328 1 95.38 358 PRO A O 1
ATOM 2739 N N . PRO A 1 359 ? 24.641 -29.641 -8.164 1 96.31 359 PRO A N 1
ATOM 2740 C CA . PRO A 1 359 ? 23.922 -30.594 -7.312 1 96.31 359 PRO A CA 1
ATOM 2741 C C . PRO A 1 359 ? 24.094 -30.297 -5.824 1 96.31 359 PRO A C 1
ATOM 2743 O O . PRO A 1 359 ? 25.188 -30 -5.367 1 96.31 359 PRO A O 1
ATOM 2746 N N . SER A 1 360 ? 23.094 -30.266 -5.133 1 96.56 360 SER A N 1
ATOM 2747 C CA . SER A 1 360 ? 23.047 -29.984 -3.701 1 96.56 360 SER A CA 1
ATOM 2748 C C . SER A 1 360 ? 21.734 -30.438 -3.088 1 96.56 360 SER A C 1
ATOM 2750 O O . SER A 1 360 ? 20.797 -30.797 -3.807 1 96.56 360 SER A O 1
ATOM 2752 N N . GLU A 1 361 ? 21.672 -30.531 -1.771 1 96.06 361 GLU A N 1
ATOM 2753 C CA . GLU A 1 361 ? 20.422 -30.844 -1.078 1 96.06 361 GLU A CA 1
ATOM 2754 C C . GLU A 1 361 ? 19.359 -29.781 -1.365 1 96.06 361 GLU A C 1
ATOM 2756 O O . GLU A 1 361 ? 18.172 -30.109 -1.468 1 96.06 361 GLU A O 1
ATOM 2761 N N . ALA A 1 362 ? 19.797 -28.578 -1.484 1 96.62 362 ALA A N 1
ATOM 2762 C CA . ALA A 1 362 ? 18.859 -27.484 -1.771 1 96.62 362 ALA A CA 1
ATOM 2763 C C . ALA A 1 362 ? 18.234 -27.641 -3.156 1 96.62 362 ALA A C 1
ATOM 2765 O O . ALA A 1 362 ? 17.031 -27.469 -3.326 1 96.62 362 ALA A O 1
ATOM 2766 N N . ARG A 1 363 ? 19.062 -27.922 -4.105 1 97.81 363 ARG A N 1
ATOM 2767 C CA . ARG A 1 363 ? 18.547 -28.156 -5.449 1 97.81 363 ARG A CA 1
ATOM 2768 C C . ARG A 1 363 ? 17.547 -29.312 -5.457 1 97.81 363 ARG A C 1
ATOM 2770 O O . ARG A 1 363 ? 16.5 -29.219 -6.102 1 97.81 363 ARG A O 1
ATOM 2777 N N . ALA A 1 364 ? 17.891 -30.375 -4.766 1 97.12 364 ALA A N 1
ATOM 2778 C CA . ALA A 1 364 ? 17 -31.531 -4.68 1 97.12 364 ALA A CA 1
ATOM 2779 C C . ALA A 1 364 ? 15.68 -31.156 -4.02 1 97.12 364 ALA A C 1
ATOM 2781 O O . ALA A 1 364 ? 14.617 -31.625 -4.438 1 97.12 364 ALA A O 1
ATOM 2782 N N . ALA A 1 365 ? 15.758 -30.406 -2.982 1 95.44 365 ALA A N 1
ATOM 2783 C CA . ALA A 1 365 ? 14.547 -29.953 -2.297 1 95.44 365 ALA A CA 1
ATOM 2784 C C . ALA A 1 365 ? 13.648 -29.156 -3.232 1 95.44 365 ALA A C 1
ATOM 2786 O O . ALA A 1 365 ? 12.43 -29.328 -3.236 1 95.44 365 ALA A O 1
ATOM 2787 N N . LEU A 1 366 ? 14.289 -28.234 -3.996 1 97.38 366 LEU A N 1
ATOM 2788 C CA . LEU A 1 366 ? 13.547 -27.469 -4.977 1 97.38 366 LEU A CA 1
ATOM 2789 C C . LEU A 1 366 ? 12.859 -28.375 -5.984 1 97.38 366 LEU A C 1
ATOM 2791 O O . LEU A 1 366 ? 11.695 -28.156 -6.336 1 97.38 366 LEU A O 1
ATOM 2795 N N . ALA A 1 367 ? 13.555 -29.375 -6.441 1 97.38 367 ALA A N 1
ATOM 2796 C CA . ALA A 1 367 ? 12.984 -30.344 -7.379 1 97.38 367 ALA A CA 1
ATOM 2797 C C . ALA A 1 367 ? 11.82 -31.109 -6.75 1 97.38 367 ALA A C 1
ATOM 2799 O O . ALA A 1 367 ? 10.797 -31.328 -7.398 1 97.38 367 ALA A O 1
ATOM 2800 N N . ASN A 1 368 ? 11.969 -31.484 -5.52 1 95.62 368 ASN A N 1
ATOM 2801 C CA . ASN A 1 368 ? 10.922 -32.219 -4.809 1 95.62 368 ASN A CA 1
ATOM 2802 C C . ASN A 1 368 ? 9.648 -31.375 -4.684 1 95.62 368 ASN A C 1
ATOM 2804 O O . ASN A 1 368 ? 8.547 -31.906 -4.762 1 95.62 368 ASN A O 1
ATOM 2808 N N . ILE A 1 369 ? 9.797 -30.125 -4.441 1 93.38 369 ILE A N 1
ATOM 2809 C CA . ILE A 1 369 ? 8.648 -29.219 -4.348 1 93.38 369 ILE A CA 1
ATOM 2810 C C . ILE A 1 369 ? 7.871 -29.234 -5.66 1 93.38 369 ILE A C 1
ATOM 2812 O O . ILE A 1 369 ? 6.645 -29.359 -5.66 1 93.38 369 ILE A O 1
ATOM 2816 N N . VAL A 1 370 ? 8.594 -29.141 -6.75 1 96.19 370 VAL A N 1
ATOM 2817 C CA . VAL A 1 370 ? 7.957 -29.141 -8.062 1 96.19 370 VAL A CA 1
ATOM 2818 C C . VAL A 1 370 ? 7.277 -30.484 -8.312 1 96.19 370 VAL A C 1
ATOM 2820 O O . VAL A 1 370 ? 6.129 -30.531 -8.758 1 96.19 370 VAL A O 1
ATOM 2823 N N . CYS A 1 371 ? 7.91 -31.562 -7.973 1 95.06 371 CYS A N 1
ATOM 2824 C CA . CYS A 1 371 ? 7.379 -32.906 -8.203 1 95.06 371 CYS A CA 1
ATOM 2825 C C . CYS A 1 371 ? 6.113 -33.125 -7.391 1 95.06 371 CYS A C 1
ATOM 2827 O O . CYS A 1 371 ? 5.172 -33.781 -7.867 1 95.06 371 CYS A O 1
ATOM 2829 N N . ALA A 1 372 ? 6.074 -32.562 -6.227 1 91.44 372 ALA A N 1
ATOM 2830 C CA . ALA A 1 372 ? 4.906 -32.75 -5.359 1 91.44 372 ALA A CA 1
ATOM 2831 C C . ALA A 1 372 ? 3.68 -32.062 -5.957 1 91.44 372 ALA A C 1
ATOM 2833 O O . ALA A 1 372 ? 2.553 -32.531 -5.766 1 91.44 372 ALA A O 1
ATOM 2834 N N . MET A 1 373 ? 3.85 -31.031 -6.699 1 90.44 373 MET A N 1
ATOM 2835 C CA . MET A 1 373 ? 2.74 -30.25 -7.246 1 90.44 373 MET A CA 1
ATOM 2836 C C . MET A 1 373 ? 2.254 -30.859 -8.562 1 90.44 373 MET A C 1
ATOM 2838 O O . MET A 1 373 ? 1.151 -30.547 -9.016 1 90.44 373 MET A O 1
ATOM 2842 N N . THR A 1 374 ? 3.088 -31.672 -9.203 1 93.69 374 THR A N 1
ATOM 2843 C CA . THR A 1 374 ? 2.73 -32.156 -10.539 1 93.69 374 THR A CA 1
ATOM 2844 C C . THR A 1 374 ? 2.268 -33.594 -10.484 1 93.69 374 THR A C 1
ATOM 2846 O O . THR A 1 374 ? 2.121 -34.25 -11.523 1 93.69 374 THR A O 1
ATOM 2849 N N . ARG A 1 375 ? 2.062 -34.094 -9.273 1 89.5 375 ARG A N 1
ATOM 2850 C CA . ARG A 1 375 ? 1.541 -35.438 -9.094 1 89.5 375 ARG A CA 1
ATOM 2851 C C . ARG A 1 375 ? 0.024 -35.438 -8.938 1 89.5 375 ARG A C 1
ATOM 2853 O O . ARG A 1 375 ? -0.503 -34.844 -7.996 1 89.5 375 ARG A O 1
ATOM 2860 N N . PHE A 1 376 ? -0.548 -36 -9.953 1 86.5 376 PHE A N 1
ATOM 2861 C CA . PHE A 1 376 ? -2.002 -36.125 -9.914 1 86.5 376 PHE A CA 1
ATOM 2862 C C . PHE A 1 376 ? -2.428 -37.594 -9.992 1 86.5 376 PHE A C 1
ATOM 2864 O O . PHE A 1 376 ? -1.796 -38.375 -10.688 1 86.5 376 PHE A O 1
ATOM 2871 N N . SER A 1 377 ? -3.08 -38.188 -9.008 1 67.56 377 SER A N 1
ATOM 2872 C CA . SER A 1 377 ? -3.574 -39.562 -9.047 1 67.56 377 SER A CA 1
ATOM 2873 C C . SER A 1 377 ? -4.797 -39.688 -9.945 1 67.56 377 SER A C 1
ATOM 2875 O O . SER A 1 377 ? -5.531 -38.719 -10.141 1 67.56 377 SER A O 1
ATOM 2877 N N . MET B 1 1 ? -30.172 84.312 -28.453 1 22.28 1 MET B N 1
ATOM 2878 C CA . MET B 1 1 ? -30.766 84.375 -27.109 1 22.28 1 MET B CA 1
ATOM 2879 C C . MET B 1 1 ? -30.609 83 -26.422 1 22.28 1 MET B C 1
ATOM 2881 O O . MET B 1 1 ? -31.438 82.625 -25.625 1 22.28 1 MET B O 1
ATOM 2885 N N . TRP B 1 2 ? -29.75 82.125 -27.031 1 22.45 2 TRP B N 1
ATOM 2886 C CA . TRP B 1 2 ? -29.219 80.75 -26.984 1 22.45 2 TRP B CA 1
ATOM 2887 C C . TRP B 1 2 ? -28.641 80.438 -25.609 1 22.45 2 TRP B C 1
ATOM 2889 O O . TRP B 1 2 ? -27.516 80.875 -25.297 1 22.45 2 TRP B O 1
ATOM 2899 N N . ALA B 1 3 ? -29.594 80.562 -24.547 1 20.14 3 ALA B N 1
ATOM 2900 C CA . ALA B 1 3 ? -29.422 80.562 -23.094 1 20.14 3 ALA B CA 1
ATOM 2901 C C . ALA B 1 3 ? -28.516 79.438 -22.625 1 20.14 3 ALA B C 1
ATOM 2903 O O . ALA B 1 3 ? -28.266 78.5 -23.359 1 20.14 3 ALA B O 1
ATOM 2904 N N . ALA B 1 4 ? -28.312 79.438 -21.219 1 20.88 4 ALA B N 1
ATOM 2905 C CA . ALA B 1 4 ? -27.609 79.312 -19.953 1 20.88 4 ALA B CA 1
ATOM 2906 C C . ALA B 1 4 ? -27.656 77.812 -19.453 1 20.88 4 ALA B C 1
ATOM 2908 O O . ALA B 1 4 ? -28.578 77.438 -18.719 1 20.88 4 ALA B O 1
ATOM 2909 N N . LEU B 1 5 ? -27.797 76.938 -20.438 1 23.09 5 LEU B N 1
ATOM 2910 C CA . LEU B 1 5 ? -28.188 75.562 -20.094 1 23.09 5 LEU B CA 1
ATOM 2911 C C . LEU B 1 5 ? -27.281 75 -18.984 1 23.09 5 LEU B C 1
ATOM 2913 O O . LEU B 1 5 ? -26.078 74.875 -19.172 1 23.09 5 LEU B O 1
ATOM 2917 N N . LEU B 1 6 ? -27.734 75 -17.734 1 18.36 6 LEU B N 1
ATOM 2918 C CA . LEU B 1 6 ? -27.297 75.125 -16.359 1 18.36 6 LEU B CA 1
ATOM 2919 C C . LEU B 1 6 ? -26.562 73.875 -15.93 1 18.36 6 LEU B C 1
ATOM 2921 O O . LEU B 1 6 ? -25.547 73.938 -15.242 1 18.36 6 LEU B O 1
ATOM 2925 N N . ARG B 1 7 ? -27.203 72.625 -16.125 1 22.59 7 ARG B N 1
ATOM 2926 C CA . ARG B 1 7 ? -27.281 71.75 -14.93 1 22.59 7 ARG B CA 1
ATOM 2927 C C . ARG B 1 7 ? -25.891 71.312 -14.5 1 22.59 7 ARG B C 1
ATOM 2929 O O . ARG B 1 7 ? -25.031 71.062 -15.344 1 22.59 7 ARG B O 1
ATOM 2936 N N . ARG B 1 8 ? -25.516 71.375 -13.172 1 20.69 8 ARG B N 1
ATOM 2937 C CA . ARG B 1 8 ? -24.531 71.25 -12.102 1 20.69 8 ARG B CA 1
ATOM 2938 C C . ARG B 1 8 ? -24.016 69.812 -12.016 1 20.69 8 ARG B C 1
ATOM 2940 O O . ARG B 1 8 ? -24.797 68.875 -12.078 1 20.69 8 ARG B O 1
ATOM 2947 N N . GLY B 1 9 ? -22.844 69.5 -12.477 1 21.95 9 GLY B N 1
ATOM 2948 C CA . GLY B 1 9 ? -21.891 68.375 -12.516 1 21.95 9 GLY B CA 1
ATOM 2949 C C . GLY B 1 9 ? -21.672 67.75 -11.156 1 21.95 9 GLY B C 1
ATOM 2950 O O . GLY B 1 9 ? -21 68.312 -10.297 1 21.95 9 GLY B O 1
ATOM 2951 N N . GLY B 1 10 ? -22.797 67.312 -10.461 1 21.81 10 GLY B N 1
ATOM 2952 C CA . GLY B 1 10 ? -22.625 66.875 -9.086 1 21.81 10 GLY B CA 1
ATOM 2953 C C . GLY B 1 10 ? -21.469 65.875 -8.914 1 21.81 10 GLY B C 1
ATOM 2954 O O . GLY B 1 10 ? -21.219 65.062 -9.773 1 21.81 10 GLY B O 1
ATOM 2955 N N . ARG B 1 11 ? -20.375 66.25 -8.18 1 25.84 11 ARG B N 1
ATOM 2956 C CA . ARG B 1 11 ? -19.109 65.75 -7.66 1 25.84 11 ARG B CA 1
ATOM 2957 C C . ARG B 1 11 ? -19.344 64.438 -6.875 1 25.84 11 ARG B C 1
ATOM 2959 O O . ARG B 1 11 ? -19.906 64.5 -5.773 1 25.84 11 ARG B O 1
ATOM 2966 N N . GLY B 1 12 ? -20.062 63.469 -7.418 1 24.09 12 GLY B N 1
ATOM 2967 C CA . GLY B 1 12 ? -20.297 62.312 -6.578 1 24.09 12 GLY B CA 1
ATOM 2968 C C . GLY B 1 12 ? -19.062 61.844 -5.828 1 24.09 12 GLY B C 1
ATOM 2969 O O . GLY B 1 12 ? -17.953 61.906 -6.352 1 24.09 12 GLY B O 1
ATOM 2970 N N . ALA B 1 13 ? -19.031 61.969 -4.496 1 24.44 13 ALA B N 1
ATOM 2971 C CA . ALA B 1 13 ? -18.094 61.594 -3.443 1 24.44 13 ALA B CA 1
ATOM 2972 C C . ALA B 1 13 ? -17.625 60.156 -3.631 1 24.44 13 ALA B C 1
ATOM 2974 O O . ALA B 1 13 ? -18.438 59.219 -3.672 1 24.44 13 ALA B O 1
ATOM 2975 N N . GLY B 1 14 ? -16.656 59.906 -4.445 1 25.5 14 GLY B N 1
ATOM 2976 C CA . GLY B 1 14 ? -15.922 58.656 -4.57 1 25.5 14 GLY B CA 1
ATOM 2977 C C . GLY B 1 14 ? -15.617 58 -3.236 1 25.5 14 GLY B C 1
ATOM 2978 O O . GLY B 1 14 ? -14.945 58.594 -2.391 1 25.5 14 GLY B O 1
ATOM 2979 N N . GLY B 1 15 ? -16.625 57.438 -2.562 1 25.59 15 GLY B N 1
ATOM 2980 C CA . GLY B 1 15 ? -16.438 56.75 -1.297 1 25.59 15 GLY B CA 1
ATOM 2981 C C . GLY B 1 15 ? -15.141 55.969 -1.229 1 25.59 15 GLY B C 1
ATOM 2982 O O . GLY B 1 15 ? -14.656 55.469 -2.246 1 25.59 15 GLY B O 1
ATOM 2983 N N . LEU B 1 16 ? -14.227 56.375 -0.344 1 26.72 16 LEU B N 1
ATOM 2984 C CA . LEU B 1 16 ? -13 55.719 0.111 1 26.72 16 LEU B CA 1
ATOM 2985 C C . LEU B 1 16 ? -13.227 54.25 0.349 1 26.72 16 LEU B C 1
ATOM 2987 O O . LEU B 1 16 ? -14.039 53.844 1.191 1 26.72 16 LEU B O 1
ATOM 2991 N N . ARG B 1 17 ? -13.414 53.469 -0.701 1 32.09 17 ARG B N 1
ATOM 2992 C CA . ARG B 1 17 ? -13.305 52.031 -0.477 1 32.09 17 ARG B CA 1
ATOM 2993 C C . ARG B 1 17 ? -12.188 51.719 0.513 1 32.09 17 ARG B C 1
ATOM 2995 O O . ARG B 1 17 ? -11.055 52.156 0.335 1 32.09 17 ARG B O 1
ATOM 3002 N N . GLY B 1 18 ? -12.477 51.656 1.762 1 31.62 18 GLY B N 1
ATOM 3003 C CA . GLY B 1 18 ? -11.586 51.156 2.809 1 31.62 18 GLY B CA 1
ATOM 3004 C C . GLY B 1 18 ? -10.602 50.125 2.32 1 31.62 18 GLY B C 1
ATOM 3005 O O . GLY B 1 18 ? -10.938 49.281 1.468 1 31.62 18 GLY B O 1
ATOM 3006 N N . LEU B 1 19 ? -9.328 50.406 2.199 1 32.34 19 LEU B N 1
ATOM 3007 C CA . LEU B 1 19 ? -8.148 49.562 2 1 32.34 19 LEU B CA 1
ATOM 3008 C C . LEU B 1 19 ? -8.281 48.25 2.775 1 32.34 19 LEU B C 1
ATOM 3010 O O . LEU B 1 19 ? -8.148 48.25 4 1 32.34 19 LEU B O 1
ATOM 3014 N N . ALA B 1 20 ? -9.227 47.469 2.609 1 39.25 20 ALA B N 1
ATOM 3015 C CA . ALA B 1 20 ? -9.172 46.156 3.227 1 39.25 20 ALA B CA 1
ATOM 3016 C C . ALA B 1 20 ? -7.742 45.625 3.234 1 39.25 20 ALA B C 1
ATOM 3018 O O . ALA B 1 20 ? -7.133 45.438 2.178 1 39.25 20 ALA B O 1
ATOM 3019 N N . SER B 1 21 ? -6.766 45.938 4.055 1 44.06 21 SER B N 1
ATOM 3020 C CA . SER B 1 21 ? -5.391 45.562 4.355 1 44.06 21 SER B CA 1
ATOM 3021 C C . SER B 1 21 ? -5.137 44.094 4.023 1 44.06 21 SER B C 1
ATOM 3023 O O . SER B 1 21 ? -4.758 43.312 4.898 1 44.06 21 SER B O 1
ATOM 3025 N N . GLY B 1 22 ? -5.969 43.25 3.381 1 52.53 22 GLY B N 1
ATOM 3026 C CA . GLY B 1 22 ? -6.09 41.812 3.271 1 52.53 22 GLY B CA 1
ATOM 3027 C C . GLY B 1 22 ? -4.891 41.156 2.607 1 52.53 22 GLY B C 1
ATOM 3028 O O . GLY B 1 22 ? -4.457 41.594 1.54 1 52.53 22 GLY B O 1
ATOM 3029 N N . GLY B 1 23 ? -3.859 40.656 3.361 1 64.25 23 GLY B N 1
ATOM 3030 C CA . GLY B 1 23 ? -2.781 39.875 2.777 1 64.25 23 GLY B CA 1
ATOM 3031 C C . GLY B 1 23 ? -3.24 38.969 1.639 1 64.25 23 GLY B C 1
ATOM 3032 O O . GLY B 1 23 ? -4.438 38.875 1.372 1 64.25 23 GLY B O 1
ATOM 3033 N N . PRO B 1 24 ? -2.336 38.688 0.748 1 74.88 24 PRO B N 1
ATOM 3034 C CA . PRO B 1 24 ? -2.662 37.812 -0.383 1 74.88 24 PRO B CA 1
ATOM 3035 C C . PRO B 1 24 ? -3.422 36.562 0.039 1 74.88 24 PRO B C 1
ATOM 3037 O O . PRO B 1 24 ? -3.23 36.062 1.151 1 74.88 24 PRO B O 1
ATOM 3040 N N . SER B 1 25 ? -4.359 36.281 -0.768 1 79.25 25 SER B N 1
ATOM 3041 C CA . SER B 1 25 ? -5.133 35.062 -0.558 1 79.25 25 SER B CA 1
ATOM 3042 C C . SER B 1 25 ? -4.242 33.844 -0.639 1 79.25 25 SER B C 1
ATOM 3044 O O . SER B 1 25 ? -3.129 33.906 -1.165 1 79.25 25 SER B O 1
ATOM 3046 N N . TRP B 1 26 ? -4.73 32.719 -0.07 1 78.44 26 TRP B N 1
ATOM 3047 C CA . TRP B 1 26 ? -4.027 31.438 -0.116 1 78.44 26 TRP B CA 1
ATOM 3048 C C . TRP B 1 26 ? -3.682 31.062 -1.553 1 78.44 26 TRP B C 1
ATOM 3050 O O . TRP B 1 26 ? -2.545 30.688 -1.845 1 78.44 26 TRP B O 1
ATOM 3060 N N . SER B 1 27 ? -4.652 31.266 -2.463 1 77.81 27 SER B N 1
ATOM 3061 C CA . SER B 1 27 ? -4.449 30.891 -3.861 1 77.81 27 SER B CA 1
ATOM 3062 C C . SER B 1 27 ? -3.342 31.734 -4.492 1 77.81 27 SER B C 1
ATOM 3064 O O . SER B 1 27 ? -2.541 31.219 -5.277 1 77.81 27 SER B O 1
ATOM 3066 N N . GLN B 1 28 ? -3.316 33 -4.125 1 82.44 28 GLN B N 1
ATOM 3067 C CA . GLN B 1 28 ? -2.293 33.906 -4.664 1 82.44 28 GLN B CA 1
ATOM 3068 C C . GLN B 1 28 ? -0.908 33.531 -4.141 1 82.44 28 GLN B C 1
ATOM 3070 O O . GLN B 1 28 ? 0.059 33.469 -4.902 1 82.44 28 GLN B O 1
ATOM 3075 N N . VAL B 1 29 ? -0.907 33.219 -2.881 1 85.88 29 VAL B N 1
ATOM 3076 C CA . VAL B 1 29 ? 0.362 32.875 -2.24 1 85.88 29 VAL B CA 1
ATOM 3077 C C . VAL B 1 29 ? 0.919 31.594 -2.832 1 85.88 29 VAL B C 1
ATOM 3079 O O . VAL B 1 29 ? 2.115 31.5 -3.115 1 85.88 29 VAL B O 1
ATOM 3082 N N . VAL B 1 30 ? 0.12 30.641 -3.123 1 83.56 30 VAL B N 1
ATOM 3083 C CA . VAL B 1 30 ? 0.541 29.344 -3.66 1 83.56 30 VAL B CA 1
ATOM 3084 C C . VAL B 1 30 ? 0.975 29.516 -5.113 1 83.56 30 VAL B C 1
ATOM 3086 O O . VAL B 1 30 ? 1.995 28.953 -5.531 1 83.56 30 VAL B O 1
ATOM 3089 N N . SER B 1 31 ? 0.208 30.266 -5.836 1 82.5 31 SER B N 1
ATOM 3090 C CA . SER B 1 31 ? 0.541 30.516 -7.234 1 82.5 31 SER B CA 1
ATOM 3091 C C . SER B 1 31 ? 1.903 31.188 -7.371 1 82.5 31 SER B C 1
ATOM 3093 O O . SER B 1 31 ? 2.705 30.797 -8.227 1 82.5 31 SER B O 1
ATOM 3095 N N . GLU B 1 32 ? 2.135 32.188 -6.539 1 85.56 32 GLU B N 1
ATOM 3096 C CA . GLU B 1 32 ? 3.422 32.875 -6.555 1 85.56 32 GLU B CA 1
ATOM 3097 C C . GLU B 1 32 ? 4.559 31.922 -6.168 1 85.56 32 GLU B C 1
ATOM 3099 O O . GLU B 1 32 ? 5.641 31.984 -6.754 1 85.56 32 GLU B O 1
ATOM 3104 N N . ALA B 1 33 ? 4.305 31.125 -5.176 1 87.88 33 ALA B N 1
ATOM 3105 C CA . ALA B 1 33 ? 5.309 30.156 -4.73 1 87.88 33 ALA B CA 1
ATOM 3106 C C . ALA B 1 33 ? 5.66 29.188 -5.848 1 87.88 33 ALA B C 1
ATOM 3108 O O . ALA B 1 33 ? 6.828 28.828 -6.027 1 87.88 33 ALA B O 1
ATOM 3109 N N . GLU B 1 34 ? 4.699 28.766 -6.594 1 85.06 34 GLU B N 1
ATOM 3110 C CA . GLU B 1 34 ? 4.906 27.844 -7.703 1 85.06 34 GLU B CA 1
ATOM 3111 C C . GLU B 1 34 ? 5.812 28.438 -8.773 1 85.06 34 GLU B C 1
ATOM 3113 O O . GLU B 1 34 ? 6.645 27.75 -9.352 1 85.06 34 GLU B O 1
ATOM 3118 N N . LYS B 1 35 ? 5.695 29.672 -9.039 1 84.94 35 LYS B N 1
ATOM 3119 C CA . LYS B 1 35 ? 6.508 30.375 -10.031 1 84.94 35 LYS B CA 1
ATOM 3120 C C . LYS B 1 35 ? 7.977 30.406 -9.617 1 84.94 35 LYS B C 1
ATOM 3122 O O . LYS B 1 35 ? 8.867 30.297 -10.461 1 84.94 35 LYS B O 1
ATOM 3127 N N . ILE B 1 36 ? 8.148 30.5 -8.414 1 89.56 36 ILE B N 1
ATOM 3128 C CA . ILE B 1 36 ? 9.492 30.641 -7.871 1 89.56 36 ILE B CA 1
ATOM 3129 C C . ILE B 1 36 ? 10.281 29.344 -8.117 1 89.56 36 ILE B C 1
ATOM 3131 O O . ILE B 1 36 ? 11.477 29.391 -8.391 1 89.56 36 ILE B O 1
ATOM 3135 N N . VAL B 1 37 ? 9.656 28.172 -8.07 1 89.44 37 VAL B N 1
ATOM 3136 C CA . VAL B 1 37 ? 10.375 26.906 -8.141 1 89.44 37 VAL B CA 1
ATOM 3137 C C . VAL B 1 37 ? 10.141 26.25 -9.492 1 89.44 37 VAL B C 1
ATOM 3139 O O . VAL B 1 37 ? 10.734 25.219 -9.805 1 89.44 37 VAL B O 1
ATOM 3142 N N . GLY B 1 38 ? 9.406 26.812 -10.422 1 76.56 38 GLY B N 1
ATOM 3143 C CA . GLY B 1 38 ? 9.078 26.203 -11.703 1 76.56 38 GLY B CA 1
ATOM 3144 C C . GLY B 1 38 ? 8.273 24.938 -11.578 1 76.56 38 GLY B C 1
ATOM 3145 O O . GLY B 1 38 ? 8.453 24 -12.359 1 76.56 38 GLY B O 1
ATOM 3146 N N . TYR B 1 39 ? 7.66 24.781 -10.547 1 61.72 39 TYR B N 1
ATOM 3147 C CA . TYR B 1 39 ? 6.879 23.594 -10.234 1 61.72 39 TYR B CA 1
ATOM 3148 C C . TYR B 1 39 ? 5.508 23.641 -10.891 1 61.72 39 TYR B C 1
ATOM 3150 O O . TYR B 1 39 ? 4.691 24.516 -10.57 1 61.72 39 TYR B O 1
ATOM 3158 N N . PRO B 1 40 ? 5.445 23.203 -12.195 1 53.41 40 PRO B N 1
ATOM 3159 C CA . PRO B 1 40 ? 4.039 23.172 -12.609 1 53.41 40 PRO B CA 1
ATOM 3160 C C . PRO B 1 40 ? 3.18 22.281 -11.711 1 53.41 40 PRO B C 1
ATOM 3162 O O . PRO B 1 40 ? 3.57 21.156 -11.398 1 53.41 40 PRO B O 1
ATOM 3165 N N . THR B 1 41 ? 2.537 22.875 -10.789 1 48.5 41 THR B N 1
ATOM 3166 C CA . THR B 1 41 ? 1.726 22.078 -9.883 1 48.5 41 THR B CA 1
ATOM 3167 C C . THR B 1 41 ? 1.026 20.938 -10.641 1 48.5 41 THR B C 1
ATOM 3169 O O . THR B 1 41 ? 0.411 20.062 -10.023 1 48.5 41 THR B O 1
ATOM 3172 N N . SER B 1 42 ? 0.701 21.234 -11.977 1 40.72 42 SER B N 1
ATOM 3173 C CA . SER B 1 42 ? -0.193 20.25 -12.57 1 40.72 42 SER B CA 1
ATOM 3174 C C . SER B 1 42 ? 0.394 18.844 -12.477 1 40.72 42 SER B C 1
ATOM 3176 O O . SER B 1 42 ? 1.612 18.672 -12.398 1 40.72 42 SER B O 1
ATOM 3178 N N . PHE B 1 43 ? -0.388 17.953 -12.031 1 42.88 43 PHE B N 1
ATOM 3179 C CA . PHE B 1 43 ? -0.275 16.5 -12.031 1 42.88 43 PHE B CA 1
ATOM 3180 C C . PHE B 1 43 ? 0.687 16.031 -13.109 1 42.88 43 PHE B C 1
ATOM 3182 O O . PHE B 1 43 ? 0.927 14.828 -13.258 1 42.88 43 PHE B O 1
ATOM 3189 N N . MET B 1 44 ? 1.089 16.969 -13.977 1 40.81 44 MET B N 1
ATOM 3190 C CA . MET B 1 44 ? 1.878 16.422 -15.078 1 40.81 44 MET B CA 1
ATOM 3191 C C . MET B 1 44 ? 3.021 15.562 -14.555 1 40.81 44 MET B C 1
ATOM 3193 O O . MET B 1 44 ? 3.42 14.594 -15.195 1 40.81 44 MET B O 1
ATOM 3197 N N . SER B 1 45 ? 3.613 16.031 -13.562 1 42.69 45 SER B N 1
ATOM 3198 C CA . SER B 1 45 ? 4.793 15.234 -13.227 1 42.69 45 SER B CA 1
ATOM 3199 C C . SER B 1 45 ? 4.402 13.859 -12.703 1 42.69 45 SER B C 1
ATOM 3201 O O . SER B 1 45 ? 5.211 12.93 -12.719 1 42.69 45 SER B O 1
ATOM 3203 N N . LEU B 1 46 ? 3.246 13.836 -11.961 1 45.78 46 LEU B N 1
ATOM 3204 C CA . LEU B 1 46 ? 2.861 12.477 -11.594 1 45.78 46 LEU B CA 1
ATOM 3205 C C . LEU B 1 46 ? 2.391 11.695 -12.812 1 45.78 46 LEU B C 1
ATOM 3207 O O . LEU B 1 46 ? 1.951 10.547 -12.688 1 45.78 46 LEU B O 1
ATOM 3211 N N . ARG B 1 47 ? 2.066 12.461 -13.914 1 45.41 47 ARG B N 1
ATOM 3212 C CA . ARG B 1 47 ? 1.635 11.844 -15.164 1 45.41 47 ARG B CA 1
ATOM 3213 C C . ARG B 1 47 ? 2.57 10.703 -15.57 1 45.41 47 ARG B C 1
ATOM 3215 O O . ARG B 1 47 ? 2.131 9.695 -16.125 1 45.41 47 ARG B O 1
ATOM 3222 N N . CYS B 1 48 ? 3.797 11.078 -15.453 1 40.94 48 CYS B N 1
ATOM 3223 C CA . CYS B 1 48 ? 4.781 10.102 -15.898 1 40.94 48 CYS B CA 1
ATOM 3224 C C . CYS B 1 48 ? 4.562 8.75 -15.227 1 40.94 48 CYS B C 1
ATOM 3226 O O . CYS B 1 48 ? 4.891 7.707 -15.789 1 40.94 48 CYS B O 1
ATOM 3228 N N . LEU B 1 49 ? 4.309 8.906 -13.992 1 43.78 49 LEU B N 1
ATOM 3229 C CA . LEU B 1 49 ? 4.164 7.656 -13.25 1 43.78 49 LEU B CA 1
ATOM 3230 C C . LEU B 1 49 ? 2.939 6.879 -13.727 1 43.78 49 LEU B C 1
ATOM 3232 O O . LEU B 1 49 ? 2.814 5.684 -13.461 1 43.78 49 LEU B O 1
ATOM 3236 N N . LEU B 1 50 ? 1.876 7.633 -14.211 1 45.88 50 LEU B N 1
ATOM 3237 C CA . LEU B 1 50 ? 0.633 7.051 -14.711 1 45.88 50 LEU B CA 1
ATOM 3238 C C . LEU B 1 50 ? 0.791 6.578 -16.141 1 45.88 50 LEU B C 1
ATOM 3240 O O . LEU B 1 50 ? -0.202 6.375 -16.844 1 45.88 50 LEU B O 1
ATOM 3244 N N . SER B 1 51 ? 1.854 6.355 -16.5 1 46.22 51 SER B N 1
ATOM 3245 C CA . SER B 1 51 ? 2.002 5.824 -17.859 1 46.22 51 SER B CA 1
ATOM 3246 C C . SER B 1 51 ? 0.875 4.852 -18.188 1 46.22 51 SER B C 1
ATOM 3248 O O . SER B 1 51 ? -0.096 4.734 -17.438 1 46.22 51 SER B O 1
ATOM 3250 N N . ASP B 1 52 ? 1.064 3.842 -19 1 52.25 52 ASP B N 1
ATOM 3251 C CA . ASP B 1 52 ? 0.109 2.895 -19.562 1 52.25 52 ASP B CA 1
ATOM 3252 C C . ASP B 1 52 ? -0.724 2.234 -18.469 1 52.25 52 ASP B C 1
ATOM 3254 O O . ASP B 1 52 ? -1.91 1.961 -18.656 1 52.25 52 ASP B O 1
ATOM 3258 N N . GLU B 1 53 ? -0.174 2.174 -17.438 1 52.47 53 GLU B N 1
ATOM 3259 C CA . GLU B 1 53 ? -0.862 1.474 -16.359 1 52.47 53 GLU B CA 1
ATOM 3260 C C . GLU B 1 53 ? -1.94 2.352 -15.727 1 52.47 53 GLU B C 1
ATOM 3262 O O . GLU B 1 53 ? -3.018 1.865 -15.375 1 52.47 53 GLU B O 1
ATOM 3267 N N . LEU B 1 54 ? -1.769 3.604 -15.641 1 52.84 54 LEU B N 1
ATOM 3268 C CA . LEU B 1 54 ? -2.76 4.527 -15.102 1 52.84 54 LEU B CA 1
ATOM 3269 C C . LEU B 1 54 ? -3.93 4.695 -16.062 1 52.84 54 LEU B C 1
ATOM 3271 O O . LEU B 1 54 ? -5.062 4.922 -15.633 1 52.84 54 LEU B O 1
ATOM 3275 N N . SER B 1 55 ? -3.453 4.555 -17.281 1 56.44 55 SER B N 1
ATOM 3276 C CA . SER B 1 55 ? -4.562 4.617 -18.219 1 56.44 55 SER B CA 1
ATOM 3277 C C . SER B 1 55 ? -5.633 3.584 -17.891 1 56.44 55 SER B C 1
ATOM 3279 O O . SER B 1 55 ? -6.828 3.861 -18 1 56.44 55 SER B O 1
ATOM 3281 N N . ASN B 1 56 ? -5.141 2.57 -17.469 1 61.88 56 ASN B N 1
ATOM 3282 C CA . ASN B 1 56 ? -6.09 1.523 -17.109 1 61.88 56 ASN B CA 1
ATOM 3283 C C . ASN B 1 56 ? -6.879 1.893 -15.852 1 61.88 56 ASN B C 1
ATOM 3285 O O . ASN B 1 56 ? -8.094 1.686 -15.797 1 61.88 56 ASN B O 1
ATOM 3289 N N . ILE B 1 57 ? -6.242 2.551 -14.938 1 62.94 57 ILE B N 1
ATOM 3290 C CA . ILE B 1 57 ? -6.938 2.969 -13.727 1 62.94 57 ILE B CA 1
ATOM 3291 C C . ILE B 1 57 ? -7.918 4.09 -14.055 1 62.94 57 ILE B C 1
ATOM 3293 O O . ILE B 1 57 ? -9.055 4.094 -13.57 1 62.94 57 ILE B O 1
ATOM 3297 N N . ALA B 1 58 ? -7.414 4.938 -14.984 1 62.22 58 ALA B N 1
ATOM 3298 C CA . ALA B 1 58 ? -8.289 6.035 -15.383 1 62.22 58 ALA B CA 1
ATOM 3299 C C . ALA B 1 58 ? -9.57 5.512 -16.016 1 62.22 58 ALA B C 1
ATOM 3301 O O . ALA B 1 58 ? -10.664 6.027 -15.758 1 62.22 58 ALA B O 1
ATOM 3302 N N . MET B 1 59 ? -9.391 4.477 -16.766 1 65.94 59 MET B N 1
ATOM 3303 C CA . MET B 1 59 ? -10.547 3.887 -17.438 1 65.94 59 MET B CA 1
ATOM 3304 C C . MET B 1 59 ? -11.508 3.285 -16.422 1 65.94 59 MET B C 1
ATOM 3306 O O . MET B 1 59 ? -12.727 3.412 -16.562 1 65.94 59 MET B O 1
ATOM 3310 N N . GLN B 1 60 ? -11.008 2.795 -15.453 1 68.75 60 GLN B N 1
ATOM 3311 C CA . GLN B 1 60 ? -11.859 2.152 -14.461 1 68.75 60 GLN B CA 1
ATOM 3312 C C . GLN B 1 60 ? -12.523 3.186 -13.555 1 68.75 60 GLN B C 1
ATOM 3314 O O . GLN B 1 60 ? -13.656 2.986 -13.109 1 68.75 60 GLN B O 1
ATOM 3319 N N . VAL B 1 61 ? -11.805 4.227 -13.344 1 73.06 61 VAL B N 1
ATOM 3320 C CA . VAL B 1 61 ? -12.367 5.285 -12.516 1 73.06 61 VAL B CA 1
ATOM 3321 C C . VAL B 1 61 ? -13.57 5.914 -13.219 1 73.06 61 VAL B C 1
ATOM 3323 O O . VAL B 1 61 ? -14.469 6.445 -12.562 1 73.06 61 VAL B O 1
ATOM 3326 N N . ARG B 1 62 ? -13.641 5.742 -14.508 1 72.19 62 ARG B N 1
ATOM 3327 C CA . ARG B 1 62 ? -14.766 6.266 -15.273 1 72.19 62 ARG B CA 1
ATOM 3328 C C . ARG B 1 62 ? -16.078 5.59 -14.867 1 72.19 62 ARG B C 1
ATOM 3330 O O . ARG B 1 62 ? -17.141 6.203 -14.914 1 72.19 62 ARG B O 1
ATOM 3337 N N . LYS B 1 63 ? -15.953 4.41 -14.438 1 73.56 63 LYS B N 1
ATOM 3338 C CA . LYS B 1 63 ? -17.141 3.668 -14.016 1 73.56 63 LYS B CA 1
ATOM 3339 C C . LYS B 1 63 ? -17.766 4.285 -12.773 1 73.56 63 LYS B C 1
ATOM 3341 O O . LYS B 1 63 ? -18.922 4.012 -12.453 1 73.56 63 LYS B O 1
ATOM 3346 N N . LEU B 1 64 ? -16.984 5.086 -12.133 1 76 64 LEU B N 1
ATOM 3347 C CA . LEU B 1 64 ? -17.469 5.68 -10.891 1 76 64 LEU B CA 1
ATOM 3348 C C . LEU B 1 64 ? -18.109 7.035 -11.148 1 76 64 LEU B C 1
ATOM 3350 O O . LEU B 1 64 ? -18.656 7.656 -10.227 1 76 64 LEU B O 1
ATOM 3354 N N . VAL B 1 65 ? -18.062 7.383 -12.445 1 77.81 65 VAL B N 1
ATOM 3355 C CA . VAL B 1 65 ? -18.703 8.656 -12.781 1 77.81 65 VAL B CA 1
ATOM 3356 C C . VAL B 1 65 ? -20.188 8.594 -12.438 1 77.81 65 VAL B C 1
ATOM 3358 O O . VAL B 1 65 ? -20.859 7.617 -12.766 1 77.81 65 VAL B O 1
ATOM 3361 N N . GLY B 1 66 ? -20.719 9.594 -11.703 1 75.81 66 GLY B N 1
ATOM 3362 C CA . GLY B 1 66 ? -22.109 9.609 -11.258 1 75.81 66 GLY B CA 1
ATOM 3363 C C . GLY B 1 66 ? -22.266 9.195 -9.812 1 75.81 66 GLY B C 1
ATOM 3364 O O . GLY B 1 66 ? -23.375 9.281 -9.266 1 75.81 66 GLY B O 1
ATOM 3365 N N . THR B 1 67 ? -21.125 8.602 -9.32 1 83.88 67 THR B N 1
ATOM 3366 C CA . THR B 1 67 ? -21.172 8.273 -7.898 1 83.88 67 THR B CA 1
ATOM 3367 C C . THR B 1 67 ? -20.453 9.328 -7.07 1 83.88 67 THR B C 1
ATOM 3369 O O . THR B 1 67 ? -19.797 10.219 -7.625 1 83.88 67 THR B O 1
ATOM 3372 N N . LYS B 1 68 ? -20.594 9.25 -5.785 1 82.38 68 LYS B N 1
ATOM 3373 C CA . LYS B 1 68 ? -19.891 10.172 -4.883 1 82.38 68 LYS B CA 1
ATOM 3374 C C . LYS B 1 68 ? -18.703 9.492 -4.215 1 82.38 68 LYS B C 1
ATOM 3376 O O . LYS B 1 68 ? -18.328 9.844 -3.094 1 82.38 68 LYS B O 1
ATOM 3381 N N . HIS B 1 69 ? -18.266 8.422 -4.91 1 84.81 69 HIS B N 1
ATOM 3382 C CA . HIS B 1 69 ? -17.109 7.742 -4.316 1 84.81 69 HIS B CA 1
ATOM 3383 C C . HIS B 1 69 ? -15.906 8.68 -4.23 1 84.81 69 HIS B C 1
ATOM 3385 O O . HIS B 1 69 ? -15.555 9.336 -5.211 1 84.81 69 HIS B O 1
ATOM 3391 N N . PRO B 1 70 ? -15.148 8.711 -3.174 1 81.38 70 PRO B N 1
ATOM 3392 C CA . PRO B 1 70 ? -14.062 9.664 -2.943 1 81.38 70 PRO B CA 1
ATOM 3393 C C . PRO B 1 70 ? -12.922 9.508 -3.947 1 81.38 70 PRO B C 1
ATOM 3395 O O . PRO B 1 70 ? -12.195 10.469 -4.215 1 81.38 70 PRO B O 1
ATOM 3398 N N . LEU B 1 71 ? -12.727 8.273 -4.461 1 82.5 71 LEU B N 1
ATOM 3399 C CA . LEU B 1 71 ? -11.688 8.047 -5.457 1 82.5 71 LEU B CA 1
ATOM 3400 C C . LEU B 1 71 ? -11.852 8.984 -6.648 1 82.5 71 LEU B C 1
ATOM 3402 O O . LEU B 1 71 ? -10.867 9.438 -7.227 1 82.5 71 LEU B O 1
ATOM 3406 N N . LEU B 1 72 ? -13.062 9.281 -6.977 1 77.31 72 LEU B N 1
ATOM 3407 C CA . LEU B 1 72 ? -13.344 10.164 -8.109 1 77.31 72 LEU B CA 1
ATOM 3408 C C . LEU B 1 72 ? -12.852 11.578 -7.824 1 77.31 72 LEU B C 1
ATOM 3410 O O . LEU B 1 72 ? -12.266 12.227 -8.695 1 77.31 72 LEU B O 1
ATOM 3414 N N . ASP B 1 73 ? -13.086 12 -6.637 1 77.5 73 ASP B N 1
ATOM 3415 C CA . ASP B 1 73 ? -12.633 13.336 -6.254 1 77.5 73 ASP B CA 1
ATOM 3416 C C . ASP B 1 73 ? -11.109 13.438 -6.289 1 77.5 73 ASP B C 1
ATOM 3418 O O . ASP B 1 73 ? -10.555 14.43 -6.758 1 77.5 73 ASP B O 1
ATOM 3422 N N . THR B 1 74 ? -10.531 12.414 -5.789 1 76.38 74 THR B N 1
ATOM 3423 C CA . THR B 1 74 ? -9.07 12.391 -5.812 1 76.38 74 THR B CA 1
ATOM 3424 C C . THR B 1 74 ? -8.555 12.383 -7.25 1 76.38 74 THR B C 1
ATOM 3426 O O . THR B 1 74 ? -7.613 13.109 -7.578 1 76.38 74 THR B O 1
ATOM 3429 N N . ALA B 1 75 ? -9.156 11.594 -8.102 1 74.44 75 ALA B N 1
ATOM 3430 C CA . ALA B 1 75 ? -8.75 11.5 -9.508 1 74.44 75 ALA B CA 1
ATOM 3431 C C . ALA B 1 75 ? -8.961 12.828 -10.227 1 74.44 75 ALA B C 1
ATOM 3433 O O . ALA B 1 75 ? -8.117 13.25 -11.023 1 74.44 75 ALA B O 1
ATOM 3434 N N . ARG B 1 76 ? -10.125 13.414 -9.969 1 70 76 ARG B N 1
ATOM 3435 C CA . ARG B 1 76 ? -10.422 14.711 -10.555 1 70 76 ARG B CA 1
ATOM 3436 C C . ARG B 1 76 ? -9.375 15.75 -10.148 1 70 76 ARG B C 1
ATOM 3438 O O . ARG B 1 76 ? -8.969 16.578 -10.969 1 70 76 ARG B O 1
ATOM 3445 N N . GLY B 1 77 ? -9.008 15.742 -8.914 1 66.94 77 GLY B N 1
ATOM 3446 C CA . GLY B 1 77 ? -7.957 16.641 -8.445 1 66.94 77 GLY B CA 1
ATOM 3447 C C . GLY B 1 77 ? -6.648 16.453 -9.188 1 66.94 77 GLY B C 1
ATOM 3448 O O . GLY B 1 77 ? -5.91 17.422 -9.398 1 66.94 77 GLY B O 1
ATOM 3449 N N . PHE B 1 78 ? -6.469 15.234 -9.648 1 63.28 78 PHE B N 1
ATOM 3450 C CA . PHE B 1 78 ? -5.242 14.938 -10.383 1 63.28 78 PHE B CA 1
ATOM 3451 C C . PHE B 1 78 ? -5.352 15.398 -11.828 1 63.28 78 PHE B C 1
ATOM 3453 O O . PHE B 1 78 ? -4.363 15.844 -12.422 1 63.28 78 PHE B O 1
ATOM 3460 N N . VAL B 1 79 ? -6.492 15.062 -12.469 1 58.62 79 VAL B N 1
ATOM 3461 C CA . VAL B 1 79 ? -6.668 15.359 -13.891 1 58.62 79 VAL B CA 1
ATOM 3462 C C . VAL B 1 79 ? -6.953 16.844 -14.07 1 58.62 79 VAL B C 1
ATOM 3464 O O . VAL B 1 79 ? -6.473 17.469 -15.023 1 58.62 79 VAL B O 1
ATOM 3467 N N . TYR B 1 80 ? -7.879 17.203 -13.422 1 49.91 80 TYR B N 1
ATOM 3468 C CA . TYR B 1 80 ? -8.234 18.594 -13.617 1 49.91 80 TYR B CA 1
ATOM 3469 C C . TYR B 1 80 ? -7.273 19.516 -12.883 1 49.91 80 TYR B C 1
ATOM 3471 O O . TYR B 1 80 ? -6.633 19.109 -11.906 1 49.91 80 TYR B O 1
ATOM 3479 N N . ASP B 1 81 ? -7.172 20.75 -13.266 1 44.53 81 ASP B N 1
ATOM 3480 C CA . ASP B 1 81 ? -6.336 21.922 -13.008 1 44.53 81 ASP B CA 1
ATOM 3481 C C . ASP B 1 81 ? -5.777 21.891 -11.586 1 44.53 81 ASP B C 1
ATOM 3483 O O . ASP B 1 81 ? -6.328 21.219 -10.711 1 44.53 81 ASP B O 1
ATOM 3487 N N . SER B 1 82 ? -4.5 22.578 -11.336 1 42.91 82 SER B N 1
ATOM 3488 C CA . SER B 1 82 ? -3.381 23.188 -10.625 1 42.91 82 SER B CA 1
ATOM 3489 C C . SER B 1 82 ? -3.76 23.516 -9.18 1 42.91 82 SER B C 1
ATOM 3491 O O . SER B 1 82 ? -2.893 23.812 -8.359 1 42.91 82 SER B O 1
ATOM 3493 N N . ARG B 1 83 ? -4.91 23.984 -9.07 1 43.69 83 ARG B N 1
ATOM 3494 C CA . ARG B 1 83 ? -4.777 25.016 -8.055 1 43.69 83 ARG B CA 1
ATOM 3495 C C . ARG B 1 83 ? -4.586 24.406 -6.672 1 43.69 83 ARG B C 1
ATOM 3497 O O . ARG B 1 83 ? -4.164 25.094 -5.738 1 43.69 83 ARG B O 1
ATOM 3504 N N . ASN B 1 84 ? -5.582 23.578 -6.289 1 48.88 84 ASN B N 1
ATOM 3505 C CA . ASN B 1 84 ? -5.684 23.812 -4.852 1 48.88 84 ASN B CA 1
ATOM 3506 C C . ASN B 1 84 ? -4.699 22.953 -4.07 1 48.88 84 ASN B C 1
ATOM 3508 O O . ASN B 1 84 ? -3.488 23.188 -4.117 1 48.88 84 ASN B O 1
ATOM 3512 N N . ASN B 1 85 ? -5.16 21.953 -3.268 1 54.25 85 ASN B N 1
ATOM 3513 C CA . ASN B 1 85 ? -4.645 21.484 -1.984 1 54.25 85 ASN B CA 1
ATOM 3514 C C . ASN B 1 85 ? -3.781 20.234 -2.148 1 54.25 85 ASN B C 1
ATOM 3516 O O . ASN B 1 85 ? -2.877 20 -1.35 1 54.25 85 ASN B O 1
ATOM 3520 N N . LEU B 1 86 ? -3.723 19.562 -3.477 1 57.84 86 LEU B N 1
ATOM 3521 C CA . LEU B 1 86 ? -3.176 18.219 -3.467 1 57.84 86 LEU B CA 1
ATOM 3522 C C . LEU B 1 86 ? -1.67 18.234 -3.705 1 57.84 86 LEU B C 1
ATOM 3524 O O . LEU B 1 86 ? -0.967 17.297 -3.342 1 57.84 86 LEU B O 1
ATOM 3528 N N . GLN B 1 87 ? -1.145 19.344 -4.008 1 73.81 87 GLN B N 1
ATOM 3529 C CA . GLN B 1 87 ? 0.283 19.266 -4.293 1 73.81 87 GLN B CA 1
ATOM 3530 C C . GLN B 1 87 ? 1.071 20.266 -3.455 1 73.81 87 GLN B C 1
ATOM 3532 O O . GLN B 1 87 ? 2.148 20.703 -3.857 1 73.81 87 GLN B O 1
ATOM 3537 N N . MET B 1 88 ? 0.626 20.547 -2.426 1 83.62 88 MET B N 1
ATOM 3538 C CA . MET B 1 88 ? 1.235 21.547 -1.551 1 83.62 88 MET B CA 1
ATOM 3539 C C . MET B 1 88 ? 2.52 21.016 -0.925 1 83.62 88 MET B C 1
ATOM 3541 O O . MET B 1 88 ? 3.486 21.75 -0.754 1 83.62 88 MET B O 1
ATOM 3545 N N . ARG B 1 89 ? 2.562 19.781 -0.638 1 91.88 89 ARG B N 1
ATOM 3546 C CA . ARG B 1 89 ? 3.725 19.203 0.031 1 91.88 89 ARG B CA 1
ATOM 3547 C C . ARG B 1 89 ? 4.961 19.281 -0.859 1 91.88 89 ARG B C 1
ATOM 3549 O O . ARG B 1 89 ? 6.031 19.688 -0.411 1 91.88 89 ARG B O 1
ATOM 3556 N N . GLY B 1 90 ? 4.738 18.891 -2.141 1 90.88 90 GLY B N 1
ATOM 3557 C CA . GLY B 1 90 ? 5.844 19.016 -3.076 1 90.88 90 GLY B CA 1
ATOM 3558 C C . GLY B 1 90 ? 6.352 20.438 -3.223 1 90.88 90 GLY B C 1
ATOM 3559 O O . GLY B 1 90 ? 7.559 20.672 -3.281 1 90.88 90 GLY B O 1
ATOM 3560 N N . LEU B 1 91 ? 5.453 21.344 -3.262 1 91.19 91 LEU B N 1
ATOM 3561 C CA . LEU B 1 91 ? 5.809 22.75 -3.377 1 91.19 91 LEU B CA 1
ATOM 3562 C C . LEU B 1 91 ? 6.652 23.203 -2.186 1 91.19 91 LEU B C 1
ATOM 3564 O O . LEU B 1 91 ? 7.668 23.875 -2.355 1 91.19 91 LEU B O 1
ATOM 3568 N N . VAL B 1 92 ? 6.262 22.797 -1.032 1 95.19 92 VAL B N 1
ATOM 3569 C CA . VAL B 1 92 ? 6.973 23.188 0.182 1 95.19 92 VAL B CA 1
ATOM 3570 C C . VAL B 1 92 ? 8.383 22.594 0.163 1 95.19 92 VAL B C 1
ATOM 3572 O O . VAL B 1 92 ? 9.352 23.297 0.487 1 95.19 92 VAL B O 1
ATOM 3575 N N . ILE B 1 93 ? 8.5 21.359 -0.263 1 96.31 93 ILE B N 1
ATOM 3576 C CA . ILE B 1 93 ? 9.789 20.703 -0.328 1 96.31 93 ILE B CA 1
ATOM 3577 C C . ILE B 1 93 ? 10.711 21.438 -1.294 1 96.31 93 ILE B C 1
ATOM 3579 O O . ILE B 1 93 ? 11.883 21.688 -0.988 1 96.31 93 ILE B O 1
ATOM 3583 N N . LEU B 1 94 ? 10.156 21.859 -2.406 1 95.25 94 LEU B N 1
ATOM 3584 C CA . LEU B 1 94 ? 10.945 22.578 -3.393 1 95.25 94 LEU B CA 1
ATOM 3585 C C . LEU B 1 94 ? 11.359 23.953 -2.865 1 95.25 94 LEU B C 1
ATOM 3587 O O . LEU B 1 94 ? 12.5 24.375 -3.047 1 95.25 94 LEU B O 1
ATOM 3591 N N . LEU B 1 95 ? 10.492 24.609 -2.236 1 96.62 95 LEU B N 1
ATOM 3592 C CA . LEU B 1 95 ? 10.781 25.938 -1.707 1 96.62 95 LEU B CA 1
ATOM 3593 C C . LEU B 1 95 ? 11.844 25.875 -0.616 1 96.62 95 LEU B C 1
ATOM 3595 O O . LEU B 1 95 ? 12.75 26.703 -0.574 1 96.62 95 LEU B O 1
ATOM 3599 N N . VAL B 1 96 ? 11.703 24.891 0.263 1 98.12 96 VAL B N 1
ATOM 3600 C CA . VAL B 1 96 ? 12.695 24.719 1.322 1 98.12 96 VAL B CA 1
ATOM 3601 C C . VAL B 1 96 ? 14.062 24.406 0.71 1 98.12 96 VAL B C 1
ATOM 3603 O O . VAL B 1 96 ? 15.086 24.891 1.182 1 98.12 96 VAL B O 1
ATOM 3606 N N . SER B 1 97 ? 14.062 23.547 -0.312 1 96.81 97 SER B N 1
ATOM 3607 C CA . SER B 1 97 ? 15.289 23.219 -1.023 1 96.81 97 SER B CA 1
ATOM 3608 C C . SER B 1 97 ? 15.93 24.469 -1.624 1 96.81 97 SER B C 1
ATOM 3610 O O . SER B 1 97 ? 17.141 24.672 -1.487 1 96.81 97 SER B O 1
ATOM 3612 N N . LYS B 1 98 ? 15.141 25.266 -2.264 1 96.12 98 LYS B N 1
ATOM 3613 C CA . LYS B 1 98 ? 15.641 26.484 -2.895 1 96.12 98 LYS B CA 1
ATOM 3614 C C . LYS B 1 98 ? 16.109 27.484 -1.85 1 96.12 98 LYS B C 1
ATOM 3616 O O . LYS B 1 98 ? 17.141 28.141 -2.035 1 96.12 98 LYS B O 1
ATOM 3621 N N . ALA B 1 99 ? 15.406 27.609 -0.757 1 97.81 99 ALA B N 1
ATOM 3622 C CA . ALA B 1 99 ? 15.773 28.547 0.309 1 97.81 99 ALA B CA 1
ATOM 3623 C C . ALA B 1 99 ? 17.094 28.156 0.949 1 97.81 99 ALA B C 1
ATOM 3625 O O . ALA B 1 99 ? 17.906 29.016 1.299 1 97.81 99 ALA B O 1
ATOM 3626 N N . ALA B 1 100 ? 17.297 26.859 1.125 1 96.69 100 ALA B N 1
ATOM 3627 C CA . ALA B 1 100 ? 18.531 26.375 1.737 1 96.69 100 ALA B CA 1
ATOM 3628 C C . ALA B 1 100 ? 19.719 26.531 0.784 1 96.69 100 ALA B C 1
ATOM 3630 O O . ALA B 1 100 ? 20.859 26.75 1.222 1 96.69 100 ALA B O 1
ATOM 3631 N N . GLY B 1 101 ? 19.453 26.391 -0.502 1 93.12 101 GLY B N 1
ATOM 3632 C CA . GLY B 1 101 ? 20.531 26.453 -1.471 1 93.12 101 GLY B CA 1
ATOM 3633 C C . GLY B 1 101 ? 21.516 25.297 -1.348 1 93.12 101 GLY B C 1
ATOM 3634 O O . GLY B 1 101 ? 21.25 24.344 -0.625 1 93.12 101 GLY B O 1
ATOM 3635 N N . PRO B 1 102 ? 22.578 25.375 -2.178 1 90.06 102 PRO B N 1
ATOM 3636 C CA . PRO B 1 102 ? 23.594 24.312 -2.096 1 90.06 102 PRO B CA 1
ATOM 3637 C C . PRO B 1 102 ? 24.359 24.328 -0.774 1 90.06 102 PRO B C 1
ATOM 3639 O O . PRO B 1 102 ? 24.469 25.375 -0.134 1 90.06 102 PRO B O 1
ATOM 3642 N N . SER B 1 103 ? 24.734 23.141 -0.445 1 85.56 103 SER B N 1
ATOM 3643 C CA . SER B 1 103 ? 25.547 23.062 0.764 1 85.56 103 SER B CA 1
ATOM 3644 C C . SER B 1 103 ? 26.969 23.547 0.506 1 85.56 103 SER B C 1
ATOM 3646 O O . SER B 1 103 ? 27.438 23.531 -0.632 1 85.56 103 SER B O 1
ATOM 3648 N N . THR B 1 104 ? 27.594 24.125 1.513 1 73.88 104 THR B N 1
ATOM 3649 C CA . THR B 1 104 ? 28.969 24.578 1.41 1 73.88 104 THR B CA 1
ATOM 3650 C C . THR B 1 104 ? 29.922 23.406 1.231 1 73.88 104 THR B C 1
ATOM 3652 O O . THR B 1 104 ? 31.031 23.562 0.74 1 73.88 104 THR B O 1
ATOM 3655 N N . ALA B 1 105 ? 29.453 22.281 1.692 1 60.47 105 ALA B N 1
ATOM 3656 C CA . ALA B 1 105 ? 30.344 21.109 1.61 1 60.47 105 ALA B CA 1
ATOM 3657 C C . ALA B 1 105 ? 30.516 20.672 0.163 1 60.47 105 ALA B C 1
ATOM 3659 O O . ALA B 1 105 ? 31.531 20.047 -0.181 1 60.47 105 ALA B O 1
ATOM 3660 N N . GLU B 1 106 ? 29.688 20.781 -0.664 1 59.19 106 GLU B N 1
ATOM 3661 C CA . GLU B 1 106 ? 29.75 20.203 -2 1 59.19 106 GLU B CA 1
ATOM 3662 C C . GLU B 1 106 ? 29.812 21.281 -3.072 1 59.19 106 GLU B C 1
ATOM 3664 O O . GLU B 1 106 ? 28.797 21.578 -3.725 1 59.19 106 GLU B O 1
ATOM 3669 N N . LEU B 1 107 ? 30.703 22.125 -3.021 1 52.94 107 LEU B N 1
ATOM 3670 C CA . LEU B 1 107 ? 30.875 23.094 -4.105 1 52.94 107 LEU B CA 1
ATOM 3671 C C . LEU B 1 107 ? 30.844 22.406 -5.461 1 52.94 107 LEU B C 1
ATOM 3673 O O . LEU B 1 107 ? 30.484 23.016 -6.469 1 52.94 107 LEU B O 1
ATOM 3677 N N . SER B 1 108 ? 31.344 21.266 -5.598 1 48.22 108 SER B N 1
ATOM 3678 C CA . SER B 1 108 ? 31.625 20.656 -6.895 1 48.22 108 SER B CA 1
ATOM 3679 C C . SER B 1 108 ? 30.359 20.172 -7.574 1 48.22 108 SER B C 1
ATOM 3681 O O . SER B 1 108 ? 30.375 19.844 -8.766 1 48.22 108 SER B O 1
ATOM 3683 N N . PHE B 1 109 ? 29.281 19.938 -6.879 1 51.31 109 PHE B N 1
ATOM 3684 C CA . PHE B 1 109 ? 28.25 19.141 -7.516 1 51.31 109 PHE B CA 1
ATOM 3685 C C . PHE B 1 109 ? 27.109 20.031 -8.016 1 51.31 109 PHE B C 1
ATOM 3687 O O . PHE B 1 109 ? 25.953 19.609 -8.047 1 51.31 109 PHE B O 1
ATOM 3694 N N . GLN B 1 110 ? 27.422 21.344 -8.328 1 56.22 110 GLN B N 1
ATOM 3695 C CA . GLN B 1 110 ? 26.438 22.312 -8.773 1 56.22 110 GLN B CA 1
ATOM 3696 C C . GLN B 1 110 ? 25.812 21.891 -10.102 1 56.22 110 GLN B C 1
ATOM 3698 O O . GLN B 1 110 ? 24.797 22.438 -10.516 1 56.22 110 GLN B O 1
ATOM 3703 N N . HIS B 1 111 ? 26.359 20.875 -10.797 1 58.91 111 HIS B N 1
ATOM 3704 C CA . HIS B 1 111 ? 25.969 20.625 -12.18 1 58.91 111 HIS B CA 1
ATOM 3705 C C . HIS B 1 111 ? 24.578 20 -12.258 1 58.91 111 HIS B C 1
ATOM 3707 O O . HIS B 1 111 ? 23.953 20.016 -13.32 1 58.91 111 HIS B O 1
ATOM 3713 N N . ASN B 1 112 ? 23.891 19.719 -11.117 1 74.94 112 ASN B N 1
ATOM 3714 C CA . ASN B 1 112 ? 22.641 19.016 -11.352 1 74.94 112 ASN B CA 1
ATOM 3715 C C . ASN B 1 112 ? 21.453 19.734 -10.719 1 74.94 112 ASN B C 1
ATOM 3717 O O . ASN B 1 112 ? 20.516 19.109 -10.219 1 74.94 112 ASN B O 1
ATOM 3721 N N . MET B 1 113 ? 21.641 21.266 -10.852 1 84 113 MET B N 1
ATOM 3722 C CA . MET B 1 113 ? 20.562 22.016 -10.242 1 84 113 MET B CA 1
ATOM 3723 C C . MET B 1 113 ? 19.781 22.797 -11.305 1 84 113 MET B C 1
ATOM 3725 O O . MET B 1 113 ? 20.359 23.328 -12.242 1 84 113 MET B O 1
ATOM 3729 N N . VAL B 1 114 ? 18.5 22.766 -11.266 1 83.31 114 VAL B N 1
ATOM 3730 C CA . VAL B 1 114 ? 17.594 23.594 -12.055 1 83.31 114 VAL B CA 1
ATOM 3731 C C . VAL B 1 114 ? 16.859 24.578 -11.133 1 83.31 114 VAL B C 1
ATOM 3733 O O . VAL B 1 114 ? 16.188 24.156 -10.195 1 83.31 114 VAL B O 1
ATOM 3736 N N . SER B 1 115 ? 17.062 25.875 -11.344 1 86 115 SER B N 1
ATOM 3737 C CA . SER B 1 115 ? 16.438 26.922 -10.547 1 86 115 SER B CA 1
ATOM 3738 C C . SER B 1 115 ? 16.812 26.781 -9.07 1 86 115 SER B C 1
ATOM 3740 O O . SER B 1 115 ? 15.953 26.938 -8.195 1 86 115 SER B O 1
ATOM 3742 N N . GLY B 1 116 ? 18.016 26.328 -8.828 1 90.56 116 GLY B N 1
ATOM 3743 C CA . GLY B 1 116 ? 18.547 26.297 -7.477 1 90.56 116 GLY B CA 1
ATOM 3744 C C . GLY B 1 116 ? 18.109 25.062 -6.699 1 90.56 116 GLY B C 1
ATOM 3745 O O . GLY B 1 116 ? 18.281 25 -5.48 1 90.56 116 GLY B O 1
ATOM 3746 N N . ILE B 1 117 ? 17.547 24.047 -7.387 1 93.88 117 ILE B N 1
ATOM 3747 C CA . ILE B 1 117 ? 17.047 22.828 -6.742 1 93.88 117 ILE B CA 1
ATOM 3748 C C . ILE B 1 117 ? 17.656 21.609 -7.422 1 93.88 117 ILE B C 1
ATOM 3750 O O . ILE B 1 117 ? 17.656 21.516 -8.648 1 93.88 117 ILE B O 1
ATOM 3754 N N . TYR B 1 118 ? 18.141 20.719 -6.641 1 92.88 118 TYR B N 1
ATOM 3755 C CA . TYR B 1 118 ? 18.719 19.5 -7.184 1 92.88 118 TYR B CA 1
ATOM 3756 C C . TYR B 1 118 ? 17.641 18.594 -7.762 1 92.88 118 TYR B C 1
ATOM 3758 O O . TYR B 1 118 ? 16.516 18.578 -7.277 1 92.88 118 TYR B O 1
ATOM 3766 N N . SER B 1 119 ? 18.031 17.844 -8.773 1 91.62 119 SER B N 1
ATOM 3767 C CA . SER B 1 119 ? 17.109 16.906 -9.383 1 91.62 119 SER B CA 1
ATOM 3768 C C . SER B 1 119 ? 16.594 15.883 -8.359 1 91.62 119 SER B C 1
ATOM 3770 O O . SER B 1 119 ? 15.43 15.484 -8.398 1 91.62 119 SER B O 1
ATOM 3772 N N . SER B 1 120 ? 17.469 15.461 -7.453 1 93.44 120 SER B N 1
ATOM 3773 C CA . SER B 1 120 ? 17.078 14.508 -6.426 1 93.44 120 SER B CA 1
ATOM 3774 C C . SER B 1 120 ? 16.031 15.109 -5.48 1 93.44 120 SER B C 1
ATOM 3776 O O . SER B 1 120 ? 15.141 14.406 -5.004 1 93.44 120 SER B O 1
ATOM 3778 N N . GLN B 1 121 ? 16.156 16.375 -5.246 1 94.56 121 GLN B N 1
ATOM 3779 C CA . GLN B 1 121 ? 15.172 17.047 -4.414 1 94.56 121 GLN B CA 1
ATOM 3780 C C . GLN B 1 121 ? 13.828 17.156 -5.129 1 94.56 121 GLN B C 1
ATOM 3782 O O . GLN B 1 121 ? 12.773 17.016 -4.508 1 94.56 121 GLN B O 1
ATOM 3787 N N . ARG B 1 122 ? 13.844 17.391 -6.383 1 91.75 122 ARG B N 1
ATOM 3788 C CA . ARG B 1 122 ? 12.617 17.422 -7.176 1 91.75 122 ARG B CA 1
ATOM 3789 C C . ARG B 1 122 ? 11.945 16.047 -7.184 1 91.75 122 ARG B C 1
ATOM 3791 O O . ARG B 1 122 ? 10.727 15.945 -7.043 1 91.75 122 ARG B O 1
ATOM 3798 N N . SER B 1 123 ? 12.742 15.031 -7.352 1 90.38 123 SER B N 1
ATOM 3799 C CA . SER B 1 123 ? 12.219 13.672 -7.293 1 90.38 123 SER B CA 1
ATOM 3800 C C . SER B 1 123 ? 11.57 13.383 -5.941 1 90.38 123 SER B C 1
ATOM 3802 O O . SER B 1 123 ? 10.508 12.766 -5.879 1 90.38 123 SER B O 1
ATOM 3804 N N . LEU B 1 124 ? 12.203 13.867 -4.922 1 93.88 124 LEU B N 1
ATOM 3805 C CA . LEU B 1 124 ? 11.664 13.664 -3.58 1 93.88 124 LEU B CA 1
ATOM 3806 C C . LEU B 1 124 ? 10.312 14.352 -3.43 1 93.88 124 LEU B C 1
ATOM 3808 O O . LEU B 1 124 ? 9.391 13.805 -2.811 1 93.88 124 LEU B O 1
ATOM 3812 N N . ALA B 1 125 ? 10.203 15.531 -3.969 1 92.44 125 ALA B N 1
ATOM 3813 C CA . ALA B 1 125 ? 8.93 16.25 -3.934 1 92.44 125 ALA B CA 1
ATOM 3814 C C . ALA B 1 125 ? 7.82 15.422 -4.586 1 92.44 125 ALA B C 1
ATOM 3816 O O . ALA B 1 125 ? 6.727 15.305 -4.035 1 92.44 125 ALA B O 1
ATOM 3817 N N . GLU B 1 126 ? 8.141 14.836 -5.676 1 88.38 126 GLU B N 1
ATOM 3818 C CA . GLU B 1 126 ? 7.18 13.992 -6.379 1 88.38 126 GLU B CA 1
ATOM 3819 C C . GLU B 1 126 ? 6.844 12.742 -5.562 1 88.38 126 GLU B C 1
ATOM 3821 O O . GLU B 1 126 ? 5.68 12.352 -5.473 1 88.38 126 GLU B O 1
ATOM 3826 N N . ILE B 1 127 ? 7.848 12.141 -5.055 1 90.06 127 ILE B N 1
ATOM 3827 C CA . ILE B 1 127 ? 7.684 10.945 -4.238 1 90.06 127 ILE B CA 1
ATOM 3828 C C . ILE B 1 127 ? 6.75 11.242 -3.068 1 90.06 127 ILE B C 1
ATOM 3830 O O . ILE B 1 127 ? 5.84 10.461 -2.779 1 90.06 127 ILE B O 1
ATOM 3834 N N . THR B 1 128 ? 6.949 12.352 -2.43 1 93 128 THR B N 1
ATOM 3835 C CA . THR B 1 128 ? 6.141 12.734 -1.28 1 93 128 THR B CA 1
ATOM 3836 C C . THR B 1 128 ? 4.676 12.898 -1.679 1 93 128 THR B C 1
ATOM 3838 O O . THR B 1 128 ? 3.779 12.438 -0.971 1 93 128 THR B O 1
ATOM 3841 N N . GLU B 1 129 ? 4.434 13.508 -2.781 1 89.44 129 GLU B N 1
ATOM 3842 C CA . GLU B 1 129 ? 3.064 13.664 -3.266 1 89.44 129 GLU B CA 1
ATOM 3843 C C . GLU B 1 129 ? 2.436 12.312 -3.59 1 89.44 129 GLU B C 1
ATOM 3845 O O . GLU B 1 129 ? 1.248 12.094 -3.334 1 89.44 129 GLU B O 1
ATOM 3850 N N . LEU B 1 130 ? 3.227 11.445 -4.195 1 87.12 130 LEU B N 1
ATOM 3851 C CA . LEU B 1 130 ? 2.725 10.109 -4.508 1 87.12 130 LEU B CA 1
ATOM 3852 C C . LEU B 1 130 ? 2.281 9.391 -3.24 1 87.12 130 LEU B C 1
ATOM 3854 O O . LEU B 1 130 ? 1.199 8.797 -3.203 1 87.12 130 LEU B O 1
ATOM 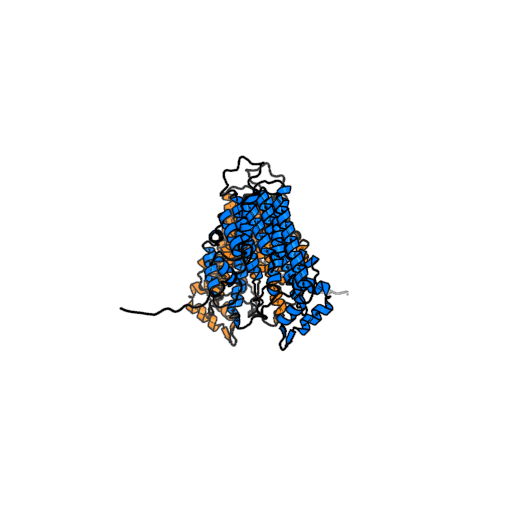3858 N N . ILE B 1 131 ? 3.141 9.43 -2.242 1 90.31 131 ILE B N 1
ATOM 3859 C CA . ILE B 1 131 ? 2.838 8.758 -0.981 1 90.31 131 ILE B CA 1
ATOM 3860 C C . ILE B 1 131 ? 1.579 9.367 -0.364 1 90.31 131 ILE B C 1
ATOM 3862 O O . ILE B 1 131 ? 0.675 8.641 0.055 1 90.31 131 ILE B O 1
ATOM 3866 N N . HIS B 1 132 ? 1.549 10.656 -0.316 1 91.25 132 HIS B N 1
ATOM 3867 C CA . HIS B 1 132 ? 0.381 11.328 0.239 1 91.25 132 HIS B CA 1
ATOM 3868 C C . HIS B 1 132 ? -0.893 10.914 -0.488 1 91.25 132 HIS B C 1
ATOM 3870 O O . HIS B 1 132 ? -1.906 10.617 0.148 1 91.25 132 HIS B O 1
ATOM 3876 N N . THR B 1 133 ? -0.85 10.945 -1.779 1 87.44 133 THR B N 1
ATOM 3877 C CA . THR B 1 133 ? -2.014 10.609 -2.59 1 87.44 133 THR B CA 1
ATOM 3878 C C . THR B 1 133 ? -2.424 9.156 -2.369 1 87.44 133 THR B C 1
ATOM 3880 O O . THR B 1 133 ? -3.615 8.844 -2.328 1 87.44 133 THR B O 1
ATOM 3883 N N . ALA B 1 134 ? -1.418 8.297 -2.328 1 89.06 134 ALA B N 1
ATOM 3884 C CA . ALA B 1 134 ? -1.713 6.891 -2.074 1 89.06 134 ALA B CA 1
ATOM 3885 C C . ALA B 1 134 ? -2.535 6.723 -0.8 1 89.06 134 ALA B C 1
ATOM 3887 O O . ALA B 1 134 ? -3.533 6 -0.79 1 89.06 134 ALA B O 1
ATOM 3888 N N . PHE B 1 135 ? -2.16 7.406 0.23 1 91.06 135 PHE B N 1
ATOM 3889 C CA . PHE B 1 135 ? -2.838 7.258 1.513 1 91.06 135 PHE B CA 1
ATOM 3890 C C . PHE B 1 135 ? -4.18 7.98 1.503 1 91.06 135 PHE B C 1
ATOM 3892 O O . PHE B 1 135 ? -5.113 7.574 2.201 1 91.06 135 PHE B O 1
ATOM 3899 N N . LEU B 1 136 ? -4.293 9.07 0.687 1 87.75 136 LEU B N 1
ATOM 3900 C CA . LEU B 1 136 ? -5.594 9.703 0.499 1 87.75 136 LEU B CA 1
ATOM 3901 C C . LEU B 1 136 ? -6.59 8.727 -0.12 1 87.75 136 LEU B C 1
ATOM 3903 O O . LEU B 1 136 ? -7.734 8.641 0.329 1 87.75 136 LEU B O 1
ATOM 3907 N N . VAL B 1 137 ? -6.148 8.031 -1.106 1 87.69 137 VAL B N 1
ATOM 3908 C CA . VAL B 1 137 ? -7.004 7.078 -1.812 1 87.69 137 VAL B CA 1
ATOM 3909 C C . VAL B 1 137 ? -7.363 5.922 -0.885 1 87.69 137 VAL B C 1
ATOM 3911 O O . VAL B 1 137 ? -8.523 5.496 -0.834 1 87.69 137 VAL B O 1
ATOM 3914 N N . HIS B 1 138 ? -6.438 5.418 -0.16 1 89.75 138 HIS B N 1
ATOM 3915 C CA . HIS B 1 138 ? -6.656 4.32 0.771 1 89.75 138 HIS B CA 1
ATOM 3916 C C . HIS B 1 138 ? -7.602 4.73 1.896 1 89.75 138 HIS B C 1
ATOM 3918 O O . HIS B 1 138 ? -8.453 3.941 2.32 1 89.75 138 HIS B O 1
ATOM 3924 N N . ARG B 1 139 ? -7.5 5.91 2.342 1 86.5 139 ARG B N 1
ATOM 3925 C CA . ARG B 1 139 ? -8.383 6.426 3.385 1 86.5 139 ARG B CA 1
ATOM 3926 C C . ARG B 1 139 ? -9.789 6.656 2.846 1 86.5 139 ARG B C 1
ATOM 3928 O O . ARG B 1 139 ? -10.75 6.719 3.615 1 86.5 139 ARG B O 1
ATOM 3935 N N . GLY B 1 140 ? -9.922 6.789 1.603 1 84.19 140 GLY B N 1
ATOM 3936 C CA . GLY B 1 140 ? -11.188 7.133 0.973 1 84.19 140 GLY B CA 1
ATOM 3937 C C . GLY B 1 140 ? -12.094 5.934 0.761 1 84.19 140 GLY B C 1
ATOM 3938 O O . GLY B 1 140 ? -13.141 6.047 0.119 1 84.19 140 GLY B O 1
ATOM 3939 N N . ILE B 1 141 ? -11.711 4.805 1.29 1 83.06 141 ILE B N 1
ATOM 3940 C CA . ILE B 1 141 ? -12.594 3.646 1.204 1 83.06 141 ILE B CA 1
ATOM 3941 C C . ILE B 1 141 ? -13.859 3.904 2.018 1 83.06 141 ILE B C 1
ATOM 3943 O O . ILE B 1 141 ? -13.789 4.324 3.174 1 83.06 141 ILE B O 1
ATOM 3947 N N . VAL B 1 142 ? -15.07 3.654 1.415 1 76.56 142 VAL B N 1
ATOM 3948 C CA . VAL B 1 142 ? -16.344 4.055 2.008 1 76.56 142 VAL B CA 1
ATOM 3949 C C . VAL B 1 142 ? -16.938 2.893 2.799 1 76.56 142 VAL B C 1
ATOM 3951 O O . VAL B 1 142 ? -16.719 1.727 2.461 1 76.56 142 VAL B O 1
ATOM 3954 N N . ASN B 1 143 ? -17.625 3.33 3.875 1 75.44 143 ASN B N 1
ATOM 3955 C CA . ASN B 1 143 ? -18.438 2.365 4.609 1 75.44 143 ASN B CA 1
ATOM 3956 C C . ASN B 1 143 ? -19.75 2.064 3.889 1 75.44 143 ASN B C 1
ATOM 3958 O O . ASN B 1 143 ? -20.703 2.85 3.963 1 75.44 143 ASN B O 1
ATOM 3962 N N . ILE B 1 144 ? -19.844 0.96 3.354 1 74.62 144 ILE B N 1
ATOM 3963 C CA . ILE B 1 144 ? -20.938 0.6 2.463 1 74.62 144 ILE B CA 1
ATOM 3964 C C . ILE B 1 144 ? -22.25 0.523 3.252 1 74.62 144 ILE B C 1
ATOM 3966 O O . ILE B 1 144 ? -23.328 0.825 2.723 1 74.62 144 ILE B O 1
ATOM 3970 N N . GLY B 1 145 ? -22.156 0.125 4.504 1 73.81 145 GLY B N 1
ATOM 3971 C CA . GLY B 1 145 ? -23.344 0.012 5.34 1 73.81 145 GLY B CA 1
ATOM 3972 C C . GLY B 1 145 ? -23.984 1.351 5.641 1 73.81 145 GLY B C 1
ATOM 3973 O O . GLY B 1 145 ? -25.141 1.404 6.07 1 73.81 145 GLY B O 1
ATOM 3974 N N . GLU B 1 146 ? -23.281 2.471 5.363 1 73.38 146 GLU B N 1
ATOM 3975 C CA . GLU B 1 146 ? -23.781 3.799 5.699 1 73.38 146 GLU B CA 1
ATOM 3976 C C . GLU B 1 146 ? -24.141 4.59 4.445 1 73.38 146 GLU B C 1
ATOM 3978 O O . GLU B 1 146 ? -24.438 5.781 4.52 1 73.38 146 GLU B O 1
ATOM 3983 N N . LEU B 1 147 ? -24.172 3.822 3.348 1 77.19 147 LEU B N 1
ATOM 3984 C CA . LEU B 1 147 ? -24.406 4.512 2.084 1 77.19 147 LEU B CA 1
ATOM 3985 C C . LEU B 1 147 ? -25.859 4.938 1.958 1 77.19 147 LEU B C 1
ATOM 3987 O O . LEU B 1 147 ? -26.766 4.199 2.367 1 77.19 147 LEU B O 1
ATOM 3991 N N . LYS B 1 148 ? -25.969 6.141 1.42 1 78.12 148 LYS B N 1
ATOM 3992 C CA . LYS B 1 148 ? -27.281 6.641 1.01 1 78.12 148 LYS B CA 1
ATOM 3993 C C . LYS B 1 148 ? -27.5 6.457 -0.49 1 78.12 148 LYS B C 1
ATOM 3995 O O . LYS B 1 148 ? -26.531 6.301 -1.244 1 78.12 148 LYS B O 1
ATOM 4000 N N . SER B 1 149 ? -28.734 6.469 -0.843 1 80.12 149 SER B N 1
ATOM 4001 C CA . SER B 1 149 ? -29.062 6.27 -2.248 1 80.12 149 SER B CA 1
ATOM 4002 C C . SER B 1 149 ? -28.406 7.32 -3.131 1 80.12 149 SER B C 1
ATOM 4004 O O . SER B 1 149 ? -28.016 7.035 -4.266 1 80.12 149 SER B O 1
ATOM 4006 N N . CYS B 1 150 ? -28.188 8.492 -2.584 1 81.94 150 CYS B N 1
ATOM 4007 C CA . CYS B 1 150 ? -27.641 9.602 -3.365 1 81.94 150 CYS B CA 1
ATOM 4008 C C . CYS B 1 150 ? -26.141 9.414 -3.59 1 81.94 150 CYS B C 1
ATOM 4010 O O . CYS B 1 150 ? -25.547 10.109 -4.414 1 81.94 150 CYS B O 1
ATOM 4012 N N . ASP B 1 151 ? -25.625 8.5 -2.924 1 85.5 151 ASP B N 1
ATOM 4013 C CA . ASP B 1 151 ? -24.188 8.273 -3.057 1 85.5 151 ASP B CA 1
ATOM 4014 C C . ASP B 1 151 ? -23.875 7.488 -4.328 1 85.5 151 ASP B C 1
ATOM 4016 O O . ASP B 1 151 ? -22.844 7.73 -4.977 1 85.5 151 ASP B O 1
ATOM 4020 N N . GLY B 1 152 ? -24.75 6.512 -4.711 1 84.94 152 GLY B N 1
ATOM 4021 C CA . GLY B 1 152 ? -24.562 5.703 -5.902 1 84.94 152 GLY B CA 1
ATOM 4022 C C . GLY B 1 152 ? -24.938 4.246 -5.699 1 84.94 152 GLY B C 1
ATOM 4023 O O . GLY B 1 152 ? -25.156 3.809 -4.57 1 84.94 152 GLY B O 1
ATOM 4024 N N . PRO B 1 153 ? -25.016 3.598 -6.797 1 84.62 153 PRO B N 1
ATOM 4025 C CA . PRO B 1 153 ? -25.344 2.174 -6.695 1 84.62 153 PRO B CA 1
ATOM 4026 C C . PRO B 1 153 ? -24.312 1.39 -5.875 1 84.62 153 PRO B C 1
ATOM 4028 O O . PRO B 1 153 ? -23.125 1.65 -5.969 1 84.62 153 PRO B O 1
ATOM 4031 N N . LEU B 1 154 ? -24.891 0.505 -5.082 1 83.94 154 LEU B N 1
ATOM 4032 C CA . LEU B 1 154 ? -24.078 -0.295 -4.164 1 83.94 154 LEU B CA 1
ATOM 4033 C C . LEU B 1 154 ? -22.938 -0.98 -4.902 1 83.94 154 LEU B C 1
ATOM 4035 O O . LEU B 1 154 ? -21.797 -0.973 -4.434 1 83.94 154 LEU B O 1
ATOM 4039 N N . LYS B 1 155 ? -23.25 -1.555 -6.027 1 81.38 155 LYS B N 1
ATOM 4040 C CA . LYS B 1 155 ? -22.25 -2.281 -6.805 1 81.38 155 LYS B CA 1
ATOM 4041 C C . LYS B 1 155 ? -21.109 -1.361 -7.223 1 81.38 155 LYS B C 1
ATOM 4043 O O . LYS B 1 155 ? -19.938 -1.75 -7.168 1 81.38 155 LYS B O 1
ATOM 4048 N N . ASP B 1 156 ? -21.438 -0.17 -7.625 1 81.94 156 ASP B N 1
ATOM 4049 C CA . ASP B 1 156 ? -20.422 0.791 -8.062 1 81.94 156 ASP B CA 1
ATOM 4050 C C . ASP B 1 156 ? -19.594 1.28 -6.887 1 81.94 156 ASP B C 1
ATOM 4052 O O . ASP B 1 156 ? -18.375 1.458 -7.016 1 81.94 156 ASP B O 1
ATOM 4056 N N . MET B 1 157 ? -20.203 1.455 -5.77 1 84.06 157 MET B N 1
ATOM 4057 C CA . MET B 1 157 ? -19.5 1.926 -4.586 1 84.06 157 MET B CA 1
ATOM 4058 C C . MET B 1 157 ? -18.516 0.869 -4.078 1 84.06 157 MET B C 1
ATOM 4060 O O . MET B 1 157 ? -17.406 1.193 -3.66 1 84.06 157 MET B O 1
ATOM 4064 N N . GLN B 1 158 ? -18.938 -0.357 -4.191 1 83.81 158 GLN B N 1
ATOM 4065 C CA . GLN B 1 158 ? -18.062 -1.459 -3.811 1 83.81 158 GLN B CA 1
ATOM 4066 C C . GLN B 1 158 ? -16.875 -1.573 -4.766 1 83.81 158 GLN B C 1
ATOM 4068 O O . GLN B 1 158 ? -15.742 -1.8 -4.332 1 83.81 158 GLN B O 1
ATOM 4073 N N . PHE B 1 159 ? -17.172 -1.483 -6.004 1 81.88 159 PHE B N 1
ATOM 4074 C CA . PHE B 1 159 ? -16.109 -1.483 -7.012 1 81.88 159 PHE B CA 1
ATOM 4075 C C . PHE B 1 159 ? -15.133 -0.344 -6.766 1 81.88 159 PHE B C 1
ATOM 4077 O O . PHE B 1 159 ? -13.914 -0.529 -6.879 1 81.88 159 PHE B O 1
ATOM 4084 N N . GLY B 1 160 ? -15.672 0.792 -6.457 1 84.06 160 GLY B N 1
ATOM 4085 C CA . GLY B 1 160 ? -14.828 1.935 -6.133 1 84.06 160 GLY B CA 1
ATOM 4086 C C . GLY B 1 160 ? -13.859 1.662 -5 1 84.06 160 GLY B C 1
ATOM 4087 O O . GLY B 1 160 ? -12.703 2.086 -5.047 1 84.06 160 GLY B O 1
ATOM 4088 N N . ASN B 1 161 ? -14.305 0.967 -3.957 1 86.5 161 ASN B N 1
ATOM 4089 C CA . ASN B 1 161 ? -13.43 0.6 -2.844 1 86.5 161 ASN B CA 1
ATOM 4090 C C . ASN B 1 161 ? -12.273 -0.276 -3.307 1 86.5 161 ASN B C 1
ATOM 4092 O O . ASN B 1 161 ? -11.125 -0.046 -2.92 1 86.5 161 ASN B O 1
ATOM 4096 N N . LYS B 1 162 ? -12.539 -1.235 -4.102 1 84 162 LYS B N 1
ATOM 4097 C CA . LYS B 1 162 ? -11.492 -2.111 -4.613 1 84 162 LYS B CA 1
ATOM 4098 C C . LYS B 1 162 ? -10.492 -1.334 -5.465 1 84 162 LYS B C 1
ATOM 4100 O O . LYS B 1 162 ? -9.281 -1.523 -5.34 1 84 162 LYS B O 1
ATOM 4105 N N . MET B 1 163 ? -11.023 -0.469 -6.285 1 82.44 163 MET B N 1
ATOM 4106 C CA . MET B 1 163 ? -10.156 0.333 -7.141 1 82.44 163 MET B CA 1
ATOM 4107 C C . MET B 1 163 ? -9.312 1.297 -6.316 1 82.44 163 MET B C 1
ATOM 4109 O O . MET B 1 163 ? -8.164 1.583 -6.668 1 82.44 163 MET B O 1
ATOM 4113 N N . ALA B 1 164 ? -9.898 1.831 -5.273 1 87.69 164 ALA B N 1
ATOM 4114 C CA . ALA B 1 164 ? -9.141 2.715 -4.395 1 87.69 164 ALA B CA 1
ATOM 4115 C C . ALA B 1 164 ? -7.934 1.993 -3.801 1 87.69 164 ALA B C 1
ATOM 4117 O O . ALA B 1 164 ? -6.82 2.529 -3.793 1 87.69 164 ALA B O 1
ATOM 4118 N N . VAL B 1 165 ? -8.164 0.81 -3.34 1 88.69 165 VAL B N 1
ATOM 4119 C CA . VAL B 1 165 ? -7.086 0.025 -2.746 1 88.69 165 VAL B CA 1
ATOM 4120 C C . VAL B 1 165 ? -6.008 -0.246 -3.793 1 88.69 165 VAL B C 1
ATOM 4122 O O . VAL B 1 165 ? -4.82 -0.013 -3.547 1 88.69 165 VAL B O 1
ATOM 4125 N N . LEU B 1 166 ? -6.359 -0.639 -5.008 1 83.81 166 LEU B N 1
ATOM 4126 C CA . LEU B 1 166 ? -5.418 -0.956 -6.074 1 83.81 166 LEU B CA 1
ATOM 4127 C C . LEU B 1 166 ? -4.645 0.287 -6.504 1 83.81 166 LEU B C 1
ATOM 4129 O O . LEU B 1 166 ? -3.432 0.226 -6.719 1 83.81 166 LEU B O 1
ATOM 4133 N N . SER B 1 167 ? -5.344 1.319 -6.625 1 83.75 167 SER B N 1
ATOM 4134 C CA . SER B 1 167 ? -4.707 2.57 -7.027 1 83.75 167 SER B CA 1
ATOM 4135 C C . SER B 1 167 ? -3.684 3.025 -5.992 1 83.75 167 SER B C 1
ATOM 4137 O O . SER B 1 167 ? -2.584 3.457 -6.348 1 83.75 167 SER B O 1
ATOM 4139 N N . GLY B 1 168 ? -4.035 3.012 -4.77 1 88.56 168 GLY B N 1
ATOM 4140 C CA . GLY B 1 168 ? -3.094 3.354 -3.717 1 88.56 168 GLY B CA 1
ATOM 4141 C C . GLY B 1 168 ? -1.853 2.48 -3.719 1 88.56 168 GLY B C 1
ATOM 4142 O O . GLY B 1 168 ? -0.734 2.982 -3.586 1 88.56 168 GLY B O 1
ATOM 4143 N N . ASP B 1 169 ? -2.033 1.212 -3.877 1 85.69 169 ASP B N 1
ATOM 4144 C CA . ASP B 1 169 ? -0.915 0.277 -3.963 1 85.69 169 ASP B CA 1
ATOM 4145 C C . ASP B 1 169 ? 0.025 0.65 -5.105 1 85.69 169 ASP B C 1
ATOM 4147 O O . ASP B 1 169 ? 1.247 0.591 -4.957 1 85.69 169 ASP B O 1
ATOM 4151 N N . PHE B 1 170 ? -0.527 0.943 -6.16 1 80.94 170 PHE B N 1
ATOM 4152 C CA . PHE B 1 170 ? 0.253 1.319 -7.336 1 80.94 170 PHE B CA 1
ATOM 4153 C C . PHE B 1 170 ? 1.078 2.57 -7.059 1 80.94 170 PHE B C 1
ATOM 4155 O O . PHE B 1 170 ? 2.266 2.621 -7.379 1 80.94 170 PHE B O 1
ATOM 4162 N N . LEU B 1 171 ? 0.423 3.516 -6.566 1 85.38 171 LEU B N 1
ATOM 4163 C CA . LEU B 1 171 ? 1.107 4.762 -6.242 1 85.38 171 LEU B CA 1
ATOM 4164 C C . LEU B 1 171 ? 2.234 4.52 -5.242 1 85.38 171 LEU B C 1
ATOM 4166 O O . LEU B 1 171 ? 3.334 5.055 -5.402 1 85.38 171 LEU B O 1
ATOM 4170 N N . LEU B 1 172 ? 1.99 3.754 -4.246 1 87.25 172 LEU B N 1
ATOM 4171 C CA . LEU B 1 172 ? 2.994 3.463 -3.23 1 87.25 172 LEU B CA 1
ATOM 4172 C C . LEU B 1 172 ? 4.164 2.686 -3.826 1 87.25 172 LEU B C 1
ATOM 4174 O O . LEU B 1 172 ? 5.32 2.949 -3.5 1 87.25 172 LEU B O 1
ATOM 4178 N N . ALA B 1 173 ? 3.891 1.721 -4.672 1 82.19 173 ALA B N 1
ATOM 4179 C CA . ALA B 1 173 ? 4.945 0.958 -5.336 1 82.19 173 ALA B CA 1
ATOM 4180 C C . ALA B 1 173 ? 5.852 1.874 -6.152 1 82.19 173 ALA B C 1
ATOM 4182 O O . ALA B 1 173 ? 7.074 1.726 -6.133 1 82.19 173 ALA B O 1
ATOM 4183 N N . ASN B 1 174 ? 5.246 2.781 -6.816 1 83.75 174 ASN B N 1
ATOM 4184 C CA . ASN B 1 174 ? 6.016 3.729 -7.613 1 83.75 174 ASN B CA 1
ATOM 4185 C C . ASN B 1 174 ? 6.852 4.656 -6.734 1 83.75 174 ASN B C 1
ATOM 4187 O O . ASN B 1 174 ? 7.988 4.984 -7.082 1 83.75 174 ASN B O 1
ATOM 4191 N N . ALA B 1 175 ? 6.238 5.098 -5.688 1 88 175 ALA B N 1
ATOM 4192 C CA . ALA B 1 175 ? 6.996 5.93 -4.754 1 88 175 ALA B CA 1
ATOM 4193 C C . ALA B 1 175 ? 8.219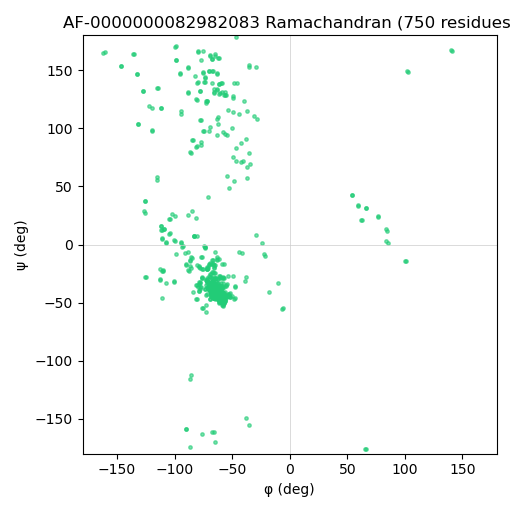 5.188 -4.227 1 88 175 ALA B C 1
ATOM 4195 O O . ALA B 1 175 ? 9.312 5.754 -4.152 1 88 175 ALA B O 1
ATOM 4196 N N . CYS B 1 176 ? 8.07 3.973 -3.912 1 83.81 176 CYS B N 1
ATOM 4197 C CA . CYS B 1 176 ? 9.164 3.166 -3.391 1 83.81 176 CYS B CA 1
ATOM 4198 C C . CYS B 1 176 ? 10.25 2.979 -4.441 1 83.81 176 CYS B C 1
ATOM 4200 O O . CYS B 1 176 ? 11.438 3.053 -4.133 1 83.81 176 CYS B O 1
ATOM 4202 N N . THR B 1 177 ? 9.836 2.732 -5.672 1 82.31 177 THR B N 1
ATOM 4203 C CA . THR B 1 177 ? 10.789 2.602 -6.77 1 82.31 177 THR B CA 1
ATOM 4204 C C . THR B 1 177 ? 11.594 3.889 -6.945 1 82.31 177 THR B C 1
ATOM 4206 O O . THR B 1 177 ? 12.82 3.85 -7.051 1 82.31 177 THR B O 1
ATOM 4209 N N . SER B 1 178 ? 10.898 4.949 -6.938 1 87.81 178 SER B N 1
ATOM 4210 C CA . SER B 1 178 ? 11.555 6.242 -7.105 1 87.81 178 SER B CA 1
ATOM 4211 C C . SER B 1 178 ? 12.469 6.559 -5.926 1 87.81 178 SER B C 1
ATOM 4213 O O . SER B 1 178 ? 13.523 7.164 -6.094 1 87.81 178 SER B O 1
ATOM 4215 N N . LEU B 1 179 ? 12.039 6.211 -4.777 1 89.06 179 LEU B N 1
ATOM 4216 C CA . LEU B 1 179 ? 12.836 6.426 -3.578 1 89.06 179 LEU B CA 1
ATOM 4217 C C . LEU B 1 179 ? 14.164 5.668 -3.664 1 89.06 179 LEU B C 1
ATOM 4219 O O . LEU B 1 179 ? 15.219 6.211 -3.33 1 89.06 179 LEU B O 1
ATOM 4223 N N . ALA B 1 180 ? 14.102 4.543 -4.105 1 82.25 180 ALA B N 1
ATOM 4224 C CA . ALA B 1 180 ? 15.305 3.736 -4.266 1 82.25 180 ALA B CA 1
ATOM 4225 C C . ALA B 1 180 ? 16.266 4.367 -5.277 1 82.25 180 ALA B C 1
ATOM 4227 O O . ALA B 1 180 ? 17.484 4.297 -5.113 1 82.25 180 ALA B O 1
ATOM 4228 N N . GLN B 1 181 ? 15.727 4.961 -6.266 1 84.44 181 GLN B N 1
ATOM 4229 C CA . GLN B 1 181 ? 16.531 5.555 -7.336 1 84.44 181 GLN B CA 1
ATOM 4230 C C . GLN B 1 181 ? 17.297 6.77 -6.836 1 84.44 181 GLN B C 1
ATOM 4232 O O . GLN B 1 181 ? 18.234 7.234 -7.496 1 84.44 181 GLN B O 1
ATOM 4237 N N . LEU B 1 182 ? 16.891 7.242 -5.723 1 89 182 LEU B N 1
ATOM 4238 C CA . LEU B 1 182 ? 17.641 8.352 -5.141 1 89 182 LEU B CA 1
ATOM 4239 C C . LEU B 1 182 ? 18.984 7.879 -4.617 1 89 182 LEU B C 1
ATOM 4241 O O . LEU B 1 182 ? 19.875 8.695 -4.363 1 89 182 LEU B O 1
ATOM 4245 N N . GLN B 1 183 ? 19.125 6.652 -4.391 1 87.44 183 GLN B N 1
ATOM 4246 C CA . GLN B 1 183 ? 20.375 6.027 -3.965 1 87.44 183 GLN B CA 1
ATOM 4247 C C . GLN B 1 183 ? 20.938 6.711 -2.719 1 87.44 183 GLN B C 1
ATOM 4249 O O . GLN B 1 183 ? 22.125 7.031 -2.658 1 87.44 183 GLN B O 1
ATOM 4254 N N . ASN B 1 184 ? 20.125 7.012 -1.808 1 89.56 184 ASN B N 1
ATOM 4255 C CA . ASN B 1 184 ? 20.453 7.562 -0.498 1 89.56 184 ASN B CA 1
ATOM 4256 C C . ASN B 1 184 ? 19.734 6.816 0.623 1 89.56 184 ASN B C 1
ATOM 4258 O O . ASN B 1 184 ? 18.531 7.012 0.835 1 89.56 184 ASN B O 1
ATOM 4262 N N . THR B 1 185 ? 20.406 6 1.312 1 84.31 185 THR B N 1
ATOM 4263 C CA . THR B 1 185 ? 19.828 5.09 2.289 1 84.31 185 THR B CA 1
ATOM 4264 C C . THR B 1 185 ? 19.219 5.867 3.453 1 84.31 185 THR B C 1
ATOM 4266 O O . THR B 1 185 ? 18.203 5.449 4.023 1 84.31 185 THR B O 1
ATOM 4269 N N . LYS B 1 186 ? 19.859 6.91 3.779 1 90.44 186 LYS B N 1
ATOM 4270 C CA . LYS B 1 186 ? 19.312 7.719 4.871 1 90.44 186 LYS B CA 1
ATOM 4271 C C . LYS B 1 186 ? 17.969 8.312 4.496 1 90.44 186 LYS B C 1
ATOM 4273 O O . LYS B 1 186 ? 17.031 8.312 5.305 1 90.44 186 LYS B O 1
ATOM 4278 N N . VAL B 1 187 ? 17.859 8.773 3.271 1 94.31 187 VAL B N 1
ATOM 4279 C CA . VAL B 1 187 ? 16.594 9.344 2.789 1 94.31 187 VAL B CA 1
ATOM 4280 C C . VAL B 1 187 ? 15.531 8.258 2.729 1 94.31 187 VAL B C 1
ATOM 4282 O O . VAL B 1 187 ? 14.383 8.477 3.133 1 94.31 187 VAL B O 1
ATOM 4285 N N . VAL B 1 188 ? 15.859 7.125 2.283 1 88.56 188 VAL B N 1
ATOM 4286 C CA . VAL B 1 188 ? 14.922 6.012 2.223 1 88.56 188 VAL B CA 1
ATOM 4287 C C . VAL B 1 188 ? 14.43 5.668 3.629 1 88.56 188 VAL B C 1
ATOM 4289 O O . VAL B 1 188 ? 13.234 5.457 3.842 1 88.56 188 VAL B O 1
ATOM 4292 N N . GLU B 1 189 ? 15.289 5.68 4.551 1 86.69 189 GLU B N 1
ATOM 4293 C CA . GLU B 1 189 ? 14.938 5.387 5.934 1 86.69 189 GLU B CA 1
ATOM 4294 C C . GLU B 1 189 ? 13.992 6.445 6.496 1 86.69 189 GLU B C 1
ATOM 4296 O O . GLU B 1 189 ? 13 6.117 7.148 1 86.69 189 GLU B O 1
ATOM 4301 N N . LEU B 1 190 ? 14.305 7.637 6.227 1 93.38 190 LEU B N 1
ATOM 4302 C CA . LEU B 1 190 ? 13.484 8.742 6.715 1 93.38 190 LEU B CA 1
ATOM 4303 C C . LEU B 1 190 ? 12.07 8.656 6.156 1 93.38 190 LEU B C 1
ATOM 4305 O O . LEU B 1 190 ? 11.094 8.734 6.91 1 93.38 190 LEU B O 1
ATOM 4309 N N . ILE B 1 191 ? 12 8.422 4.887 1 94.12 191 ILE B N 1
ATOM 4310 C CA . ILE B 1 191 ? 10.695 8.422 4.234 1 94.12 191 ILE B CA 1
ATOM 4311 C C . ILE B 1 191 ? 9.93 7.156 4.609 1 94.12 191 ILE B C 1
ATOM 4313 O O . ILE B 1 191 ? 8.711 7.199 4.812 1 94.12 191 ILE B O 1
ATOM 4317 N N . SER B 1 192 ? 10.602 6.074 4.707 1 85.69 192 SER B N 1
ATOM 4318 C CA . SER B 1 192 ? 9.945 4.852 5.164 1 85.69 192 SER B CA 1
ATOM 4319 C C . SER B 1 192 ? 9.391 5.016 6.574 1 85.69 192 SER B C 1
ATOM 4321 O O . SER B 1 192 ? 8.297 4.539 6.875 1 85.69 192 SER B O 1
ATOM 4323 N N . SER B 1 193 ? 10.172 5.648 7.395 1 88.31 193 SER B N 1
ATOM 4324 C CA . SER B 1 193 ? 9.695 5.93 8.742 1 88.31 193 SER B CA 1
ATOM 4325 C C . SER B 1 193 ? 8.477 6.84 8.727 1 88.31 193 SER B C 1
ATOM 4327 O O . SER B 1 193 ? 7.555 6.676 9.531 1 88.31 193 SER B O 1
ATOM 4329 N N . ALA B 1 194 ? 8.5 7.77 7.852 1 93.94 194 ALA B N 1
ATOM 4330 C CA . ALA B 1 194 ? 7.344 8.656 7.707 1 93.94 194 ALA B CA 1
ATOM 4331 C C . ALA B 1 194 ? 6.098 7.871 7.312 1 93.94 194 ALA B C 1
ATOM 4333 O O . ALA B 1 194 ? 4.996 8.156 7.793 1 93.94 194 ALA B O 1
ATOM 4334 N N . ILE B 1 195 ? 6.238 6.945 6.406 1 88.75 195 ILE B N 1
ATOM 4335 C CA . ILE B 1 195 ? 5.125 6.094 6.008 1 88.75 195 ILE B CA 1
ATOM 4336 C C . ILE B 1 195 ? 4.617 5.309 7.215 1 88.75 195 ILE B C 1
ATOM 4338 O O . ILE B 1 195 ? 3.408 5.199 7.43 1 88.75 195 ILE B O 1
ATOM 4342 N N . GLY B 1 196 ? 5.516 4.766 8.031 1 85.06 196 GLY B N 1
ATOM 4343 C CA . GLY B 1 196 ? 5.133 4.105 9.266 1 85.06 196 GLY B CA 1
ATOM 4344 C C . GLY B 1 196 ? 4.34 5 10.203 1 85.06 196 GLY B C 1
ATOM 4345 O O . GLY B 1 196 ? 3.334 4.57 10.773 1 85.06 196 GLY B O 1
ATOM 4346 N N . ASP B 1 197 ? 4.758 6.176 10.352 1 90.56 197 ASP B N 1
ATOM 4347 C CA . ASP B 1 197 ? 4.043 7.156 11.156 1 90.56 197 ASP B CA 1
ATOM 4348 C C . ASP B 1 197 ? 2.635 7.398 10.617 1 90.56 197 ASP B C 1
ATOM 4350 O O . ASP B 1 197 ? 1.665 7.414 11.375 1 90.56 197 ASP B O 1
ATOM 4354 N N . LEU B 1 198 ? 2.555 7.57 9.297 1 91.81 198 LEU B N 1
ATOM 4355 C CA . LEU B 1 198 ? 1.271 7.809 8.648 1 91.81 198 LEU B CA 1
ATOM 4356 C C . LEU B 1 198 ? 0.302 6.664 8.922 1 91.81 198 LEU B C 1
ATOM 4358 O O . LEU B 1 198 ? -0.855 6.895 9.281 1 91.81 198 LEU B O 1
ATOM 4362 N N . VAL B 1 199 ? 0.728 5.504 8.789 1 85.19 199 VAL B N 1
ATOM 4363 C CA . VAL B 1 199 ? -0.107 4.328 9 1 85.19 199 VAL B CA 1
ATOM 4364 C C . VAL B 1 199 ? -0.59 4.297 10.453 1 85.19 199 VAL B C 1
ATOM 4366 O O . VAL B 1 199 ? -1.771 4.055 10.711 1 85.19 199 VAL B O 1
ATOM 4369 N N . GLN B 1 200 ? 0.311 4.582 11.359 1 84.38 200 GLN B N 1
ATOM 4370 C CA . GLN B 1 200 ? -0.042 4.602 12.773 1 84.38 200 GLN B CA 1
ATOM 4371 C C . GLN B 1 200 ? -1.06 5.699 13.078 1 84.38 200 GLN B C 1
ATOM 4373 O O . GLN B 1 200 ? -2.004 5.484 13.844 1 84.38 200 GLN B O 1
ATOM 4378 N N . GLY B 1 201 ? -0.818 6.828 12.531 1 88.75 201 GLY B N 1
ATOM 4379 C CA . GLY B 1 201 ? -1.76 7.922 12.711 1 88.75 201 GLY B CA 1
ATOM 4380 C C . GLY B 1 201 ? -3.152 7.602 12.203 1 88.75 201 GLY B C 1
ATOM 4381 O O . GLY B 1 201 ? -4.145 7.879 12.875 1 88.75 201 GLY B O 1
ATOM 4382 N N . ILE B 1 202 ? -3.223 6.996 11.062 1 85.94 202 ILE B N 1
ATOM 4383 C CA . ILE B 1 202 ? -4.5 6.621 10.469 1 85.94 202 ILE B CA 1
ATOM 4384 C C . ILE B 1 202 ? -5.176 5.551 11.32 1 85.94 202 ILE B C 1
ATOM 4386 O O . ILE B 1 202 ? -6.398 5.551 11.469 1 85.94 202 ILE B O 1
ATOM 4390 N N . TYR B 1 203 ? -4.41 4.688 11.812 1 77.88 203 TYR B N 1
ATOM 4391 C CA . TYR B 1 203 ? -4.945 3.684 12.727 1 77.88 203 TYR B CA 1
ATOM 4392 C C . TYR B 1 203 ? -5.625 4.336 13.922 1 77.88 203 TYR B C 1
ATOM 4394 O O . TYR B 1 203 ? -6.73 3.945 14.305 1 77.88 203 TYR B O 1
ATOM 4402 N N . TYR B 1 204 ? -5.008 5.277 14.469 1 80.62 204 TYR B N 1
ATOM 4403 C CA . TYR B 1 204 ? -5.57 5.973 15.625 1 80.62 204 TYR B CA 1
ATOM 4404 C C . TYR B 1 204 ? -6.871 6.672 15.25 1 80.62 204 TYR B C 1
ATOM 4406 O O . TYR B 1 204 ? -7.805 6.73 16.062 1 80.62 204 TYR B O 1
ATOM 4414 N N . GLU B 1 205 ? -6.934 7.109 14.094 1 80.69 205 GLU B N 1
ATOM 4415 C CA . GLU B 1 205 ? -8.141 7.793 13.633 1 80.69 205 GLU B CA 1
ATOM 4416 C C . GLU B 1 205 ? -9.305 6.82 13.477 1 80.69 205 GLU B C 1
ATOM 4418 O O . GLU B 1 205 ? -10.461 7.203 13.633 1 80.69 205 GLU B O 1
ATOM 4423 N N . ASN B 1 206 ? -9.008 5.512 13.203 1 73.62 206 ASN B N 1
ATOM 4424 C CA . ASN B 1 206 ? -10.055 4.539 12.891 1 73.62 206 ASN B CA 1
ATOM 4425 C C . ASN B 1 206 ? -10.383 3.67 14.102 1 73.62 206 ASN B C 1
ATOM 4427 O O . ASN B 1 206 ? -11.438 3.027 14.141 1 73.62 206 ASN B O 1
ATOM 4431 N N . SER B 1 207 ? -9.539 3.373 14.938 1 62.94 207 SER B N 1
ATOM 4432 C CA . SER B 1 207 ? -9.727 2.482 16.078 1 62.94 207 SER B CA 1
ATOM 4433 C C . SER B 1 207 ? -10.82 3 17.016 1 62.94 207 SER B C 1
ATOM 4435 O O . SER B 1 207 ? -11.516 2.215 17.656 1 62.94 207 SER B O 1
ATOM 4437 N N . LYS B 1 208 ? -11 4.145 17.062 1 57.81 208 LYS B N 1
ATOM 4438 C CA . LYS B 1 208 ? -11.898 4.66 18.094 1 57.81 208 LYS B CA 1
ATOM 4439 C C . LYS B 1 208 ? -13.336 4.719 17.578 1 57.81 208 LYS B C 1
ATOM 4441 O O . LYS B 1 208 ? -14.281 4.742 18.375 1 57.81 208 LYS B O 1
ATOM 4446 N N . SER B 1 209 ? -13.516 4.641 16.25 1 55.19 209 SER B N 1
ATOM 4447 C CA . SER B 1 209 ? -14.867 4.699 15.695 1 55.19 209 SER B CA 1
ATOM 4448 C C . SER B 1 209 ? -15.633 3.412 15.977 1 55.19 209 SER B C 1
ATOM 4450 O O . SER B 1 209 ? -16.875 3.412 15.992 1 55.19 209 SER B O 1
ATOM 4452 N N . SER B 1 210 ? -15.016 2.219 16.281 1 49.97 210 SER B N 1
ATOM 4453 C CA . SER B 1 210 ? -15.719 0.948 16.391 1 49.97 210 SER B CA 1
ATOM 4454 C C . SER B 1 210 ? -16.438 0.844 17.734 1 49.97 210 SER B C 1
ATOM 4456 O O . SER B 1 210 ? -17.25 -0.066 17.938 1 49.97 210 SER B O 1
ATOM 4458 N N . GLU B 1 211 ? -16.047 1.617 18.656 1 48.12 211 GLU B N 1
ATOM 4459 C CA . GLU B 1 211 ? -16.766 1.458 19.906 1 48.12 211 GLU B CA 1
ATOM 4460 C C . GLU B 1 211 ? -18.156 2.092 19.828 1 48.12 211 GLU B C 1
ATOM 4462 O O . GLU B 1 211 ? -18.312 3.184 19.281 1 48.12 211 GLU B O 1
ATOM 4467 N N . GLU B 1 212 ? -19.234 1.259 19.547 1 51.06 212 GLU B N 1
ATOM 4468 C CA . GLU B 1 212 ? -20.656 1.44 19.312 1 51.06 212 GLU B CA 1
ATOM 4469 C C . GLU B 1 212 ? -21.078 2.887 19.547 1 51.06 212 GLU B C 1
ATOM 4471 O O . GLU B 1 212 ? -21.891 3.436 18.797 1 51.06 212 GLU B O 1
ATOM 4476 N N . ASN B 1 213 ? -20.766 3.434 20.781 1 52.44 213 ASN B N 1
ATOM 4477 C CA . ASN B 1 213 ? -21.547 4.57 21.281 1 52.44 213 ASN B CA 1
ATOM 4478 C C . ASN B 1 213 ? -20.719 5.855 21.266 1 52.44 213 ASN B C 1
ATOM 4480 O O . ASN B 1 213 ? -21.141 6.879 21.797 1 52.44 213 ASN B O 1
ATOM 4484 N N . CYS B 1 214 ? -19.562 5.797 20.562 1 62.16 214 CYS B N 1
ATOM 4485 C CA . CYS B 1 214 ? -18.891 7.051 20.875 1 62.16 214 CYS B CA 1
ATOM 4486 C C . CYS B 1 214 ? -18.656 7.887 19.625 1 62.16 214 CYS B C 1
ATOM 4488 O O . CYS B 1 214 ? -17.969 7.453 18.703 1 62.16 214 CYS B O 1
ATOM 4490 N N . LEU B 1 215 ? -19.516 8.898 19.297 1 70.94 215 LEU B N 1
ATOM 4491 C CA . LEU B 1 215 ? -19.516 9.852 18.203 1 70.94 215 LEU B CA 1
ATOM 4492 C C . LEU B 1 215 ? -18.234 10.664 18.172 1 70.94 215 LEU B C 1
ATOM 4494 O O . LEU B 1 215 ? -17.891 11.266 17.156 1 70.94 215 LEU B O 1
ATOM 4498 N N . THR B 1 216 ? -17.531 10.625 19.312 1 81.94 216 THR B N 1
ATOM 4499 C CA . THR B 1 216 ? -16.312 11.406 19.391 1 81.94 216 THR B CA 1
ATOM 4500 C C . THR B 1 216 ? -15.281 10.711 20.266 1 81.94 216 THR B C 1
ATOM 4502 O O . THR B 1 216 ? -15.633 9.891 21.125 1 81.94 216 THR B O 1
ATOM 4505 N N . ASP B 1 217 ? -14.07 10.977 20.031 1 83.69 217 ASP B N 1
ATOM 4506 C CA . ASP B 1 217 ? -12.977 10.391 20.812 1 83.69 217 ASP B CA 1
ATOM 4507 C C . ASP B 1 217 ? -12.797 11.109 22.141 1 83.69 217 ASP B C 1
ATOM 4509 O O . ASP B 1 217 ? -12.93 12.328 22.219 1 83.69 217 ASP B O 1
ATOM 4513 N N . ASP B 1 218 ? -12.555 10.297 23.109 1 86.44 218 ASP B N 1
ATOM 4514 C CA . ASP B 1 218 ? -12.172 10.852 24.391 1 86.44 218 ASP B CA 1
ATOM 4515 C C . ASP B 1 218 ? -10.664 11.086 24.469 1 86.44 218 ASP B C 1
ATOM 4517 O O . ASP B 1 218 ? -9.93 10.289 25.062 1 86.44 218 ASP B O 1
ATOM 4521 N N . ILE B 1 219 ? -10.281 12.203 23.844 1 89.56 219 ILE B N 1
ATOM 4522 C CA . ILE B 1 219 ? -8.844 12.453 23.75 1 89.56 219 ILE B CA 1
ATOM 4523 C C . ILE B 1 219 ? -8.547 13.898 24.156 1 89.56 219 ILE B C 1
ATOM 4525 O O . ILE B 1 219 ? -9.391 14.781 23.969 1 89.56 219 ILE B O 1
ATOM 4529 N N . SER B 1 220 ? -7.375 14.078 24.766 1 94.25 220 SER B N 1
ATOM 4530 C CA . SER B 1 220 ? -6.883 15.406 25.094 1 94.25 220 SER B CA 1
ATOM 4531 C C . SER B 1 220 ? -6.262 16.078 23.875 1 94.25 220 SER B C 1
ATOM 4533 O O . SER B 1 220 ? -5.984 15.422 22.875 1 94.25 220 SER B O 1
ATOM 4535 N N . ILE B 1 221 ? -6.051 17.359 23.984 1 96.75 221 ILE B N 1
ATOM 4536 C CA . ILE B 1 221 ? -5.43 18.094 22.891 1 96.75 221 ILE B CA 1
ATOM 4537 C C . ILE B 1 221 ? -3.984 17.641 22.703 1 96.75 221 ILE B C 1
ATOM 4539 O O . ILE B 1 221 ? -3.475 17.609 21.578 1 96.75 221 ILE B O 1
ATOM 4543 N N . SER B 1 222 ? -3.338 17.25 23.75 1 96.62 222 SER B N 1
ATOM 4544 C CA . SER B 1 222 ? -1.978 16.734 23.641 1 96.62 222 SER B CA 1
ATOM 4545 C C . SER B 1 222 ? -1.936 15.461 22.812 1 96.62 222 SER B C 1
ATOM 4547 O O . SER B 1 222 ? -1.082 15.32 21.938 1 96.62 222 SER B O 1
ATOM 4549 N N . ARG B 1 223 ? -2.818 14.602 23.078 1 94.38 223 ARG B N 1
ATOM 4550 C CA . ARG B 1 223 ? -2.898 13.367 22.312 1 94.38 223 ARG B CA 1
ATOM 4551 C C . ARG B 1 223 ? -3.332 13.648 20.875 1 94.38 223 ARG B C 1
ATOM 4553 O O . ARG B 1 223 ? -2.857 13.008 19.938 1 94.38 223 ARG B O 1
ATOM 4560 N N . TRP B 1 224 ? -4.273 14.555 20.766 1 96.31 224 TRP B N 1
ATOM 4561 C CA . TRP B 1 224 ? -4.695 14.977 19.438 1 96.31 224 TRP B CA 1
ATOM 4562 C C . TRP B 1 224 ? -3.502 15.445 18.609 1 96.31 224 TRP B C 1
ATOM 4564 O O . TRP B 1 224 ? -3.342 15.039 17.453 1 96.31 224 TRP B O 1
ATOM 4574 N N . LYS B 1 225 ? -2.648 16.219 19.188 1 97.62 225 LYS B N 1
ATOM 4575 C CA . LYS B 1 225 ? -1.468 16.734 18.5 1 97.62 225 LYS B CA 1
ATOM 4576 C C . LYS B 1 225 ? -0.55 15.602 18.062 1 97.62 225 LYS B C 1
ATOM 4578 O O . LYS B 1 225 ? -0.028 15.625 16.938 1 97.62 225 LYS B O 1
ATOM 4583 N N . GLU B 1 226 ? -0.369 14.664 18.906 1 96.06 226 GLU B N 1
ATOM 4584 C CA . GLU B 1 226 ? 0.48 13.523 18.578 1 96.06 226 GLU B CA 1
ATOM 4585 C C . GLU B 1 226 ? -0.071 12.742 17.391 1 96.06 226 GLU B C 1
ATOM 4587 O O . GLU B 1 226 ? 0.675 12.375 16.484 1 96.06 226 GLU B O 1
ATOM 4592 N N . GLN B 1 227 ? -1.338 12.523 17.453 1 94 227 GLN B N 1
ATOM 4593 C CA . GLN B 1 227 ? -1.975 11.742 16.391 1 94 227 GLN B CA 1
ATOM 4594 C C . GLN B 1 227 ? -1.976 12.5 15.07 1 94 227 GLN B C 1
ATOM 4596 O O . GLN B 1 227 ? -1.719 11.914 14.016 1 94 227 GLN B O 1
ATOM 4601 N N . VAL B 1 228 ? -2.225 13.773 15.172 1 96.31 228 VAL B N 1
ATOM 4602 C CA . VAL B 1 228 ? -2.248 14.602 13.969 1 96.31 228 VAL B CA 1
ATOM 4603 C C . VAL B 1 228 ? -0.84 14.711 13.391 1 96.31 228 VAL B C 1
ATOM 4605 O O . VAL B 1 228 ? -0.668 14.742 12.172 1 96.31 228 VAL B O 1
ATOM 4608 N N . PHE B 1 229 ? 0.163 14.781 14.258 1 97.62 229 PHE B N 1
ATOM 4609 C CA . PHE B 1 229 ? 1.523 14.773 13.734 1 97.62 229 PHE B CA 1
ATOM 4610 C C . PHE B 1 229 ? 1.779 13.523 12.906 1 97.62 229 PHE B C 1
ATOM 4612 O O . PHE B 1 229 ? 2.32 13.609 11.805 1 97.62 229 PHE B O 1
ATOM 4619 N N . LEU B 1 230 ? 1.426 12.414 13.375 1 95 230 LEU B N 1
ATOM 4620 C CA . LEU B 1 230 ? 1.668 11.148 12.688 1 95 230 LEU B CA 1
ATOM 4621 C C . LEU B 1 230 ? 0.901 11.094 11.367 1 95 230 LEU B C 1
ATOM 4623 O O . LEU B 1 230 ? 1.481 10.812 10.32 1 95 230 LEU B O 1
ATOM 4627 N N . SER B 1 231 ? -0.354 11.484 11.344 1 93.62 231 SER B N 1
ATOM 4628 C CA . SER B 1 231 ? -1.224 11.258 10.195 1 93.62 231 SER B CA 1
ATOM 4629 C C . SER B 1 231 ? -1.113 12.391 9.18 1 93.62 231 SER B C 1
ATOM 4631 O O . SER B 1 231 ? -1.365 12.195 7.992 1 93.62 231 SER B O 1
ATOM 4633 N N . HIS B 1 232 ? -0.675 13.547 9.641 1 94.5 232 HIS B N 1
ATOM 4634 C CA . HIS B 1 232 ? -0.791 14.695 8.75 1 94.5 232 HIS B CA 1
ATOM 4635 C C . HIS B 1 232 ? 0.557 15.383 8.555 1 94.5 232 HIS B C 1
ATOM 4637 O O . HIS B 1 232 ? 0.811 15.977 7.504 1 94.5 232 HIS B O 1
ATOM 4643 N N . SER B 1 233 ? 1.424 15.289 9.523 1 97.44 233 SER B N 1
ATOM 4644 C CA . SER B 1 233 ? 2.561 16.203 9.492 1 97.44 233 SER B CA 1
ATOM 4645 C C . SER B 1 233 ? 3.867 15.453 9.25 1 97.44 233 SER B C 1
ATOM 4647 O O . SER B 1 233 ? 4.809 16.016 8.68 1 97.44 233 SER B O 1
ATOM 4649 N N . ALA B 1 234 ? 3.945 14.25 9.68 1 97.62 234 ALA B N 1
ATOM 4650 C CA . ALA B 1 234 ? 5.203 13.508 9.695 1 97.62 234 ALA B CA 1
ATOM 4651 C C . ALA B 1 234 ? 5.797 13.398 8.289 1 97.62 234 ALA B C 1
ATOM 4653 O O . ALA B 1 234 ? 7.004 13.562 8.102 1 97.62 234 ALA B O 1
ATOM 4654 N N . LEU B 1 235 ? 4.953 13.125 7.32 1 97.38 235 LEU B N 1
ATOM 4655 C CA . LEU B 1 235 ? 5.434 12.938 5.957 1 97.38 235 LEU B CA 1
ATOM 4656 C C . LEU B 1 235 ? 6.129 14.195 5.449 1 97.38 235 LEU B C 1
ATOM 4658 O O . LEU B 1 235 ? 7.262 14.133 4.961 1 97.38 235 LEU B O 1
ATOM 4662 N N . LEU B 1 236 ? 5.504 15.344 5.625 1 98 236 LEU B N 1
ATOM 4663 C CA . LEU B 1 236 ? 6.086 16.594 5.137 1 98 236 LEU B CA 1
ATOM 4664 C C . LEU B 1 236 ? 7.34 16.953 5.926 1 98 236 LEU B C 1
ATOM 4666 O O . LEU B 1 236 ? 8.352 17.328 5.344 1 98 236 LEU B O 1
ATOM 4670 N N . ALA B 1 237 ? 7.297 16.828 7.25 1 98.75 237 ALA B N 1
ATOM 4671 C CA . ALA B 1 237 ? 8.438 17.156 8.109 1 98.75 237 ALA B CA 1
ATOM 4672 C C . ALA B 1 237 ? 9.672 16.344 7.715 1 98.75 237 ALA B C 1
ATOM 4674 O O . ALA B 1 237 ? 10.742 16.922 7.477 1 98.75 237 ALA B O 1
ATOM 4675 N N . LYS B 1 238 ? 9.5 15.094 7.598 1 98.44 238 LYS B N 1
ATOM 4676 C CA . LYS B 1 238 ? 10.625 14.219 7.293 1 98.44 238 LYS B CA 1
ATOM 4677 C C . LYS B 1 238 ? 11.07 14.383 5.844 1 98.44 238 LYS B C 1
ATOM 4679 O O . LYS B 1 238 ? 12.258 14.234 5.539 1 98.44 238 LYS B O 1
ATOM 4684 N N . SER B 1 239 ? 10.117 14.711 4.949 1 98.38 239 SER B N 1
ATOM 4685 C CA . SER B 1 239 ? 10.5 14.992 3.568 1 98.38 239 SER B CA 1
ATOM 4686 C C . SER B 1 239 ? 11.344 16.25 3.473 1 98.38 239 SER B C 1
ATOM 4688 O O . SER B 1 239 ? 12.305 16.312 2.703 1 98.38 239 SER B O 1
ATOM 4690 N N . CYS B 1 240 ? 11 17.266 4.246 1 98.69 240 CYS B N 1
ATOM 4691 C CA . CYS B 1 240 ? 11.812 18.469 4.289 1 98.69 240 CYS B CA 1
ATOM 4692 C C . CYS B 1 240 ? 13.211 18.172 4.816 1 98.69 240 CYS B C 1
ATOM 4694 O O . CYS B 1 240 ? 14.211 18.641 4.266 1 98.69 240 CYS B O 1
ATOM 4696 N N . GLN B 1 241 ? 13.281 17.375 5.824 1 98.81 241 GLN B N 1
ATOM 4697 C CA . GLN B 1 241 ? 14.562 16.938 6.363 1 98.81 241 GLN B CA 1
ATOM 4698 C C . GLN B 1 241 ? 15.359 16.172 5.316 1 98.81 241 GLN B C 1
ATOM 4700 O O . GLN B 1 241 ? 16.562 16.406 5.137 1 98.81 241 GLN B O 1
ATOM 4705 N N . ALA B 1 242 ? 14.688 15.273 4.645 1 98.44 242 ALA B N 1
ATOM 4706 C CA . ALA B 1 242 ? 15.32 14.438 3.627 1 98.44 242 ALA B CA 1
ATOM 4707 C C . ALA B 1 242 ? 15.852 15.281 2.477 1 98.44 242 ALA B C 1
ATOM 4709 O O . ALA B 1 242 ? 16.891 14.977 1.896 1 98.44 242 ALA B O 1
ATOM 4710 N N . ALA B 1 243 ? 15.133 16.328 2.113 1 98.06 243 ALA B N 1
ATOM 4711 C CA . ALA B 1 243 ? 15.586 17.219 1.049 1 98.06 243 ALA B CA 1
ATOM 4712 C C . ALA B 1 243 ? 16.938 17.828 1.39 1 98.06 243 ALA B C 1
ATOM 4714 O O . ALA B 1 243 ? 17.781 18 0.514 1 98.06 243 ALA B O 1
ATOM 4715 N N . MET B 1 244 ? 17.188 18.156 2.637 1 98.12 244 MET B N 1
ATOM 4716 C CA . MET B 1 244 ? 18.453 18.719 3.088 1 98.12 244 MET B CA 1
ATOM 4717 C C . MET B 1 244 ? 19.562 17.656 3.051 1 98.12 244 MET B C 1
ATOM 4719 O O . MET B 1 244 ? 20.703 17.953 2.709 1 98.12 244 MET B O 1
ATOM 4723 N N . GLU B 1 245 ? 19.125 16.453 3.398 1 97 245 GLU B N 1
ATOM 4724 C CA . GLU B 1 245 ? 20.078 15.344 3.316 1 97 245 GLU B CA 1
ATOM 4725 C C . GLU B 1 245 ? 20.562 15.133 1.883 1 97 245 GLU B C 1
ATOM 4727 O O . GLU B 1 245 ? 21.75 14.914 1.645 1 97 245 GLU B O 1
ATOM 4732 N N . LEU B 1 246 ? 19.688 15.219 0.973 1 96 246 LEU B N 1
ATOM 4733 C CA . LEU B 1 246 ? 20.016 15.023 -0.434 1 96 246 LEU B CA 1
ATOM 4734 C C . LEU B 1 246 ? 21 16.094 -0.911 1 96 246 LEU B C 1
ATOM 4736 O O . LEU B 1 246 ? 21.812 15.828 -1.805 1 96 246 LEU B O 1
ATOM 4740 N N . ALA B 1 247 ? 20.953 17.266 -0.326 1 95.31 247 ALA B N 1
ATOM 4741 C CA . ALA B 1 247 ? 21.859 18.359 -0.667 1 95.31 247 ALA B CA 1
ATOM 4742 C C . ALA B 1 247 ? 23.078 18.375 0.262 1 95.31 247 ALA B C 1
ATOM 4744 O O . ALA B 1 247 ? 23.875 19.312 0.233 1 95.31 247 ALA B O 1
ATOM 4745 N N . LYS B 1 248 ? 23.156 17.422 1.181 1 95.12 248 LYS B N 1
ATOM 4746 C CA . LYS B 1 248 ? 24.266 17.219 2.094 1 95.12 248 LYS B CA 1
ATOM 4747 C C . LYS B 1 248 ? 24.406 18.375 3.076 1 95.12 248 LYS B C 1
ATOM 4749 O O . LYS B 1 248 ? 25.531 18.766 3.428 1 95.12 248 LYS B O 1
ATOM 4754 N N . HIS B 1 249 ? 23.375 18.922 3.385 1 96.12 249 HIS B N 1
ATOM 4755 C CA . HIS B 1 249 ? 23.391 19.922 4.434 1 96.12 249 HIS B CA 1
ATOM 4756 C C . HIS B 1 249 ? 23.703 19.312 5.793 1 96.12 249 HIS B C 1
ATOM 4758 O O . HIS B 1 249 ? 23.562 18.094 5.969 1 96.12 249 HIS B O 1
ATOM 4764 N N . SER B 1 250 ? 24.156 20.141 6.762 1 95.81 250 SER B N 1
ATOM 4765 C CA . SER B 1 250 ? 24.469 19.688 8.117 1 95.81 250 SER B CA 1
ATOM 4766 C C . SER B 1 250 ? 23.234 19.188 8.844 1 95.81 250 SER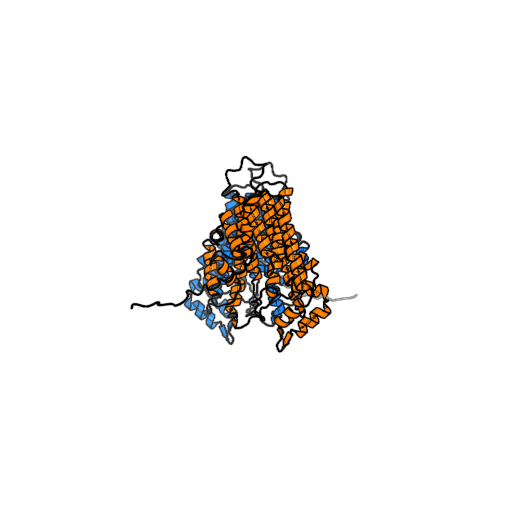 B C 1
ATOM 4768 O O . SER B 1 250 ? 22.109 19.484 8.438 1 95.81 250 SER B O 1
ATOM 4770 N N . ALA B 1 251 ? 23.375 18.422 9.93 1 96.62 251 ALA B N 1
ATOM 4771 C CA . ALA B 1 251 ? 22.281 17.938 10.758 1 96.62 251 ALA B CA 1
ATOM 4772 C C . ALA B 1 251 ? 21.438 19.078 11.312 1 96.62 251 ALA B C 1
ATOM 4774 O O . ALA B 1 251 ? 20.234 18.953 11.469 1 96.62 251 ALA B O 1
ATOM 4775 N N . GLU B 1 252 ? 22.125 20.141 11.547 1 96.81 252 GLU B N 1
ATOM 4776 C CA . GLU B 1 252 ? 21.438 21.297 12.078 1 96.81 252 GLU B CA 1
ATOM 4777 C C . GLU B 1 252 ? 20.438 21.859 11.07 1 96.81 252 GLU B C 1
ATOM 4779 O O . GLU B 1 252 ? 19.281 22.109 11.414 1 96.81 252 GLU B O 1
ATOM 4784 N N . ILE B 1 253 ? 20.859 21.984 9.859 1 97.5 253 ILE B N 1
ATOM 4785 C CA . ILE B 1 253 ? 19.984 22.516 8.82 1 97.5 253 ILE B CA 1
ATOM 4786 C C . ILE B 1 253 ? 18.891 21.516 8.508 1 97.5 253 ILE B C 1
ATOM 4788 O O . ILE B 1 253 ? 17.75 21.906 8.227 1 97.5 253 ILE B O 1
ATOM 4792 N N . GLN B 1 254 ? 19.188 20.25 8.547 1 98.25 254 GLN B N 1
ATOM 4793 C CA . GLN B 1 254 ? 18.188 19.219 8.383 1 98.25 254 GLN B CA 1
ATOM 4794 C C . GLN B 1 254 ? 17.094 19.344 9.445 1 98.25 254 GLN B C 1
ATOM 4796 O O . GLN B 1 254 ? 15.906 19.219 9.133 1 98.25 254 GLN B O 1
ATOM 4801 N N . ASP B 1 255 ? 17.5 19.609 10.633 1 98.56 255 ASP B N 1
ATOM 4802 C CA . ASP B 1 255 ? 16.531 19.766 11.719 1 98.56 255 ASP B CA 1
ATOM 4803 C C . ASP B 1 255 ? 15.688 21.016 11.531 1 98.56 255 ASP B C 1
ATOM 4805 O O . ASP B 1 255 ? 14.492 21.016 11.844 1 98.56 255 ASP B O 1
ATOM 4809 N N . VAL B 1 256 ? 16.312 22.047 11.102 1 98.5 256 VAL B N 1
ATOM 4810 C CA . VAL B 1 256 ? 15.594 23.281 10.828 1 98.5 256 VAL B CA 1
ATOM 4811 C C . VAL B 1 256 ? 14.484 23.016 9.812 1 98.5 256 VAL B C 1
ATOM 4813 O O . VAL B 1 256 ? 13.344 23.453 10 1 98.5 256 VAL B O 1
ATOM 4816 N N . ALA B 1 257 ? 14.844 22.328 8.734 1 98.81 257 ALA B N 1
ATOM 4817 C CA . ALA B 1 257 ? 13.859 22 7.703 1 98.81 257 ALA B CA 1
ATOM 4818 C C . ALA B 1 257 ? 12.75 21.109 8.266 1 98.81 257 ALA B C 1
ATOM 4820 O O . ALA B 1 257 ? 11.57 21.312 7.941 1 98.81 257 ALA B O 1
ATOM 4821 N N . PHE B 1 258 ? 13.117 20.156 9.094 1 98.81 258 PHE B N 1
ATOM 4822 C CA . PHE B 1 258 ? 12.148 19.312 9.766 1 98.81 258 PHE B CA 1
ATOM 4823 C C . PHE B 1 258 ? 11.156 20.141 10.57 1 98.81 258 PHE B C 1
ATOM 4825 O O . PHE B 1 258 ? 9.945 19.922 10.492 1 98.81 258 PHE B O 1
ATOM 4832 N N . GLN B 1 259 ? 11.695 21.094 11.305 1 98.81 259 GLN B N 1
ATOM 4833 C CA . GLN B 1 259 ? 10.859 21.922 12.164 1 98.81 259 GLN B CA 1
ATOM 4834 C C . GLN B 1 259 ? 9.906 22.781 11.344 1 98.81 259 GLN B C 1
ATOM 4836 O O . GLN B 1 259 ? 8.727 22.906 11.688 1 98.81 259 GLN B O 1
ATOM 4841 N N . TYR B 1 260 ? 10.414 23.359 10.305 1 98.75 260 TYR B N 1
ATOM 4842 C CA . TYR B 1 260 ? 9.508 24.125 9.461 1 98.75 260 TYR B CA 1
ATOM 4843 C C . TYR B 1 260 ? 8.375 23.25 8.938 1 98.75 260 TYR B C 1
ATOM 4845 O O . TYR B 1 260 ? 7.199 23.609 9.047 1 98.75 260 TYR B O 1
ATOM 4853 N N . GLY B 1 261 ? 8.734 22.125 8.344 1 98.62 261 GLY B N 1
ATOM 4854 C CA . GLY B 1 261 ? 7.723 21.219 7.816 1 98.62 261 GLY B CA 1
ATOM 4855 C C . GLY B 1 261 ? 6.703 20.797 8.852 1 98.62 261 GLY B C 1
ATOM 4856 O O . GLY B 1 261 ? 5.5 20.797 8.586 1 98.62 261 GLY B O 1
ATOM 4857 N N . LYS B 1 262 ? 7.156 20.422 10.008 1 98.62 262 LYS B N 1
ATOM 4858 C CA . LYS B 1 262 ? 6.309 19.969 11.102 1 98.62 262 LYS B CA 1
ATOM 4859 C C . LYS B 1 262 ? 5.297 21.047 11.492 1 98.62 262 LYS B C 1
ATOM 4861 O O . LYS B 1 262 ? 4.09 20.797 11.492 1 98.62 262 LYS B O 1
ATOM 4866 N N . HIS B 1 263 ? 5.77 22.188 11.75 1 98.56 263 HIS B N 1
ATOM 4867 C CA . HIS B 1 263 ? 4.922 23.219 12.305 1 98.56 263 HIS B CA 1
ATOM 4868 C C . HIS B 1 263 ? 4.035 23.844 11.234 1 98.56 263 HIS B C 1
ATOM 4870 O O . HIS B 1 263 ? 2.896 24.234 11.516 1 98.56 263 HIS B O 1
ATOM 4876 N N . MET B 1 264 ? 4.566 23.984 10.055 1 97.5 264 MET B N 1
ATOM 4877 C CA . MET B 1 264 ? 3.725 24.469 8.961 1 97.5 264 MET B CA 1
ATOM 4878 C C . MET B 1 264 ? 2.555 23.531 8.711 1 97.5 264 MET B C 1
ATOM 4880 O O . MET B 1 264 ? 1.417 23.969 8.547 1 97.5 264 MET B O 1
ATOM 4884 N N . SER B 1 265 ? 2.838 22.25 8.695 1 97.44 265 SER B N 1
ATOM 4885 C CA . SER B 1 265 ? 1.788 21.266 8.461 1 97.44 265 SER B CA 1
ATOM 4886 C C . SER B 1 265 ? 0.773 21.25 9.594 1 97.44 265 SER B C 1
ATOM 4888 O O . SER B 1 265 ? -0.429 21.109 9.359 1 97.44 265 SER B O 1
ATOM 4890 N N . MET B 1 266 ? 1.252 21.359 10.805 1 97.75 266 MET B N 1
ATOM 4891 C CA . MET B 1 266 ? 0.349 21.422 11.953 1 97.75 266 MET B CA 1
ATOM 4892 C C . MET B 1 266 ? -0.558 22.641 11.867 1 97.75 266 MET B C 1
ATOM 4894 O O . MET B 1 266 ? -1.763 22.547 12.109 1 97.75 266 MET B O 1
ATOM 4898 N N . SER B 1 267 ? 0.031 23.75 11.562 1 97.44 267 SER B N 1
ATOM 4899 C CA . SER B 1 267 ? -0.749 24.969 11.391 1 97.44 267 SER B CA 1
ATOM 4900 C C . SER B 1 267 ? -1.785 24.812 10.281 1 97.44 267 SER B C 1
ATOM 4902 O O . SER B 1 267 ? -2.924 25.266 10.422 1 97.44 267 SER B O 1
ATOM 4904 N N . HIS B 1 268 ? -1.358 24.203 9.258 1 95.62 268 HIS B N 1
ATOM 4905 C CA . HIS B 1 268 ? -2.258 23.953 8.133 1 95.62 268 HIS B CA 1
ATOM 4906 C C . HIS B 1 268 ? -3.453 23.109 8.555 1 95.62 268 HIS B C 1
ATOM 4908 O O . HIS B 1 268 ? -4.59 23.391 8.18 1 95.62 268 HIS B O 1
ATOM 4914 N N . LYS B 1 269 ? -3.242 22.062 9.281 1 96.25 269 LYS B N 1
ATOM 4915 C CA . LYS B 1 269 ? -4.312 21.203 9.773 1 96.25 269 LYS B CA 1
ATOM 4916 C C . LYS B 1 269 ? -5.262 21.969 10.688 1 96.25 269 LYS B C 1
ATOM 4918 O O . LYS B 1 269 ? -6.48 21.844 10.57 1 96.25 269 LYS B O 1
ATOM 4923 N N . LEU B 1 270 ? -4.703 22.703 11.539 1 97.31 270 LEU B N 1
ATOM 4924 C CA . LEU B 1 270 ? -5.512 23.516 12.445 1 97.31 270 LEU B CA 1
ATOM 4925 C C . LEU B 1 270 ? -6.359 24.516 11.672 1 97.31 270 LEU B C 1
ATOM 4927 O O . LEU B 1 270 ? -7.543 24.703 11.969 1 97.31 270 LEU B O 1
ATOM 4931 N N . HIS B 1 271 ? -5.742 25.125 10.719 1 95.06 271 HIS B N 1
ATOM 4932 C CA . HIS B 1 271 ? -6.469 26.062 9.859 1 95.06 271 HIS B CA 1
ATOM 4933 C C . HIS B 1 271 ? -7.656 25.375 9.195 1 95.06 271 HIS B C 1
ATOM 4935 O O . HIS B 1 271 ? -8.758 25.938 9.164 1 95.06 271 HIS B O 1
ATOM 4941 N N . SER B 1 272 ? -7.398 24.219 8.688 1 93.44 272 SER B N 1
ATOM 4942 C CA . SER B 1 272 ? -8.461 23.453 8.047 1 93.44 272 SER B CA 1
ATOM 4943 C C . SER B 1 272 ? -9.578 23.125 9.031 1 93.44 272 SER B C 1
ATOM 4945 O O . SER B 1 272 ? -10.758 23.25 8.703 1 93.44 272 SER B O 1
ATOM 4947 N N . ASP B 1 273 ? -9.273 22.688 10.203 1 95.25 273 ASP B N 1
ATOM 4948 C CA . ASP B 1 273 ? -10.25 22.344 11.234 1 95.25 273 ASP B CA 1
ATOM 4949 C C . ASP B 1 273 ? -11.102 23.547 11.617 1 95.25 273 ASP B C 1
ATOM 4951 O O . ASP B 1 273 ? -12.242 23.391 12.062 1 95.25 273 ASP B O 1
ATOM 4955 N N . LEU B 1 274 ? -10.586 24.719 11.469 1 95.56 274 LEU B N 1
ATOM 4956 C CA . LEU B 1 274 ? -11.211 25.938 11.961 1 95.56 274 LEU B CA 1
ATOM 4957 C C . LEU B 1 274 ? -12.195 26.5 10.938 1 95.56 274 LEU B C 1
ATOM 4959 O O . LEU B 1 274 ? -13.047 27.328 11.266 1 95.56 274 LEU B O 1
ATOM 4963 N N . GLN B 1 275 ? -12.148 26.016 9.719 1 92.62 275 GLN B N 1
ATOM 4964 C CA . GLN B 1 275 ? -12.906 26.609 8.617 1 92.62 275 GLN B CA 1
ATOM 4965 C C . GLN B 1 275 ? -14.406 26.578 8.898 1 92.62 275 GLN B C 1
ATOM 4967 O O . GLN B 1 275 ? -15.094 27.578 8.703 1 92.62 275 GLN B O 1
ATOM 4972 N N . PRO B 1 276 ? -14.945 25.484 9.422 1 92.69 276 PRO B N 1
ATOM 4973 C CA . PRO B 1 276 ? -16.391 25.453 9.688 1 92.69 276 PRO B CA 1
ATOM 4974 C C . PRO B 1 276 ? -16.812 26.484 10.734 1 92.69 276 PRO B C 1
ATOM 4976 O O . PRO B 1 276 ? -18 26.797 10.852 1 92.69 276 PRO B O 1
ATOM 4979 N N . PHE B 1 277 ? -15.898 27.031 11.414 1 94.19 277 PHE B N 1
ATOM 4980 C CA . PHE B 1 277 ? -16.234 27.875 12.555 1 94.19 277 PHE B CA 1
ATOM 4981 C C . PHE B 1 277 ? -15.93 29.344 12.25 1 94.19 277 PHE B C 1
ATOM 4983 O O . PHE B 1 277 ? -16.422 30.234 12.938 1 94.19 277 PHE B O 1
ATOM 4990 N N . VAL B 1 278 ? -15.078 29.641 11.344 1 90.25 278 VAL B N 1
ATOM 4991 C CA . VAL B 1 278 ? -14.609 31 11.141 1 90.25 278 VAL B CA 1
ATOM 4992 C C . VAL B 1 278 ? -15.141 31.547 9.812 1 90.25 278 VAL B C 1
ATOM 4994 O O . VAL B 1 278 ? -15.148 32.75 9.586 1 90.25 278 VAL B O 1
ATOM 4997 N N . LYS B 1 279 ? -15.492 30.625 8.891 1 79.75 279 LYS B N 1
ATOM 4998 C CA . LYS B 1 279 ? -15.984 31.094 7.598 1 79.75 279 LYS B CA 1
ATOM 4999 C C . LYS B 1 279 ? -17.391 31.688 7.719 1 79.75 279 LYS B C 1
ATOM 5001 O O . LYS B 1 279 ? -18.266 31.062 8.312 1 79.75 279 LYS B O 1
ATOM 5006 N N . GLU B 1 280 ? -17.609 32.875 7.344 1 67.38 280 GLU B N 1
ATOM 5007 C CA . GLU B 1 280 ? -18.875 33.594 7.418 1 67.38 280 GLU B CA 1
ATOM 5008 C C . GLU B 1 280 ? -19.969 32.875 6.641 1 67.38 280 GLU B C 1
ATOM 5010 O O . GLU B 1 280 ? -21.141 32.844 7.059 1 67.38 280 GLU B O 1
ATOM 5015 N N . SER B 1 281 ? -19.625 32.375 5.426 1 61.97 281 SER B N 1
ATOM 5016 C CA . SER B 1 281 ? -20.609 31.75 4.547 1 61.97 281 SER B CA 1
ATOM 5017 C C . SER B 1 281 ? -20.844 30.297 4.918 1 61.97 281 SER B C 1
ATOM 5019 O O . SER B 1 281 ? -21.516 29.562 4.191 1 61.97 281 SER B O 1
ATOM 5021 N N . SER B 1 282 ? -20.281 29.891 6.004 1 59.66 282 SER B N 1
ATOM 5022 C CA . SER B 1 282 ? -20.516 28.484 6.301 1 59.66 282 SER B CA 1
ATOM 5023 C C . SER B 1 282 ? -22 28.203 6.52 1 59.66 282 SER B C 1
ATOM 5025 O O . SER B 1 282 ? -22.656 28.891 7.301 1 59.66 282 SER B O 1
ATOM 5027 N N . SER B 1 283 ? -22.547 27.5 5.539 1 62.16 283 SER B N 1
ATOM 5028 C CA . SER B 1 283 ? -23.938 27.062 5.684 1 62.16 283 SER B CA 1
ATOM 5029 C C . SER B 1 283 ? -24.156 26.391 7.031 1 62.16 283 SER B C 1
ATOM 5031 O O . SER B 1 283 ? -23.297 25.641 7.508 1 62.16 283 SER B O 1
ATOM 5033 N N . ASP B 1 284 ? -25.094 26.828 7.695 1 65.88 284 ASP B N 1
ATOM 5034 C CA . ASP B 1 284 ? -25.516 26.25 8.961 1 65.88 284 ASP B CA 1
ATOM 5035 C C . ASP B 1 284 ? -25.562 24.719 8.883 1 65.88 284 ASP B C 1
ATOM 5037 O O . ASP B 1 284 ? -25.516 24.031 9.906 1 65.88 284 ASP B O 1
ATOM 5041 N N . THR B 1 285 ? -25.359 24.328 7.711 1 70.88 285 THR B N 1
ATOM 5042 C CA . THR B 1 285 ? -25.562 22.891 7.566 1 70.88 285 THR B CA 1
ATOM 5043 C C . THR B 1 285 ? -24.234 22.188 7.309 1 70.88 285 THR B C 1
ATOM 5045 O O . THR B 1 285 ? -24.188 20.953 7.223 1 70.88 285 THR B O 1
ATOM 5048 N N . MET B 1 286 ? -23.219 22.969 7.375 1 79.12 286 MET B N 1
ATOM 5049 C CA . MET B 1 286 ? -21.953 22.312 7.043 1 79.12 286 MET B CA 1
ATOM 5050 C C . MET B 1 286 ? -21.516 21.359 8.148 1 79.12 286 MET B C 1
ATOM 5052 O O . MET B 1 286 ? -21.422 21.766 9.312 1 79.12 286 MET B O 1
ATOM 5056 N N . ALA B 1 287 ? -21.328 20.188 7.754 1 85.25 287 ALA B N 1
ATOM 5057 C CA . ALA B 1 287 ? -20.844 19.188 8.703 1 85.25 287 ALA B CA 1
ATOM 5058 C C . ALA B 1 287 ? -19.375 19.391 9.023 1 85.25 287 ALA B C 1
ATOM 5060 O O . ALA B 1 287 ? -18.641 20.016 8.258 1 85.25 287 ALA B O 1
ATOM 5061 N N . PHE B 1 288 ? -18.984 19.156 10.234 1 90 288 PHE B N 1
ATOM 5062 C CA . PHE B 1 288 ? -17.578 19.156 10.641 1 90 288 PHE B CA 1
ATOM 5063 C C . PHE B 1 288 ? -17.266 17.953 11.523 1 90 288 PHE B C 1
ATOM 5065 O O . PHE B 1 288 ? -18.172 17.297 12.023 1 90 288 PHE B O 1
ATOM 5072 N N . SER B 1 289 ? -16.031 17.688 11.672 1 90.38 289 SER B N 1
ATOM 5073 C CA . SER B 1 289 ? -15.617 16.547 12.484 1 90.38 289 SER B CA 1
ATOM 5074 C C . SER B 1 289 ? -15.703 16.891 13.977 1 90.38 289 SER B C 1
ATOM 5076 O O . SER B 1 289 ? -15.188 17.906 14.422 1 90.38 289 SER B O 1
ATOM 5078 N N . LEU B 1 290 ? -16.312 16 14.695 1 92.25 290 LEU B N 1
ATOM 5079 C CA . LEU B 1 290 ? -16.391 16.172 16.141 1 92.25 290 LEU B CA 1
ATOM 5080 C C . LEU B 1 290 ? -15.055 15.906 16.812 1 92.25 290 LEU B C 1
ATOM 5082 O O . LEU B 1 290 ? -14.898 16.125 18.016 1 92.25 290 LEU B O 1
ATOM 5086 N N . ASN B 1 291 ? -14.078 15.516 15.977 1 92.81 291 ASN B N 1
ATOM 5087 C CA . ASN B 1 291 ? -12.719 15.32 16.469 1 92.81 291 ASN B CA 1
ATOM 5088 C C . ASN B 1 291 ? -11.766 16.375 15.906 1 92.81 291 ASN B C 1
ATOM 5090 O O . ASN B 1 291 ? -10.547 16.188 15.922 1 92.81 291 ASN B O 1
ATOM 5094 N N . SER B 1 292 ? -12.367 17.406 15.391 1 95.5 292 SER B N 1
ATOM 5095 C CA . SER B 1 292 ? -11.547 18.547 14.984 1 95.5 292 SER B CA 1
ATOM 5096 C C . SER B 1 292 ? -10.945 19.266 16.188 1 95.5 292 SER B C 1
ATOM 5098 O O . SER B 1 292 ? -11.438 19.109 17.312 1 95.5 292 SER B O 1
ATOM 5100 N N . ALA B 1 293 ? -9.953 20.047 15.938 1 97.88 293 ALA B N 1
ATOM 5101 C CA . ALA B 1 293 ? -9.211 20.688 17.016 1 97.88 293 ALA B CA 1
ATOM 5102 C C . ALA B 1 293 ? -10.133 21.547 17.875 1 97.88 293 ALA B C 1
ATOM 5104 O O . ALA B 1 293 ? -10.125 21.438 19.109 1 97.88 293 ALA B O 1
ATOM 5105 N N . PRO B 1 294 ? -11.047 22.359 17.281 1 97.88 294 PRO B N 1
ATOM 5106 C CA . PRO B 1 294 ? -11.938 23.141 18.141 1 97.88 294 PRO B CA 1
ATOM 5107 C C . PRO B 1 294 ? -12.852 22.266 19 1 97.88 294 PRO B C 1
ATOM 5109 O O . PRO B 1 294 ? -13.102 22.594 20.172 1 97.88 294 PRO B O 1
ATOM 5112 N N . ALA B 1 295 ? -13.344 21.188 18.484 1 96.94 295 ALA B N 1
ATOM 5113 C CA . ALA B 1 295 ? -14.219 20.297 19.219 1 96.94 295 ALA B CA 1
ATOM 5114 C C . ALA B 1 295 ? -13.461 19.594 20.344 1 96.94 295 ALA B C 1
ATOM 5116 O O . ALA B 1 295 ? -13.977 19.453 21.453 1 96.94 295 ALA B O 1
ATOM 5117 N N . VAL B 1 296 ? -12.266 19.125 20.062 1 97.38 296 VAL B N 1
ATOM 5118 C CA . VAL B 1 296 ? -11.445 18.453 21.062 1 97.38 296 VAL B CA 1
ATOM 5119 C C . VAL B 1 296 ? -11.109 19.406 22.188 1 97.38 296 VAL B C 1
ATOM 5121 O O . VAL B 1 296 ? -11.164 19.031 23.375 1 97.38 296 VAL B O 1
ATOM 5124 N N . LEU B 1 297 ? -10.766 20.641 21.828 1 98.31 297 LEU B N 1
ATOM 5125 C CA . LEU B 1 297 ? -10.461 21.656 22.828 1 98.31 297 LEU B CA 1
ATOM 5126 C C . LEU B 1 297 ? -11.703 22 23.656 1 98.31 297 LEU B C 1
ATOM 5128 O O . LEU B 1 297 ? -11.625 22.172 24.875 1 98.31 297 LEU B O 1
ATOM 5132 N N . HIS B 1 298 ? -12.867 22.109 22.984 1 97.94 298 HIS B N 1
ATOM 5133 C CA . HIS B 1 298 ? -14.125 22.344 23.688 1 97.94 298 HIS B CA 1
ATOM 5134 C C . HIS B 1 298 ? -14.398 21.234 24.703 1 97.94 298 HIS B C 1
ATOM 5136 O O . HIS B 1 298 ? -14.781 21.516 25.844 1 97.94 298 HIS B O 1
ATOM 5142 N N . GLN B 1 299 ? -14.227 20.031 24.25 1 96.69 299 GLN B N 1
ATOM 5143 C CA . GLN B 1 299 ? -14.383 18.891 25.141 1 96.69 299 GLN B CA 1
ATOM 5144 C C . GLN B 1 299 ? -13.453 19 26.359 1 96.69 299 GLN B C 1
ATOM 5146 O O . GLN B 1 299 ? -13.852 18.734 27.484 1 96.69 299 GLN B O 1
ATOM 5151 N N . GLU B 1 300 ? -12.242 19.359 26.094 1 96.56 300 GLU B N 1
ATOM 5152 C CA . GLU B 1 300 ? -11.258 19.453 27.156 1 96.56 300 GLU B CA 1
ATOM 5153 C C . GLU B 1 300 ? -11.656 20.5 28.203 1 96.56 300 GLU B C 1
ATOM 5155 O O . GLU B 1 300 ? -11.508 20.281 29.406 1 96.56 300 GLU B O 1
ATOM 5160 N N . PHE B 1 301 ? -12.203 21.625 27.859 1 97.25 301 PHE B N 1
ATOM 5161 C CA . PHE B 1 301 ? -12.586 22.703 28.766 1 97.25 301 PHE B CA 1
ATOM 5162 C C . PHE B 1 301 ? -13.898 22.391 29.469 1 97.25 301 PHE B C 1
ATOM 5164 O O . PHE B 1 301 ? -14.055 22.672 30.656 1 97.25 301 PHE B O 1
ATOM 5171 N N . LEU B 1 302 ? -14.812 21.828 28.719 1 96.38 302 LEU B N 1
ATOM 5172 C CA . LEU B 1 302 ? -16.156 21.578 29.219 1 96.38 302 LEU B CA 1
ATOM 5173 C C . LEU B 1 302 ? -16.203 20.312 30.062 1 96.38 302 LEU B C 1
ATOM 5175 O O . LEU B 1 302 ? -16.953 20.234 31.047 1 96.38 302 LEU B O 1
ATOM 5179 N N . GLY B 1 303 ? -15.43 19.359 29.703 1 96.06 303 GLY B N 1
ATOM 5180 C CA . GLY B 1 303 ? -15.469 18.016 30.281 1 96.06 303 GLY B CA 1
ATOM 5181 C C . GLY B 1 303 ? -16.172 17.016 29.406 1 96.06 303 GLY B C 1
ATOM 5182 O O . GLY B 1 303 ? -17.141 17.344 28.719 1 96.06 303 GLY B O 1
ATOM 5183 N N . ARG B 1 304 ? -15.781 15.773 29.453 1 94.12 304 ARG B N 1
ATOM 5184 C CA . ARG B 1 304 ? -16.25 14.695 28.594 1 94.12 304 ARG B CA 1
ATOM 5185 C C . ARG B 1 304 ? -17.75 14.469 28.766 1 94.12 304 ARG B C 1
ATOM 5187 O O . ARG B 1 304 ? -18.484 14.422 27.781 1 94.12 304 ARG B O 1
ATOM 5194 N N . GLU B 1 305 ? -18.234 14.359 29.969 1 94 305 GLU B N 1
ATOM 5195 C CA . GLU B 1 305 ? -19.641 14.055 30.219 1 94 305 GLU B CA 1
ATOM 5196 C C . GLU B 1 305 ? -20.562 15.156 29.688 1 94 305 GLU B C 1
ATOM 5198 O O . GLU B 1 305 ? -21.578 14.867 29.047 1 94 305 GLU B O 1
ATOM 5203 N N . ALA B 1 306 ? -20.172 16.359 29.906 1 95.69 306 ALA B N 1
ATOM 5204 C CA . ALA B 1 306 ? -20.969 17.5 29.438 1 95.69 306 ALA B CA 1
ATOM 5205 C C . ALA B 1 306 ? -20.969 17.578 27.922 1 95.69 306 ALA B C 1
ATOM 5207 O O . ALA B 1 306 ? -21.984 17.906 27.312 1 95.69 306 ALA B O 1
ATOM 5208 N N . TRP B 1 307 ? -19.828 17.297 27.328 1 95.31 307 TRP B N 1
ATOM 5209 C CA . TRP B 1 307 ? -19.719 17.312 25.875 1 95.31 307 TRP B CA 1
ATOM 5210 C C . TRP B 1 307 ? -20.609 16.234 25.25 1 95.31 307 TRP B C 1
ATOM 5212 O O . TRP B 1 307 ? -21.328 16.484 24.281 1 95.31 307 TRP B O 1
ATOM 5222 N N . ILE B 1 308 ? -20.625 15.047 25.844 1 92.94 308 ILE B N 1
ATOM 5223 C CA . ILE B 1 308 ? -21.453 13.945 25.359 1 92.94 308 ILE B CA 1
ATOM 5224 C C . ILE B 1 308 ? -22.922 14.32 25.484 1 92.94 308 ILE B C 1
ATOM 5226 O O . ILE B 1 308 ? -23.734 14 24.594 1 92.94 308 ILE B O 1
ATOM 5230 N N . LYS B 1 309 ? -23.281 14.945 26.531 1 93.38 309 LYS B N 1
ATOM 5231 C CA . LYS B 1 309 ? -24.656 15.406 26.703 1 93.38 309 LYS B CA 1
ATOM 5232 C C . LYS B 1 309 ? -25.047 16.391 25.609 1 93.38 309 LYS B C 1
ATOM 5234 O O . LYS B 1 309 ? -26.156 16.297 25.062 1 93.38 309 LYS B O 1
ATOM 5239 N N . GLN B 1 310 ? -24.094 17.344 25.266 1 94.75 310 GLN B N 1
ATOM 5240 C CA . GLN B 1 310 ? -24.359 18.297 24.203 1 94.75 310 GLN B CA 1
ATOM 5241 C C . GLN B 1 310 ? -24.547 17.594 22.859 1 94.75 310 GLN B C 1
ATOM 5243 O O . GLN B 1 310 ? -25.406 17.984 22.078 1 94.75 310 GLN B O 1
ATOM 5248 N N . ILE B 1 311 ? -23.766 16.578 22.625 1 93.38 311 ILE B N 1
ATOM 5249 C CA . ILE B 1 311 ? -23.844 15.836 21.391 1 93.38 311 ILE B CA 1
ATOM 5250 C C . ILE B 1 311 ? -25.188 15.086 21.312 1 93.38 311 ILE B C 1
ATOM 5252 O O . ILE B 1 311 ? -25.859 15.102 20.281 1 93.38 311 ILE B O 1
ATOM 5256 N N . ARG B 1 312 ? -25.578 14.516 22.375 1 91.19 312 ARG B N 1
ATOM 5257 C CA . ARG B 1 312 ? -26.844 13.789 22.406 1 91.19 312 ARG B CA 1
ATOM 5258 C C . ARG B 1 312 ? -28.016 14.727 22.188 1 91.19 312 ARG B C 1
ATOM 5260 O O . ARG B 1 312 ? -28.984 14.375 21.5 1 91.19 312 ARG B O 1
ATOM 5267 N N . GLU B 1 313 ? -27.922 15.812 22.766 1 92.19 313 GLU B N 1
ATOM 5268 C CA . GLU B 1 313 ? -28.984 16.812 22.609 1 92.19 313 GLU B CA 1
ATOM 5269 C C . GLU B 1 313 ? -29.078 17.297 21.156 1 92.19 313 GLU B C 1
ATOM 5271 O O . GLU B 1 313 ? -30.156 17.672 20.688 1 92.19 313 GLU B O 1
ATOM 5276 N N . ALA B 1 314 ? -27.922 17.328 20.562 1 92.19 314 ALA B N 1
ATOM 5277 C CA . ALA B 1 314 ? -27.891 17.797 19.172 1 92.19 314 ALA B CA 1
ATOM 5278 C C . ALA B 1 314 ? -28.312 16.688 18.203 1 92.19 314 ALA B C 1
ATOM 5280 O O . ALA B 1 314 ? -28.578 16.953 17.031 1 92.19 314 ALA B O 1
ATOM 5281 N N . GLN B 1 315 ? -28.266 15.445 18.734 1 87.5 315 GLN B N 1
ATOM 5282 C CA . GLN B 1 315 ? -28.734 14.328 17.922 1 87.5 315 GLN B CA 1
ATOM 5283 C C . GLN B 1 315 ? -30.266 14.273 17.891 1 87.5 315 GLN B C 1
ATOM 5285 O O . GLN B 1 315 ? -30.906 14.047 18.906 1 87.5 315 GLN B O 1
ATOM 5290 N N . GLY B 1 316 ? -30.859 14.953 17.047 1 72.44 316 GLY B N 1
ATOM 5291 C CA . GLY B 1 316 ? -32.312 15.047 16.953 1 72.44 316 GLY B CA 1
ATOM 5292 C C . GLY B 1 316 ? -32.969 13.734 16.578 1 72.44 316 GLY B C 1
ATOM 5293 O O . GLY B 1 316 ? -32.375 12.672 16.703 1 72.44 316 GLY B O 1
ATOM 5294 N N . LYS B 1 317 ? -34.219 14 16.125 1 69.94 317 LYS B N 1
ATOM 5295 C CA . LYS B 1 317 ? -35.062 12.891 15.672 1 69.94 317 LYS B CA 1
ATOM 5296 C C . LYS B 1 317 ? -34.438 12.203 14.461 1 69.94 317 LYS B C 1
ATOM 5298 O O . LYS B 1 317 ? -33.938 12.867 13.555 1 69.94 317 LYS B O 1
ATOM 5303 N N . GLY B 1 318 ? -34.375 10.93 14.422 1 70.06 318 GLY B N 1
ATOM 5304 C CA . GLY B 1 318 ? -33.875 10.133 13.312 1 70.06 318 GLY B CA 1
ATOM 5305 C C . GLY B 1 318 ? -32.375 9.984 13.312 1 70.06 318 GLY B C 1
ATOM 5306 O O . GLY B 1 318 ? -31.781 9.617 12.297 1 70.06 318 GLY B O 1
ATOM 5307 N N . ASN B 1 319 ? -31.766 10.547 14.344 1 73.81 319 ASN B N 1
ATOM 5308 C CA . ASN B 1 319 ? -30.328 10.383 14.531 1 73.81 319 ASN B CA 1
ATOM 5309 C C . ASN B 1 319 ? -29.531 11.281 13.578 1 73.81 319 ASN B C 1
ATOM 5311 O O . ASN B 1 319 ? -28.453 10.914 13.141 1 73.81 319 ASN B O 1
ATOM 5315 N N . ILE B 1 320 ? -30.297 12.367 13.188 1 80.69 320 ILE B N 1
ATOM 5316 C CA . ILE B 1 320 ? -29.609 13.352 12.352 1 80.69 320 ILE B CA 1
ATOM 5317 C C . ILE B 1 320 ? -28.922 14.391 13.242 1 80.69 320 ILE B C 1
ATOM 5319 O O . ILE B 1 320 ? -29.547 14.969 14.125 1 80.69 320 ILE B O 1
ATOM 5323 N N . MET B 1 321 ? -27.703 14.633 12.961 1 86.81 321 MET B N 1
ATOM 5324 C CA . MET B 1 321 ? -26.891 15.516 13.789 1 86.81 321 MET B CA 1
ATOM 5325 C C . MET B 1 321 ? -27.156 16.984 13.438 1 86.81 321 MET B C 1
ATOM 5327 O O . MET B 1 321 ? -27.141 17.359 12.266 1 86.81 321 MET B O 1
ATOM 5331 N N . ASP B 1 322 ? -27.484 17.719 14.352 1 90.25 322 ASP B N 1
ATOM 5332 C CA . ASP B 1 322 ? -27.625 19.172 14.211 1 90.25 322 ASP B CA 1
ATOM 5333 C C . ASP B 1 322 ? -26.297 19.875 14.383 1 90.25 322 ASP B C 1
ATOM 5335 O O . ASP B 1 322 ? -25.984 20.359 15.477 1 90.25 322 ASP B O 1
ATOM 5339 N N . TYR B 1 323 ? -25.578 20.062 13.383 1 91.81 323 TYR B N 1
ATOM 5340 C CA . TYR B 1 323 ? -24.234 20.625 13.43 1 91.81 323 TYR B CA 1
ATOM 5341 C C . TYR B 1 323 ? -24.281 22.109 13.758 1 91.81 323 TYR B C 1
ATOM 5343 O O . TYR B 1 323 ? -23.344 22.641 14.352 1 91.81 323 TYR B O 1
ATOM 5351 N N . LYS B 1 324 ? -25.344 22.672 13.359 1 91.56 324 LYS B N 1
ATOM 5352 C CA . LYS B 1 324 ? -25.484 24.078 13.703 1 91.56 324 LYS B CA 1
ATOM 5353 C C . LYS B 1 324 ? -25.5 24.281 15.219 1 91.56 324 LYS B C 1
ATOM 5355 O O . LYS B 1 324 ? -24.797 25.156 15.742 1 91.56 324 LYS B O 1
ATOM 5360 N N . LYS B 1 325 ? -26.281 23.469 15.867 1 92.94 325 LYS B N 1
ATOM 5361 C CA . LYS B 1 325 ? -26.375 23.547 17.312 1 92.94 325 LYS B CA 1
ATOM 5362 C C . LYS B 1 325 ? -25.016 23.281 17.969 1 92.94 325 LYS B C 1
ATOM 5364 O O . LYS B 1 325 ? -24.625 24 18.906 1 92.94 325 LYS B O 1
ATOM 5369 N N . LEU B 1 326 ? -24.344 22.344 17.516 1 94.44 326 LEU B N 1
ATOM 5370 C CA . LEU B 1 326 ? -23.047 22 18.062 1 94.44 326 LEU B CA 1
ATOM 5371 C C . LEU B 1 326 ? -22.031 23.109 17.781 1 94.44 326 LEU B C 1
ATOM 5373 O O . LEU B 1 326 ? -21.203 23.438 18.641 1 94.44 326 LEU B O 1
ATOM 5377 N N . ARG B 1 327 ? -22.078 23.641 16.609 1 95.06 327 ARG B N 1
ATOM 5378 C CA . ARG B 1 327 ? -21.188 24.719 16.219 1 95.06 327 ARG B CA 1
ATOM 5379 C C . ARG B 1 327 ? -21.344 25.922 17.156 1 95.06 327 ARG B C 1
ATOM 5381 O O . ARG B 1 327 ? -20.359 26.5 17.594 1 95.06 327 ARG B O 1
ATOM 5388 N N . GLU B 1 328 ? -22.562 26.219 17.438 1 94.44 328 GLU B N 1
ATOM 5389 C CA . GLU B 1 328 ? -22.859 27.328 18.328 1 94.44 328 GLU B CA 1
ATOM 5390 C C . GLU B 1 328 ? -22.344 27.062 19.75 1 94.44 328 GLU B C 1
ATOM 5392 O O . GLU B 1 328 ? -21.812 27.969 20.406 1 94.44 328 GLU B O 1
ATOM 5397 N N . ALA B 1 329 ? -22.516 25.875 20.141 1 95.69 329 ALA B N 1
ATOM 5398 C CA . ALA B 1 329 ? -22.031 25.5 21.484 1 95.69 329 ALA B CA 1
ATOM 5399 C C . ALA B 1 329 ? -20.516 25.625 21.562 1 95.69 329 ALA B C 1
ATOM 5401 O O . ALA B 1 329 ? -19.984 26.156 22.547 1 95.69 329 ALA B O 1
ATOM 5402 N N . ILE B 1 330 ? -19.828 25.203 20.594 1 96.88 330 ILE B N 1
ATOM 5403 C CA . ILE B 1 330 ? -18.375 25.234 20.562 1 96.88 330 ILE B CA 1
ATOM 5404 C C . ILE B 1 330 ? -17.891 26.672 20.453 1 96.88 330 ILE B C 1
ATOM 5406 O O . ILE B 1 330 ? -16.938 27.062 21.141 1 96.88 330 ILE B O 1
ATOM 5410 N N . LYS B 1 331 ? -18.547 27.469 19.688 1 95.56 331 LYS B N 1
ATOM 5411 C CA . LYS B 1 331 ? -18.188 28.875 19.5 1 95.56 331 LYS B CA 1
ATOM 5412 C C . LYS B 1 331 ? -18.391 29.656 20.797 1 95.56 331 LYS B C 1
ATOM 5414 O O . LYS B 1 331 ? -17.656 30.609 21.062 1 95.56 331 LYS B O 1
ATOM 5419 N N . ALA B 1 332 ? -19.422 29.234 21.516 1 96.31 332 ALA B N 1
ATOM 5420 C CA . ALA B 1 332 ? -19.734 29.922 22.766 1 96.31 332 ALA B CA 1
ATOM 5421 C C . ALA B 1 332 ? -18.656 29.656 23.812 1 96.31 332 ALA B C 1
ATOM 5423 O O . ALA B 1 332 ? -18.469 30.453 24.734 1 96.31 332 ALA B O 1
ATOM 5424 N N . GLY B 1 333 ? -17.938 28.531 23.688 1 96.5 333 GLY B N 1
ATOM 5425 C CA . GLY B 1 333 ? -16.844 28.203 24.594 1 96.5 333 GLY B CA 1
ATOM 5426 C C . GLY B 1 333 ? -15.508 28.734 24.125 1 96.5 333 GLY B C 1
ATOM 5427 O O . GLY B 1 333 ? -15.445 29.719 23.375 1 96.5 333 GLY B O 1
ATOM 5428 N N . LYS B 1 334 ? -14.422 28.141 24.625 1 97.56 334 LYS B N 1
ATOM 5429 C CA . LYS B 1 334 ? -13.07 28.609 24.297 1 97.56 334 LYS B CA 1
ATOM 5430 C C . LYS B 1 334 ? -12.43 27.734 23.219 1 97.56 334 LYS B C 1
ATOM 5432 O O . LYS B 1 334 ? -11.25 27.906 22.906 1 97.56 334 LYS B O 1
ATOM 5437 N N . GLY B 1 335 ? -13.172 26.797 22.719 1 97.94 335 GLY B N 1
ATOM 5438 C CA . GLY B 1 335 ? -12.625 25.844 21.766 1 97.94 335 GLY B CA 1
ATOM 5439 C C . GLY B 1 335 ? -12.07 26.5 20.516 1 97.94 335 GLY B C 1
ATOM 5440 O O . GLY B 1 335 ? -10.945 26.203 20.109 1 97.94 335 GLY B O 1
ATOM 5441 N N . VAL B 1 336 ? -12.789 27.375 19.906 1 97.56 336 VAL B N 1
ATOM 5442 C CA . VAL B 1 336 ? -12.414 28.016 18.641 1 97.56 336 VAL B CA 1
ATOM 5443 C C . VAL B 1 336 ? -11.234 28.953 18.875 1 97.56 336 VAL B C 1
ATOM 5445 O O . VAL B 1 336 ? -10.227 28.875 18.172 1 97.56 336 VAL B O 1
ATOM 5448 N N . THR B 1 337 ? -11.266 29.781 19.906 1 97.62 337 THR B N 1
ATOM 5449 C CA . THR B 1 337 ? -10.203 30.734 20.188 1 97.62 337 THR B CA 1
ATOM 5450 C C . THR B 1 337 ? -8.898 30.016 20.531 1 97.62 337 THR B C 1
ATOM 5452 O O . THR B 1 337 ? -7.824 30.438 20.094 1 97.62 337 THR B O 1
ATOM 5455 N N . SER B 1 338 ? -9.016 28.984 21.297 1 98.25 338 SER B N 1
ATOM 5456 C CA . SER B 1 338 ? -7.828 28.219 21.641 1 98.25 338 SER B CA 1
ATOM 5457 C C . SER B 1 338 ? -7.227 27.531 20.422 1 98.25 338 SER B C 1
ATOM 5459 O O . SER B 1 338 ? -6.008 27.406 20.312 1 98.25 338 SER B O 1
ATOM 5461 N N . ALA B 1 339 ? -8.055 27.016 19.547 1 98.44 339 ALA B N 1
ATOM 5462 C CA . ALA B 1 339 ? -7.566 26.406 18.312 1 98.44 339 ALA B CA 1
ATOM 5463 C C . ALA B 1 339 ? -6.867 27.438 17.438 1 98.44 339 ALA B C 1
ATOM 5465 O O . ALA B 1 339 ? -5.859 27.125 16.797 1 98.44 339 ALA B O 1
ATOM 5466 N N . ILE B 1 340 ? -7.406 28.656 17.391 1 98 340 ILE B N 1
ATOM 5467 C CA . ILE B 1 340 ? -6.781 29.75 16.641 1 98 340 ILE B CA 1
ATOM 5468 C C . ILE B 1 340 ? -5.406 30.047 17.234 1 98 340 ILE B C 1
ATOM 5470 O O . ILE B 1 340 ? -4.426 30.188 16.5 1 98 340 ILE B O 1
ATOM 5474 N N . ASP B 1 341 ? -5.352 30.141 18.531 1 98.19 341 ASP B N 1
ATOM 5475 C CA . ASP B 1 341 ? -4.078 30.391 19.188 1 98.19 341 ASP B CA 1
ATOM 5476 C C . ASP B 1 341 ? -3.064 29.297 18.875 1 98.19 341 ASP B C 1
ATOM 5478 O O . ASP B 1 341 ? -1.893 29.578 18.625 1 98.19 341 ASP B O 1
ATOM 5482 N N . LEU B 1 342 ? -3.545 28.078 18.953 1 98.44 342 LEU B N 1
ATOM 5483 C CA . LEU B 1 342 ? -2.672 26.953 18.641 1 98.44 342 LEU B CA 1
ATOM 5484 C C . LEU B 1 342 ? -2.18 27.016 17.203 1 98.44 342 LEU B C 1
ATOM 5486 O O . LEU B 1 342 ? -1.014 26.719 16.922 1 98.44 342 LEU B O 1
ATOM 5490 N N . CYS B 1 343 ? -3.064 27.344 16.281 1 98.38 343 CYS B N 1
ATOM 5491 C CA . CYS B 1 343 ? -2.705 27.516 14.875 1 98.38 343 CYS B CA 1
ATOM 5492 C C . CYS B 1 343 ? -1.611 28.578 14.719 1 98.38 343 CYS B C 1
ATOM 5494 O O . CYS B 1 343 ? -0.606 28.328 14.047 1 98.38 343 CYS B O 1
ATOM 5496 N N . ARG B 1 344 ? -1.764 29.703 15.398 1 98.12 344 ARG B N 1
ATOM 5497 C CA . ARG B 1 344 ? -0.803 30.812 15.352 1 98.12 344 ARG B CA 1
ATOM 5498 C C . ARG B 1 344 ? 0.518 30.406 16 1 98.12 344 ARG B C 1
ATOM 5500 O O . ARG B 1 344 ? 1.59 30.781 15.516 1 98.12 344 ARG B O 1
ATOM 5507 N N . CYS B 1 345 ? 0.429 29.672 17.062 1 98.44 345 CYS B N 1
ATOM 5508 C CA . CYS B 1 345 ? 1.632 29.203 17.734 1 98.44 345 CYS B CA 1
ATOM 5509 C C . CYS B 1 345 ? 2.486 28.359 16.797 1 98.44 345 CYS B C 1
ATOM 5511 O O . CYS B 1 345 ? 3.691 28.578 16.672 1 98.44 345 CYS B O 1
ATOM 5513 N N . HIS B 1 346 ? 1.871 27.406 16.156 1 98.62 346 HIS B N 1
ATOM 5514 C CA . HIS B 1 346 ? 2.604 26.594 15.203 1 98.62 346 HIS B CA 1
ATOM 5515 C C . HIS B 1 346 ? 3.094 27.422 14.023 1 98.62 346 HIS B C 1
ATOM 5517 O O . HIS B 1 346 ? 4.203 27.203 13.531 1 98.62 346 HIS B O 1
ATOM 5523 N N . GLY B 1 347 ? 2.26 28.359 13.57 1 98.31 347 GLY B N 1
ATOM 5524 C CA . GLY B 1 347 ? 2.715 29.266 12.523 1 98.31 347 GLY B CA 1
ATOM 5525 C C . GLY B 1 347 ? 3.969 30.031 12.906 1 98.31 347 GLY B C 1
ATOM 5526 O O . GLY B 1 347 ? 4.922 30.094 12.125 1 98.31 347 GLY B O 1
ATOM 5527 N N . ASN B 1 348 ? 4.008 30.562 14.086 1 98.38 348 ASN B N 1
ATOM 5528 C CA . ASN B 1 348 ? 5.152 31.312 14.586 1 98.38 348 ASN B CA 1
ATOM 5529 C C . ASN B 1 348 ? 6.398 30.438 14.688 1 98.38 348 ASN B C 1
ATOM 5531 O O . ASN B 1 348 ? 7.508 30.891 14.398 1 98.38 348 ASN B O 1
ATOM 5535 N N . ARG B 1 349 ? 6.215 29.25 15.109 1 98.56 349 ARG B N 1
ATOM 5536 C CA . ARG B 1 349 ? 7.344 28.328 15.195 1 98.56 349 ARG B CA 1
ATOM 5537 C C . ARG B 1 349 ? 7.891 28 13.812 1 98.56 349 ARG B C 1
ATOM 5539 O O . ARG B 1 349 ? 9.102 27.859 13.633 1 98.56 349 ARG B O 1
ATOM 5546 N N . ALA B 1 350 ? 6.98 27.781 12.859 1 98.69 350 ALA B N 1
ATOM 5547 C CA . ALA B 1 350 ? 7.43 27.578 11.484 1 98.69 350 ALA B CA 1
ATOM 5548 C C . ALA B 1 350 ? 8.234 28.766 10.977 1 98.69 350 ALA B C 1
ATOM 5550 O O . ALA B 1 350 ? 9.297 28.594 10.383 1 98.69 350 ALA B O 1
ATOM 5551 N N . LEU B 1 351 ? 7.801 30.016 11.273 1 98.38 351 LEU B N 1
ATOM 5552 C CA . LEU B 1 351 ? 8.484 31.234 10.852 1 98.38 351 LEU B CA 1
ATOM 5553 C C . LEU B 1 351 ? 9.844 31.359 11.539 1 98.38 351 LEU B C 1
ATOM 5555 O O . LEU B 1 351 ? 10.82 31.781 10.914 1 98.38 351 LEU B O 1
ATOM 5559 N N . ALA B 1 352 ? 9.922 31 12.781 1 98.44 352 ALA B N 1
ATOM 5560 C CA . ALA B 1 352 ? 11.18 31.031 13.516 1 98.44 352 ALA B CA 1
ATOM 5561 C C . ALA B 1 352 ? 12.211 30.094 12.883 1 98.44 352 ALA B C 1
ATOM 5563 O O . ALA B 1 352 ? 13.398 30.438 12.805 1 98.44 352 ALA B O 1
ATOM 5564 N N . ALA B 1 353 ? 11.781 28.922 12.484 1 98.31 353 ALA B N 1
ATOM 5565 C CA . ALA B 1 353 ? 12.68 27.984 11.82 1 98.31 353 ALA B CA 1
ATOM 5566 C C . ALA B 1 353 ? 13.227 28.578 10.523 1 98.31 353 ALA B C 1
ATOM 5568 O O . ALA B 1 353 ? 14.406 28.406 10.195 1 98.31 353 ALA B O 1
ATOM 5569 N N . LEU B 1 354 ? 12.461 29.359 9.781 1 97.81 354 LEU B N 1
ATOM 5570 C CA . LEU B 1 354 ? 12.836 29.922 8.492 1 97.81 354 LEU B CA 1
ATOM 5571 C C . LEU B 1 354 ? 13.977 30.938 8.648 1 97.81 354 LEU B C 1
ATOM 5573 O O . LEU B 1 354 ? 14.734 31.172 7.707 1 97.81 354 LEU B O 1
ATOM 5577 N N . GLU B 1 355 ? 14.125 31.516 9.812 1 97.06 355 GLU B N 1
ATOM 5578 C CA . GLU B 1 355 ? 15.125 32.562 10.047 1 97.06 355 GLU B CA 1
ATOM 5579 C C . GLU B 1 355 ? 16.547 32 9.914 1 97.06 355 GLU B C 1
ATOM 5581 O O . GLU B 1 355 ? 17.5 32.75 9.719 1 97.06 355 GLU B O 1
ATOM 5586 N N . ARG B 1 356 ? 16.609 30.703 9.992 1 95.94 356 ARG B N 1
ATOM 5587 C CA . ARG B 1 356 ? 17.922 30.062 9.914 1 95.94 356 ARG B CA 1
ATOM 5588 C C . ARG B 1 356 ? 18.344 29.844 8.469 1 95.94 356 ARG B C 1
ATOM 5590 O O . ARG B 1 356 ? 19.5 29.516 8.195 1 95.94 356 ARG B O 1
ATOM 5597 N N . PHE B 1 357 ? 17.453 30.016 7.508 1 96.75 357 PHE B N 1
ATOM 5598 C CA . PHE B 1 357 ? 17.781 29.984 6.086 1 96.75 357 PHE B CA 1
ATOM 5599 C C . PHE B 1 357 ? 18.188 31.359 5.59 1 96.75 357 PHE B C 1
ATOM 5601 O O . PHE B 1 357 ? 17.75 32.375 6.133 1 96.75 357 PHE B O 1
ATOM 5608 N N . PRO B 1 358 ? 19.031 31.422 4.555 1 95.31 358 PRO B N 1
ATOM 5609 C CA . PRO B 1 358 ? 19.375 32.719 3.984 1 95.31 358 PRO B CA 1
ATOM 5610 C C . PRO B 1 358 ? 18.172 33.438 3.377 1 95.31 358 PRO B C 1
ATOM 5612 O O . PRO B 1 358 ? 17.266 32.781 2.846 1 95.31 358 PRO B O 1
ATOM 5615 N N . PRO B 1 359 ? 18.172 34.781 3.461 1 96.19 359 PRO B N 1
ATOM 5616 C CA . PRO B 1 359 ? 17.094 35.531 2.803 1 96.19 359 PRO B CA 1
ATOM 5617 C C . PRO B 1 359 ? 17 35.25 1.306 1 96.19 359 PRO B C 1
ATOM 5619 O O . PRO B 1 359 ? 18.031 35.188 0.623 1 96.19 359 PRO B O 1
ATOM 5622 N N . SER B 1 360 ? 15.922 34.938 0.826 1 96.5 360 SER B N 1
ATOM 5623 C CA . SER B 1 360 ? 15.648 34.625 -0.57 1 96.5 360 SER B CA 1
ATOM 5624 C C . SER B 1 360 ? 14.156 34.75 -0.885 1 96.5 360 SER B C 1
ATOM 5626 O O . SER B 1 360 ? 13.336 34.875 0.023 1 96.5 360 SER B O 1
ATOM 5628 N N . GLU B 1 361 ? 13.812 34.781 -2.152 1 96 361 GLU B N 1
ATOM 5629 C CA . GLU B 1 361 ? 12.406 34.75 -2.564 1 96 361 GLU B CA 1
ATOM 5630 C C . GLU B 1 361 ? 11.711 33.5 -2.088 1 96 361 GLU B C 1
ATOM 5632 O O . GLU B 1 361 ? 10.531 33.531 -1.735 1 96 361 GLU B O 1
ATOM 5637 N N . ALA B 1 362 ? 12.438 32.406 -2.094 1 96.62 362 ALA B N 1
ATOM 5638 C CA . ALA B 1 362 ? 11.867 31.141 -1.645 1 96.62 362 ALA B CA 1
ATOM 5639 C C . ALA B 1 362 ? 11.531 31.188 -0.156 1 96.62 362 ALA B C 1
ATOM 5641 O O . ALA B 1 362 ? 10.461 30.734 0.258 1 96.62 362 ALA B O 1
ATOM 5642 N N . ARG B 1 363 ? 12.453 31.688 0.609 1 97.75 363 ARG B N 1
ATOM 5643 C CA . ARG B 1 363 ? 12.18 31.828 2.037 1 97.75 363 ARG B CA 1
ATOM 5644 C C . ARG B 1 363 ? 10.961 32.719 2.279 1 97.75 363 ARG B C 1
ATOM 5646 O O . ARG B 1 363 ? 10.125 32.375 3.125 1 97.75 363 ARG B O 1
ATOM 5653 N N . ALA B 1 364 ? 10.883 33.812 1.561 1 97.06 364 ALA B N 1
ATOM 5654 C CA . ALA B 1 364 ? 9.75 34.719 1.688 1 97.06 364 ALA B CA 1
ATOM 5655 C C . ALA B 1 364 ? 8.445 34.031 1.308 1 97.06 364 ALA B C 1
ATOM 5657 O O . ALA B 1 364 ? 7.414 34.219 1.951 1 97.06 364 ALA B O 1
ATOM 5658 N N . ALA B 1 365 ? 8.484 33.281 0.256 1 95.44 365 ALA B N 1
ATOM 5659 C CA . ALA B 1 365 ? 7.301 32.531 -0.172 1 95.44 365 ALA B CA 1
ATOM 5660 C C . ALA B 1 365 ? 6.836 31.578 0.913 1 95.44 365 ALA B C 1
ATOM 5662 O O . ALA B 1 365 ? 5.637 31.453 1.173 1 95.44 365 ALA B O 1
ATOM 5663 N N . LEU B 1 366 ? 7.824 30.859 1.508 1 97.31 366 LEU B N 1
ATOM 5664 C CA . LEU B 1 366 ? 7.504 29.953 2.609 1 97.31 366 LEU B CA 1
ATOM 5665 C C . LEU B 1 366 ? 6.844 30.719 3.758 1 97.31 366 LEU B C 1
ATOM 5667 O O . LEU B 1 366 ? 5.863 30.234 4.34 1 97.31 366 LEU B O 1
ATOM 5671 N N . ALA B 1 367 ? 7.367 31.859 4.082 1 97.38 367 ALA B N 1
ATOM 5672 C CA . ALA B 1 367 ? 6.793 32.688 5.137 1 97.38 367 ALA B CA 1
ATOM 5673 C C . ALA B 1 367 ? 5.375 33.125 4.781 1 97.38 367 ALA B C 1
ATOM 5675 O O . ALA B 1 367 ? 4.488 33.125 5.637 1 97.38 367 ALA B O 1
ATOM 5676 N N . ASN B 1 368 ? 5.172 33.5 3.555 1 95.56 368 ASN B N 1
ATOM 5677 C CA . ASN B 1 368 ? 3.857 33.938 3.098 1 95.56 368 ASN B CA 1
ATOM 5678 C C . ASN B 1 368 ? 2.82 32.812 3.225 1 95.56 368 ASN B C 1
ATOM 5680 O O . ASN B 1 368 ? 1.658 33.094 3.541 1 95.56 368 ASN B O 1
ATOM 5684 N N . ILE B 1 369 ? 3.205 31.625 2.926 1 93.31 369 ILE B N 1
ATOM 5685 C CA . ILE B 1 369 ? 2.312 30.484 3.053 1 93.31 369 ILE B CA 1
ATOM 5686 C C . ILE B 1 369 ? 1.843 30.359 4.5 1 93.31 369 ILE B C 1
ATOM 5688 O O . ILE B 1 369 ? 0.648 30.188 4.758 1 93.31 369 ILE B O 1
ATOM 56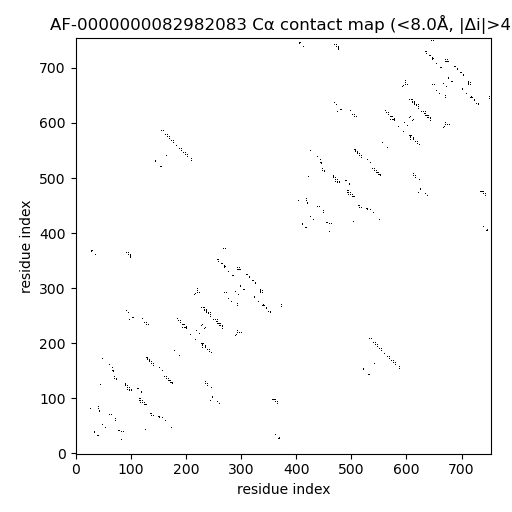92 N N . VAL B 1 370 ? 2.768 30.469 5.414 1 96.19 370 VAL B N 1
ATOM 5693 C CA . VAL B 1 370 ? 2.441 30.359 6.832 1 96.19 370 VAL B CA 1
ATOM 5694 C C . VAL B 1 370 ? 1.528 31.516 7.246 1 96.19 370 VAL B C 1
ATOM 5696 O O . VAL B 1 370 ? 0.524 31.297 7.934 1 96.19 370 VAL B O 1
ATOM 5699 N N . CYS B 1 371 ? 1.807 32.688 6.809 1 94.94 371 CYS B N 1
ATOM 5700 C CA . CYS B 1 371 ? 1.035 33.875 7.176 1 94.94 371 CYS B CA 1
ATOM 5701 C C . CYS B 1 371 ? -0.392 33.781 6.652 1 94.94 371 CYS B C 1
ATOM 5703 O O . CYS B 1 371 ? -1.336 34.188 7.332 1 94.94 371 CYS B O 1
ATOM 5705 N N . ALA B 1 372 ? -0.544 33.188 5.508 1 91.31 372 ALA B N 1
ATOM 5706 C CA . ALA B 1 372 ? -1.869 33.062 4.91 1 91.31 372 ALA B CA 1
ATOM 5707 C C . ALA B 1 372 ? -2.748 32.125 5.73 1 91.31 372 ALA B C 1
ATOM 5709 O O . ALA B 1 372 ? -3.969 32.312 5.793 1 91.31 372 ALA B O 1
ATOM 5710 N N . MET B 1 373 ? -2.188 31.188 6.395 1 90.38 373 MET B N 1
ATOM 5711 C CA . MET B 1 373 ? -2.941 30.188 7.141 1 90.38 373 MET B CA 1
ATOM 5712 C C . MET B 1 373 ? -3.271 30.688 8.547 1 90.38 373 MET B C 1
ATOM 5714 O O . MET B 1 373 ? -4.156 30.141 9.211 1 90.38 373 MET B O 1
ATOM 5718 N N . THR B 1 374 ? -2.551 31.703 9.023 1 93.56 374 THR B N 1
ATOM 5719 C CA . THR B 1 374 ? -2.725 32.125 10.414 1 93.56 374 THR B CA 1
ATOM 5720 C C . THR B 1 374 ? -3.521 33.406 10.492 1 93.56 374 THR B C 1
ATOM 5722 O O . THR B 1 374 ? -3.6 34.031 11.547 1 93.56 374 THR B O 1
ATOM 5725 N N . ARG B 1 375 ? -4.082 33.812 9.352 1 89.44 375 ARG B N 1
ATOM 5726 C CA . ARG B 1 375 ? -4.934 35 9.32 1 89.44 375 ARG B CA 1
ATOM 5727 C C . ARG B 1 375 ? -6.402 34.594 9.477 1 89.44 375 ARG B C 1
ATOM 5729 O O . ARG B 1 375 ? -6.953 33.875 8.656 1 89.44 375 ARG B O 1
ATOM 5736 N N . PHE B 1 376 ? -6.879 35.062 10.586 1 86.25 376 PHE B N 1
ATOM 5737 C CA . PHE B 1 376 ? -8.297 34.812 10.852 1 86.25 376 PHE B CA 1
ATOM 5738 C C . PHE B 1 376 ? -9.031 36.156 11.047 1 86.25 376 PHE B C 1
ATOM 5740 O O . PHE B 1 376 ? -8.477 37.094 11.602 1 86.25 376 PHE B O 1
ATOM 5747 N N . SER B 1 377 ? -10.023 36.531 10.25 1 67.38 377 SER B N 1
ATOM 5748 C CA . SER B 1 377 ? -10.812 37.75 10.414 1 67.38 377 SER B CA 1
ATOM 5749 C C . SER B 1 377 ? -11.797 37.625 11.578 1 67.38 377 SER B C 1
ATOM 5751 O O . SER B 1 377 ? -12.211 36.5 11.914 1 67.38 377 SER B O 1
#

InterPro domains:
  IPR000092 Polyprenyl synthetase-like [PF00348] (87-280)
  IPR008949 Isoprenoid synthase domain superfamily [G3DSA:1.10.600.10] (34-375)
  IPR008949 Isoprenoid synthase domain superfamily [SSF48576] (35-374)

Radius of gyration: 31.48 Å; Cα contacts (8 Å, |Δi|>4): 1048; chains: 2; bounding box: 71×169×63 Å

Solvent-accessible surface area (backbone atoms only — not comparable to full-atom values): 40168 Å² total; per-residue (Å²): 132,90,86,70,95,72,90,79,86,86,83,79,77,78,74,78,74,72,76,78,83,69,73,67,48,62,68,55,42,48,53,55,42,31,63,69,61,68,45,70,65,42,41,59,72,61,45,66,76,36,40,78,66,33,51,53,50,53,55,56,52,53,68,43,65,86,40,65,50,48,53,54,58,54,48,44,56,47,73,46,72,58,77,61,83,80,49,50,62,25,52,51,36,46,32,52,37,37,23,57,42,76,27,84,81,53,70,81,65,64,85,54,50,62,82,57,28,41,56,66,43,53,51,47,19,52,33,51,36,32,42,52,49,15,51,52,29,48,66,40,52,71,59,69,92,73,62,49,80,84,39,37,57,68,71,49,50,48,51,47,34,56,48,21,48,48,50,16,51,46,33,40,34,49,24,49,36,54,45,45,71,60,72,40,60,67,44,37,46,42,51,28,50,18,47,48,34,28,44,52,19,48,44,62,67,53,63,56,60,70,49,90,84,42,90,50,73,96,54,51,60,69,57,47,49,54,40,44,36,23,50,66,11,34,51,47,9,38,48,27,20,33,40,29,52,77,50,57,42,54,72,67,55,21,49,34,34,22,46,24,29,33,21,40,38,48,16,47,51,40,38,59,49,41,42,78,75,65,46,84,81,49,54,65,74,54,78,74,63,60,73,24,57,29,44,29,40,28,30,62,75,67,30,63,69,57,42,51,51,52,50,53,67,28,36,42,83,92,70,44,7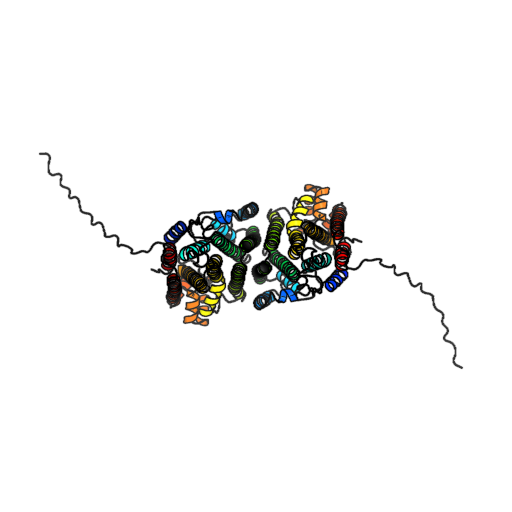3,38,44,44,60,49,49,51,54,36,61,72,49,62,6,46,61,52,36,50,50,51,20,38,51,26,28,51,51,17,51,58,35,52,68,77,40,55,91,42,72,37,42,49,38,55,45,45,52,42,52,44,54,56,63,75,130,137,89,75,81,84,68,90,79,80,78,77,74,77,77,71,77,72,75,76,73,84,68,71,69,49,62,70,53,41,50,54,55,42,30,63,70,60,68,47,71,62,42,39,60,73,60,42,67,78,35,40,78,67,33,51,53,51,54,57,55,51,53,68,41,64,86,40,66,52,47,52,53,56,56,48,44,57,46,70,44,78,55,68,72,79,82,50,48,62,26,51,50,38,45,30,53,39,37,22,58,42,79,26,85,82,53,70,83,66,63,85,54,48,60,82,57,30,42,56,66,43,53,50,47,19,52,33,51,36,32,43,51,49,16,52,52,30,49,64,39,50,71,60,70,92,73,63,47,80,87,40,37,56,65,70,50,52,47,50,47,36,56,49,21,48,46,50,16,52,44,32,40,35,49,26,49,36,54,45,43,71,60,74,41,62,67,45,37,48,42,52,29,50,21,48,50,34,28,46,51,18,49,45,62,68,54,62,57,61,70,48,88,83,43,88,48,75,94,54,49,60,70,56,48,51,54,39,46,35,24,49,64,11,34,50,47,10,40,46,26,20,33,39,28,52,76,49,57,40,55,72,66,56,21,49,35,35,22,46,24,29,33,22,40,38,48,15,49,52,39,38,60,51,41,42,78,74,64,45,84,80,50,53,65,73,54,77,75,62,59,72,24,56,29,43,28,40,28,29,63,75,66,30,64,69,58,42,52,51,52,50,51,67,28,37,43,82,91,70,43,72,38,45,43,60,50,49,52,54,34,61,73,49,61,6,48,62,51,37,51,49,52,20,38,50,26,30,50,51,17,50,57,34,51,68,76,38,54,92,43,73,37,40,49,37,54,44,47,50,40,52,43,53,56,63,76,131

Organism: NCBI:txid223781

Secondary structure (DSSP, 8-state):
-------------------------HHHHHHHHHHHHT---STHHHHGGGTHHHHHHHHHHGGGTTS--HHHHHHHHHHS-TTSGGGHHHHHHHHHHHHH-S-SS-GGGGGGEETTEEHHHHHHHHHHHHHHHHHHHHHT---GGG--GGG--HHHHHHHHHHHHHHHHHHHHHHHHHHHHT--HHHHHHHHHHHHHHHHHHHHHHHTTTSTT-SS----HHHHHHHHIIIIIHHHHHHHHHHHHHTT--HHHHHHHHHHHHHHHHHHHHHHHHHHHH-TT--TT----TTSHHHHHHHHHH-HHHHHHHHHHHB-GGG-B-HHHHHHHHHHTTHHHHHHHHHHHHHHHHHHHHTTSPP-HHHHHHHHHHHHHT---/-------------------------HHHHHHHHHHHHT---STHHHHGGGTHHHHHHHHHHGGGTTS--HHHHHHHHHHS-S-SSTTHHHHHHHHHHHHH-S-SS-GGGGGGEETTEEHHHHHHHHHHHHHHHHHHHHHT---GGG--GGG--HHHHHHHHHHHHHHHHHHHHHHHHHHHHT--HHHHHHHHHHHHHHHHHHHHHHHGGGSTT-SS----HHHHHHHHIIIIIHHHHHHHHHHHHHTT--HHHHHHHHHHHHHHHHHHHHHHHHHHHH-TT--TT----TTSHHHHHHHHHH-HHHHHHHHHHHB-GGG-B-HHHHHHHHHHTTHHHHHHHHHHHHHHHHHHHHTTSPP-HHHHHHHHHHHHHT---

pLDDT: mean 81.27, std 19.89, range [18.36, 98.81]

Foldseek 3Di:
DDDDDDDDDDDPDPPDPPPPVDADALQVLLVLLCVLQVNQLQLVVVVVLCPPVVVVLVVLVVLCPQAQQVVVVLVCVRPDDSRDDLQVLLSLLSLLQQLQAFAPVCPPPVVQDDSRAHPLSNLLSSLLSLLSSLVSLQLRQDDLVPDDVSRDDSVSSVSSNVSSNVSSVSSNVSSLVSQVVLVDVVLSVLQVVLSVLQVVLVCVVPVVVPPVPDLEDPDALVVVLSSCLSNWQSSSLSSQLSSCVSSPHDNVLSNLSSLLSSLLRVLLQLLVQLCCQQPPPNPQPDDHRCHRQLNNVLCVVVDVVVSSVQQVVQLDPPRDGRVSSVSVSSNVDCSNVVSLVSSVVSLVSSLVSLVVGDDDPSSVSSNSSSVNSSDGD/DPDDPDDDPPPPDPPPPPPPVDADALQRLLVLLCVLQVNQQALVVVVVLCPPVVVVLVVLVVLCPQAQQVVVVLVCVRPDDRTDDLQVLLSLLSLLQQLQAFAPVCPPPVVQDDSRAGPLSNLLSSLLSLLVSLVVLQLRQDDLVPDDVSRDDSVSSVSSNVSSNVSSVSSNVVSLVSQVVLVDVVLSVLQVVLSVLQVVLVCVVPVVVPPVPDLEDPDALVVVLSSCLSNWQSSSLSSQLSSCVSSPHDPVLSNLSSLLSSLLRVLLQLLVQLCCQQPPPNDQPDDHRCHRQLNNVLCVVCDVVVSSVQQVVQLDPPRDGRVSSVSVSSNVDCSNVVSLVSSVVSLVSSLVSLVVGDDDPSSVSSNSSSVNSSDGD